Protein AF-A0A9E3I385-F1 (afdb_monomer_lite)

Secondary structure (DSSP, 8-state):
-------------------------PPPPTT--GGGEEEEEETTEEEEEEHHHHHHSHHHHHHHHHHHHHHHHHHHHHS-HHHHHHHHHH--EEE-SSSSSSEEEEEHHHHHHTT----SSSEEEEE--HHHHHHHHTT-TTHHHHHHHHHHIIIIITT-TTS-HHHHHHHHHHHHHTTTTSSEEETTEEEE--GGGG-HHHHHHHHHHHHHS--SBSS-SHHHHHHH-HHHHHHHHHHTT--HHHHHHHHHHHHHHHHS--------SPPPPGGGSEEEEETTEEEEE-HHHHHSHHHHHHHHHHHHHHHHHHHHHS-HHHHHHHHTS-EEE-SB-TTSSSEEE---HHHHHHTT--GGGTTSEEE-BHHHHHHTTTT-TTHHHHHHHHHHHHHH-GGGHHHHHHHHHHHHHHTTTSSEEBTTS-EE--GGGS-HHHHHHHHHHHHHS--SBSS-SHHHHHHH-HHHHHHHHHHTTS---

pLDDT: mean 89.32, std 16.24, range [26.58, 98.88]

Structure (mmCIF, N/CA/C/O backbone):
data_AF-A0A9E3I385-F1
#
_entry.id   AF-A0A9E3I385-F1
#
loop_
_atom_site.group_PDB
_atom_site.id
_atom_site.type_symbol
_atom_site.label_atom_id
_atom_site.label_alt_id
_atom_site.label_comp_id
_atom_site.label_asym_id
_atom_site.label_entity_id
_atom_site.label_seq_id
_atom_site.pdbx_PDB_ins_code
_atom_site.Cartn_x
_atom_site.Cartn_y
_atom_site.Cartn_z
_atom_site.occupancy
_atom_site.B_iso_or_equiv
_atom_site.auth_seq_id
_atom_site.auth_comp_id
_atom_site.auth_asym_id
_atom_site.auth_atom_id
_atom_site.pdbx_PDB_model_num
ATOM 1 N N . MET A 1 1 ? 102.206 -26.726 -11.197 1.00 38.34 1 MET A N 1
ATOM 2 C CA . MET A 1 1 ? 101.946 -25.544 -12.044 1.00 38.34 1 MET A CA 1
ATOM 3 C C . MET A 1 1 ? 100.925 -24.659 -11.338 1.00 38.34 1 MET A C 1
ATOM 5 O O . MET A 1 1 ? 99.837 -25.127 -11.046 1.00 38.34 1 MET A O 1
ATOM 9 N N . ASN A 1 2 ? 101.355 -23.441 -10.987 1.00 30.48 2 ASN A N 1
ATOM 10 C CA . ASN A 1 2 ? 100.598 -22.185 -10.786 1.00 30.48 2 ASN A CA 1
ATOM 11 C C . ASN A 1 2 ? 99.209 -22.149 -11.470 1.00 30.48 2 ASN A C 1
ATOM 13 O O . ASN A 1 2 ? 99.100 -22.710 -12.551 1.00 30.48 2 ASN A O 1
ATOM 17 N N . LYS A 1 3 ? 98.143 -21.449 -11.052 1.00 30.81 3 LYS A N 1
ATOM 18 C CA . LYS A 1 3 ? 97.818 -20.381 -10.072 1.00 30.81 3 LYS A CA 1
ATOM 19 C C . LYS A 1 3 ? 96.259 -20.283 -10.098 1.00 30.81 3 LYS A C 1
ATOM 21 O O . LYS A 1 3 ? 95.682 -20.518 -11.149 1.00 30.81 3 LYS A O 1
ATOM 26 N N . CYS A 1 4 ? 95.561 -20.138 -8.967 1.00 27.34 4 CYS A N 1
ATOM 27 C CA . CYS A 1 4 ? 94.993 -18.881 -8.426 1.00 27.34 4 CYS A CA 1
ATOM 28 C C . CYS A 1 4 ? 93.752 -18.305 -9.165 1.00 27.34 4 CYS A C 1
ATOM 30 O O . CYS A 1 4 ? 93.839 -18.027 -10.355 1.00 27.34 4 CYS A O 1
ATOM 32 N N . GLY A 1 5 ? 92.648 -18.026 -8.446 1.00 28.56 5 GLY A N 1
ATOM 33 C CA . GLY A 1 5 ? 91.547 -17.177 -8.947 1.00 28.56 5 GLY A CA 1
ATOM 34 C C . GLY A 1 5 ? 90.249 -17.193 -8.119 1.00 28.56 5 GLY A C 1
ATOM 35 O O . GLY A 1 5 ? 89.570 -18.205 -8.070 1.00 28.56 5 GLY A O 1
ATOM 36 N N . PHE A 1 6 ? 89.931 -16.064 -7.481 1.00 28.25 6 PHE A N 1
ATOM 37 C CA . PHE A 1 6 ? 88.874 -15.802 -6.489 1.00 28.25 6 PHE A CA 1
ATOM 38 C C . PHE A 1 6 ? 87.406 -15.781 -6.990 1.00 28.25 6 PHE A C 1
ATOM 40 O O . PHE A 1 6 ? 87.124 -15.573 -8.165 1.00 28.25 6 PHE A O 1
ATOM 47 N N . TYR A 1 7 ? 86.507 -15.917 -6.001 1.00 30.08 7 TYR A N 1
ATOM 48 C CA . TYR A 1 7 ? 85.056 -15.661 -5.928 1.00 30.08 7 TYR A CA 1
ATOM 49 C C . TYR A 1 7 ? 84.520 -14.429 -6.682 1.00 30.08 7 TYR A C 1
ATOM 51 O O . TYR A 1 7 ? 85.202 -13.414 -6.736 1.00 30.08 7 TYR A O 1
ATOM 59 N N . ILE A 1 8 ? 83.233 -14.477 -7.070 1.00 27.95 8 ILE A N 1
ATOM 60 C CA . ILE A 1 8 ? 82.190 -13.471 -6.754 1.00 27.95 8 ILE A CA 1
ATOM 61 C C . ILE A 1 8 ? 80.805 -14.100 -7.023 1.00 27.95 8 ILE A C 1
ATOM 63 O O . ILE A 1 8 ? 80.507 -14.546 -8.129 1.00 27.95 8 ILE A O 1
ATOM 67 N N . THR A 1 9 ? 79.948 -14.119 -6.003 1.00 28.89 9 THR A N 1
ATOM 68 C CA . THR A 1 9 ? 78.523 -14.460 -6.111 1.00 28.89 9 THR A CA 1
ATOM 69 C C . THR A 1 9 ? 77.758 -13.181 -6.451 1.00 28.89 9 THR A C 1
ATOM 71 O O . THR A 1 9 ? 77.668 -12.290 -5.609 1.00 28.89 9 THR A O 1
ATOM 74 N N . VAL A 1 10 ? 77.208 -13.067 -7.664 1.00 28.77 10 VAL A N 1
ATOM 75 C CA . VAL A 1 10 ? 76.265 -11.990 -8.019 1.00 28.77 10 VAL A CA 1
ATOM 76 C C . VAL A 1 10 ? 74.842 -12.529 -7.921 1.00 28.77 10 VAL A C 1
ATOM 78 O O . VAL A 1 10 ? 74.423 -13.374 -8.708 1.00 28.77 10 VAL A O 1
ATOM 81 N N . LEU A 1 11 ? 74.102 -12.021 -6.938 1.00 26.58 11 LEU A N 1
ATOM 82 C CA . LEU A 1 11 ? 72.647 -12.105 -6.849 1.00 26.58 11 LEU A CA 1
ATOM 83 C C . LEU A 1 11 ? 72.044 -11.312 -8.019 1.00 26.58 11 LEU A C 1
ATOM 85 O O . LEU A 1 11 ? 72.076 -10.083 -8.021 1.00 26.58 11 LEU A O 1
ATOM 89 N N . VAL A 1 12 ? 71.500 -12.007 -9.019 1.00 29.81 12 VAL A N 1
ATOM 90 C CA . VAL A 1 12 ? 70.703 -11.386 -10.084 1.00 29.81 12 VAL A CA 1
ATOM 91 C C . VAL A 1 12 ? 69.252 -11.335 -9.611 1.00 29.81 12 VAL A C 1
ATOM 93 O O . VAL A 1 12 ? 68.541 -12.337 -9.633 1.00 29.81 12 VAL A O 1
ATOM 96 N N . ALA A 1 13 ? 68.821 -10.164 -9.147 1.00 28.70 13 ALA A N 1
ATOM 97 C CA . ALA A 1 13 ? 67.409 -9.859 -8.956 1.00 28.70 13 ALA A CA 1
ATOM 98 C C . ALA A 1 13 ? 66.732 -9.711 -10.335 1.00 28.70 13 ALA A C 1
ATOM 100 O O . ALA A 1 13 ? 67.253 -8.974 -11.178 1.00 28.70 13 ALA A O 1
ATOM 101 N N . PRO A 1 14 ? 65.588 -10.364 -10.604 1.00 32.22 14 PRO A N 1
ATOM 102 C CA . PRO A 1 14 ? 64.850 -10.112 -11.829 1.00 32.22 14 PRO A CA 1
ATOM 103 C C . PRO A 1 14 ? 64.150 -8.752 -11.722 1.00 32.22 14 PRO A C 1
ATOM 105 O O . PRO A 1 14 ? 63.304 -8.527 -10.856 1.00 32.22 14 PRO A O 1
ATOM 108 N N . PHE A 1 15 ? 64.511 -7.837 -12.620 1.00 30.33 15 PHE A N 1
ATOM 109 C CA . PHE A 1 15 ? 63.757 -6.619 -12.889 1.00 30.33 15 PHE A CA 1
ATOM 110 C C . PHE A 1 15 ? 62.355 -6.999 -13.390 1.00 30.33 15 PHE A C 1
ATOM 112 O O . PHE A 1 15 ? 62.197 -7.478 -14.512 1.00 30.33 15 PHE A O 1
ATOM 119 N N . PHE A 1 16 ? 61.325 -6.759 -12.577 1.00 30.12 16 PHE A N 1
ATOM 120 C CA . PHE A 1 16 ? 59.952 -6.687 -13.067 1.00 30.12 16 PHE A CA 1
ATOM 121 C C . PHE A 1 16 ? 59.796 -5.382 -13.854 1.00 30.12 16 PHE A C 1
ATOM 123 O O . PHE A 1 16 ? 59.691 -4.299 -13.280 1.00 30.12 16 PHE A O 1
ATOM 130 N N . VAL A 1 17 ? 59.787 -5.482 -15.184 1.00 32.81 17 VAL A N 1
ATOM 131 C CA . VAL A 1 17 ? 59.296 -4.404 -16.044 1.00 32.81 17 VAL A CA 1
ATOM 132 C C . VAL A 1 17 ? 57.790 -4.319 -15.823 1.00 32.81 17 VAL A C 1
ATOM 134 O O . VAL A 1 17 ? 57.035 -5.210 -16.208 1.00 32.81 17 VAL A O 1
ATOM 137 N N . SER A 1 18 ? 57.368 -3.256 -15.144 1.00 29.48 18 SER A N 1
ATOM 138 C CA . SER A 1 18 ? 55.964 -2.912 -14.961 1.00 29.48 18 SER A CA 1
ATOM 139 C C . SER A 1 18 ? 55.345 -2.653 -16.335 1.00 29.48 18 SER A C 1
ATOM 141 O O . SER A 1 18 ? 55.668 -1.664 -16.996 1.00 29.48 18 SER A O 1
ATOM 143 N N . ALA A 1 19 ? 54.491 -3.566 -16.799 1.00 31.91 19 ALA A N 1
ATOM 144 C CA . ALA A 1 19 ? 53.672 -3.341 -17.978 1.00 31.91 19 ALA A CA 1
ATOM 145 C C . ALA A 1 19 ? 52.657 -2.244 -17.639 1.00 31.91 19 ALA A C 1
ATOM 147 O O . ALA A 1 19 ? 51.626 -2.493 -17.011 1.00 31.91 19 ALA A O 1
ATOM 148 N N . ILE A 1 20 ? 52.969 -1.012 -18.043 1.00 33.03 20 ILE A N 1
ATOM 149 C CA . ILE A 1 20 ? 52.010 0.086 -18.101 1.00 33.03 20 ILE A CA 1
ATOM 150 C C . ILE A 1 20 ? 50.918 -0.366 -19.070 1.00 33.03 20 ILE A C 1
ATOM 152 O O . ILE A 1 20 ? 51.078 -0.313 -20.288 1.00 33.03 20 ILE A O 1
ATOM 156 N N . SER A 1 21 ? 49.814 -0.864 -18.519 1.00 33.69 21 SER A N 1
ATOM 157 C CA . SER A 1 21 ? 48.595 -1.074 -19.282 1.00 33.69 21 SER A CA 1
ATOM 158 C C . SER A 1 21 ? 48.107 0.306 -19.704 1.00 33.69 21 SER A C 1
ATOM 160 O O . SER A 1 21 ? 47.538 1.041 -18.894 1.00 33.69 21 SER A O 1
ATOM 162 N N . LEU A 1 22 ? 48.368 0.673 -20.964 1.00 33.84 22 LEU A N 1
ATOM 163 C CA . LEU A 1 22 ? 47.633 1.743 -21.620 1.00 33.84 22 LEU A CA 1
ATOM 164 C C . LEU A 1 22 ? 46.152 1.397 -21.471 1.00 33.84 22 LEU A C 1
ATOM 166 O O . LEU A 1 22 ? 45.653 0.467 -22.104 1.00 33.84 22 LEU A O 1
ATOM 170 N N . HIS A 1 23 ? 45.460 2.133 -20.603 1.00 39.50 23 HIS A N 1
ATOM 171 C CA . HIS A 1 23 ? 44.013 2.184 -20.636 1.00 39.50 23 HIS A CA 1
ATOM 172 C C . HIS A 1 23 ? 43.648 2.672 -22.032 1.00 39.50 23 HIS A C 1
ATOM 174 O O . HIS A 1 23 ? 43.856 3.840 -22.364 1.00 39.50 23 HIS A O 1
ATOM 180 N N . ALA A 1 24 ? 43.142 1.763 -22.864 1.00 35.25 24 ALA A N 1
ATOM 181 C CA . ALA A 1 24 ? 42.420 2.142 -24.056 1.00 35.25 24 ALA A CA 1
ATOM 182 C C . ALA A 1 24 ? 41.264 3.025 -23.582 1.00 35.25 24 ALA A C 1
ATOM 184 O O . ALA A 1 24 ? 40.298 2.553 -22.982 1.00 35.25 24 ALA A O 1
ATOM 185 N N . GLN A 1 25 ? 41.422 4.328 -23.776 1.00 35.12 25 GLN A N 1
ATOM 186 C CA . GLN A 1 25 ? 40.385 5.311 -23.549 1.00 35.12 25 GLN A CA 1
ATOM 187 C C . GLN A 1 25 ? 39.246 4.917 -24.486 1.00 35.12 25 GLN A C 1
ATOM 189 O O . GLN A 1 25 ? 39.377 5.025 -25.708 1.00 35.12 25 GLN A O 1
ATOM 194 N N . ALA A 1 26 ? 38.182 4.339 -23.923 1.00 41.38 26 ALA A N 1
ATOM 195 C CA . ALA A 1 26 ? 36.995 3.987 -24.679 1.00 41.38 26 ALA A CA 1
ATOM 196 C C . ALA A 1 26 ? 36.567 5.245 -25.441 1.00 41.38 26 ALA A C 1
ATOM 198 O O . ALA A 1 26 ? 36.288 6.275 -24.824 1.00 41.38 26 ALA A O 1
ATOM 199 N N . LYS A 1 27 ? 36.602 5.191 -26.778 1.00 37.91 27 LYS A N 1
ATOM 200 C CA . LYS A 1 27 ? 36.069 6.263 -27.620 1.00 37.91 27 LYS A CA 1
ATOM 201 C C . LYS A 1 27 ? 34.631 6.493 -27.169 1.00 37.91 27 LYS A C 1
ATOM 203 O O . LYS A 1 27 ? 33.821 5.576 -27.273 1.00 37.91 27 LYS A O 1
ATOM 208 N N . SER A 1 28 ? 34.337 7.678 -26.640 1.00 46.41 28 SER A N 1
ATOM 209 C CA . SER A 1 28 ? 32.964 8.074 -26.354 1.00 46.41 28 SER A CA 1
ATOM 210 C C . SER A 1 28 ? 32.157 7.940 -27.642 1.00 46.41 28 SER A C 1
ATOM 212 O O . SER A 1 28 ? 32.585 8.412 -28.699 1.00 46.41 28 SER A O 1
ATOM 214 N N . GLU A 1 29 ? 31.012 7.255 -27.579 1.00 53.88 29 GLU A N 1
ATOM 215 C CA . GLU A 1 29 ? 30.097 7.246 -28.715 1.00 53.88 29 GLU A CA 1
ATOM 216 C C . GLU A 1 29 ? 29.731 8.705 -29.048 1.00 53.88 29 GLU A C 1
ATOM 218 O O . GLU A 1 29 ? 29.47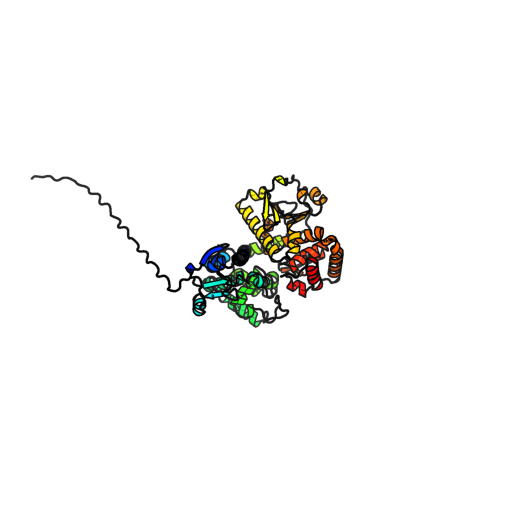7 9.487 -28.124 1.00 53.88 29 GLU A O 1
ATOM 223 N N . PRO A 1 30 ? 29.683 9.099 -30.334 1.00 50.66 30 PRO A N 1
ATOM 224 C CA . PRO A 1 30 ? 29.518 10.496 -30.754 1.00 50.66 30 PRO A CA 1
ATOM 225 C C . PRO A 1 30 ? 28.197 11.182 -30.336 1.00 50.66 30 PRO A C 1
ATOM 227 O O . PRO A 1 30 ? 27.967 12.317 -30.728 1.00 50.66 30 PRO A O 1
ATOM 230 N N . ASN A 1 31 ? 27.361 10.548 -29.503 1.00 60.34 31 ASN A N 1
ATOM 231 C CA . ASN A 1 31 ? 26.112 11.076 -28.941 1.00 60.34 31 ASN A CA 1
ATOM 232 C C . ASN A 1 31 ? 25.923 10.679 -27.457 1.00 60.34 31 ASN A C 1
ATOM 234 O O . ASN A 1 31 ? 24.849 10.225 -27.057 1.00 60.34 31 ASN A O 1
ATOM 238 N N . SER A 1 32 ? 26.963 10.789 -26.621 1.00 75.38 32 SER A N 1
ATOM 239 C CA . SER A 1 32 ? 26.807 10.549 -25.177 1.00 75.38 32 SER A CA 1
ATOM 240 C C . SER A 1 32 ? 26.225 11.783 -24.471 1.00 75.38 32 SER A C 1
ATOM 242 O O . SER A 1 32 ? 26.901 12.793 -24.260 1.00 75.38 32 SER A O 1
ATOM 244 N N . TYR A 1 33 ? 24.950 11.701 -24.083 1.00 85.56 33 TYR A N 1
ATOM 245 C CA . TYR A 1 33 ? 24.226 12.774 -23.386 1.00 85.56 33 TYR A CA 1
ATOM 246 C C . TYR A 1 33 ? 24.401 12.748 -21.859 1.00 85.56 33 TYR A C 1
ATOM 248 O O . TYR A 1 33 ? 23.774 13.529 -21.153 1.00 85.56 33 TYR A O 1
ATOM 256 N N . ASN A 1 34 ? 25.285 11.896 -21.325 1.00 88.00 34 ASN A N 1
ATOM 257 C CA . ASN A 1 34 ? 25.465 11.712 -19.878 1.00 88.00 34 ASN A CA 1
ATOM 258 C C . ASN A 1 34 ? 25.798 13.002 -19.109 1.00 88.00 34 ASN A C 1
ATOM 260 O O . ASN A 1 34 ? 25.465 13.121 -17.934 1.00 88.00 34 ASN A O 1
ATOM 264 N N . HIS A 1 35 ? 26.423 13.983 -19.764 1.00 91.50 35 HIS A N 1
ATOM 265 C CA . HIS A 1 35 ? 26.739 15.276 -19.158 1.00 91.50 35 HIS A CA 1
ATOM 266 C C . HIS A 1 35 ? 25.488 16.075 -18.737 1.00 91.50 35 HIS A C 1
ATOM 268 O O . HIS A 1 35 ? 25.577 16.863 -17.791 1.00 91.50 35 HIS A O 1
ATOM 274 N N . LEU A 1 36 ? 24.332 15.830 -19.372 1.00 93.19 36 LEU A N 1
ATOM 275 C CA . LEU A 1 36 ? 23.044 16.461 -19.053 1.00 93.19 36 LEU A CA 1
ATOM 276 C C . LEU A 1 36 ? 22.449 15.978 -17.724 1.00 93.19 36 LEU A C 1
ATOM 278 O O . LEU A 1 36 ? 21.593 16.654 -17.158 1.00 93.19 36 LEU A O 1
ATOM 282 N N . PHE A 1 37 ? 22.908 14.833 -17.212 1.00 94.94 37 PHE A N 1
ATOM 283 C CA . PHE A 1 37 ? 22.264 14.157 -16.092 1.00 94.94 37 PHE A CA 1
ATOM 284 C C . PHE A 1 37 ? 23.068 14.255 -14.798 1.00 94.94 37 PHE A C 1
ATOM 286 O O . PHE A 1 37 ? 24.293 14.106 -14.774 1.00 94.94 37 PHE A O 1
ATOM 293 N N . GLU A 1 38 ? 22.365 14.504 -13.700 1.00 95.56 38 GLU A N 1
ATOM 294 C CA . GLU A 1 38 ? 22.788 14.129 -12.359 1.00 95.56 38 GLU A CA 1
ATOM 29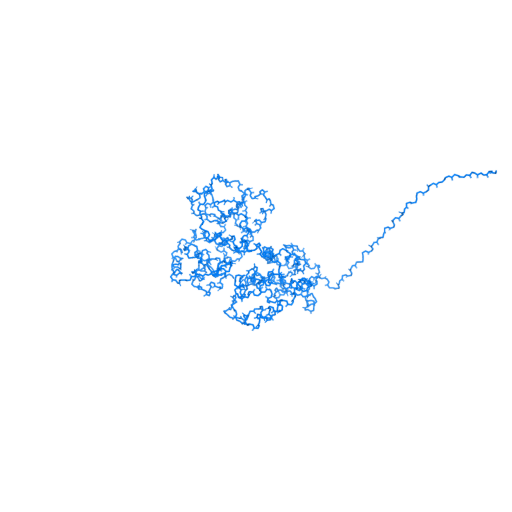5 C C . GLU A 1 38 ? 22.368 12.674 -12.126 1.00 95.56 38 GLU A C 1
ATOM 297 O O . GLU A 1 38 ? 21.235 12.296 -12.421 1.00 95.56 38 GLU A O 1
ATOM 302 N N . VAL A 1 39 ? 23.274 11.841 -11.615 1.00 96.38 39 VAL A N 1
ATOM 303 C CA . VAL A 1 39 ? 22.983 10.426 -11.358 1.00 96.38 39 VAL A CA 1
ATOM 304 C C . VAL A 1 39 ? 22.829 10.213 -9.862 1.00 96.38 39 VAL A C 1
ATOM 306 O O . VAL A 1 39 ? 23.773 10.433 -9.104 1.00 96.38 39 VAL A O 1
ATOM 309 N N . ARG A 1 40 ? 21.652 9.751 -9.440 1.00 97.25 40 ARG A N 1
ATOM 310 C CA . ARG A 1 40 ? 21.359 9.409 -8.044 1.00 97.25 40 ARG A CA 1
ATOM 311 C C . ARG A 1 40 ? 21.080 7.919 -7.899 1.00 97.25 40 ARG A C 1
ATOM 313 O O . ARG A 1 40 ? 20.567 7.278 -8.814 1.00 97.25 40 ARG A O 1
ATOM 320 N N . ASN A 1 41 ? 21.392 7.377 -6.725 1.00 97.31 41 ASN A N 1
ATOM 321 C CA . ASN A 1 41 ? 20.869 6.083 -6.304 1.00 97.31 41 ASN A CA 1
ATOM 322 C C . ASN A 1 41 ? 19.616 6.318 -5.454 1.00 97.31 41 ASN A C 1
ATOM 324 O O . ASN A 1 41 ? 19.707 6.944 -4.400 1.00 97.31 41 ASN A O 1
ATOM 328 N N . ILE A 1 42 ? 18.464 5.828 -5.910 1.00 97.50 42 ILE A N 1
ATOM 329 C CA . ILE A 1 42 ? 17.191 5.937 -5.187 1.00 97.50 42 ILE A CA 1
ATOM 330 C C . ILE A 1 42 ? 16.694 4.520 -4.919 1.00 97.50 42 ILE A C 1
ATOM 332 O O . ILE A 1 42 ? 16.425 3.764 -5.849 1.00 97.50 42 ILE A O 1
ATOM 336 N N . CYS A 1 43 ? 16.639 4.130 -3.643 1.00 96.69 43 CYS A N 1
ATOM 337 C CA . CYS A 1 43 ? 16.274 2.778 -3.199 1.00 96.69 43 CYS A CA 1
ATOM 338 C C . CYS A 1 43 ? 17.048 1.639 -3.899 1.00 96.69 43 CYS A C 1
ATOM 340 O O . CYS A 1 43 ? 16.535 0.527 -3.998 1.00 96.69 43 CYS A O 1
ATOM 342 N N . GLY A 1 44 ? 18.272 1.882 -4.379 1.00 97.19 44 GLY A N 1
ATOM 343 C CA . GLY A 1 44 ? 19.086 0.908 -5.110 1.00 97.19 44 GLY A CA 1
ATOM 344 C C . GLY A 1 44 ? 19.014 1.007 -6.638 1.00 97.19 44 GLY A C 1
ATOM 345 O O . GLY A 1 44 ? 19.876 0.424 -7.290 1.00 97.19 44 GLY A O 1
ATOM 346 N N . TRP A 1 45 ? 18.067 1.754 -7.212 1.00 97.69 45 TRP A N 1
ATOM 347 C CA . TRP A 1 45 ? 18.010 2.013 -8.655 1.00 97.69 45 TRP A CA 1
ATOM 348 C C . TRP A 1 45 ? 18.868 3.217 -9.038 1.00 97.69 45 TRP A C 1
ATOM 350 O O . TRP A 1 45 ? 18.922 4.218 -8.320 1.00 97.69 45 TRP A O 1
ATOM 360 N N . THR A 1 46 ? 19.518 3.128 -10.197 1.00 97.00 46 THR A N 1
ATOM 361 C CA . THR A 1 46 ? 20.231 4.251 -10.815 1.00 97.00 46 THR A CA 1
ATOM 362 C C . THR A 1 46 ? 19.237 5.146 -11.547 1.00 97.00 46 THR A C 1
ATOM 364 O O . THR A 1 46 ? 18.591 4.703 -12.499 1.00 97.00 46 THR A O 1
ATOM 367 N N . VAL A 1 47 ? 19.146 6.408 -11.133 1.00 96.38 47 VAL A N 1
ATOM 368 C CA . VAL A 1 47 ? 18.247 7.410 -11.714 1.00 96.38 47 VAL A CA 1
ATOM 369 C C . VAL A 1 47 ? 19.069 8.531 -12.341 1.00 96.38 47 VAL A C 1
ATOM 371 O O . VAL A 1 47 ? 19.833 9.206 -11.652 1.00 96.38 47 VAL A O 1
ATOM 374 N N . TYR A 1 48 ? 18.912 8.711 -13.649 1.00 96.19 48 TYR A N 1
ATOM 375 C CA . TYR A 1 48 ? 19.483 9.795 -14.442 1.00 96.19 48 TYR A CA 1
ATOM 376 C C . TYR A 1 48 ? 18.480 10.944 -14.486 1.00 96.19 48 TYR A C 1
ATOM 378 O O . TYR A 1 48 ? 17.442 10.832 -15.135 1.00 96.19 48 TYR A O 1
ATOM 386 N N . ILE A 1 49 ? 18.789 12.031 -13.790 1.00 95.69 49 ILE A N 1
ATOM 387 C CA . ILE A 1 49 ? 17.905 13.182 -13.610 1.00 95.69 49 ILE A CA 1
ATOM 388 C C . ILE A 1 49 ? 18.460 14.344 -14.417 1.00 95.69 49 ILE A C 1
ATOM 390 O O . ILE A 1 49 ? 19.635 14.684 -14.272 1.00 95.69 49 ILE A O 1
ATOM 394 N N . ASN A 1 50 ? 17.651 14.955 -15.275 1.00 94.88 50 ASN A N 1
ATOM 395 C CA . ASN A 1 50 ? 18.105 16.100 -16.056 1.00 94.88 50 ASN A CA 1
ATOM 396 C C . ASN A 1 50 ? 18.445 17.289 -15.137 1.00 94.88 50 ASN A C 1
ATOM 398 O O . ASN A 1 50 ? 17.629 17.723 -14.322 1.00 94.88 50 ASN A O 1
ATOM 402 N N . LYS A 1 51 ? 19.680 17.797 -15.246 1.00 95.50 51 LYS A N 1
ATOM 403 C CA . LYS A 1 51 ? 20.188 18.886 -14.396 1.00 95.50 51 LYS A CA 1
ATOM 404 C C . LYS A 1 51 ? 19.445 20.194 -14.624 1.00 95.50 51 LYS A C 1
ATOM 406 O O . LYS A 1 51 ? 19.226 20.927 -13.669 1.00 95.50 51 LYS A O 1
ATOM 411 N N . GLN A 1 52 ? 19.100 20.489 -15.875 1.00 94.75 52 GLN A N 1
ATOM 412 C CA . GLN A 1 52 ? 18.430 21.734 -16.227 1.00 94.75 52 GLN A CA 1
ATOM 413 C C . GLN A 1 52 ? 17.002 21.736 -15.678 1.00 94.75 52 GLN A C 1
ATOM 415 O O . GLN A 1 52 ? 16.598 22.706 -15.050 1.00 94.75 52 GLN A O 1
ATOM 420 N N . ASP A 1 53 ? 16.297 20.609 -15.779 1.00 94.69 53 ASP A N 1
ATOM 421 C CA . ASP A 1 53 ? 14.951 20.461 -15.218 1.00 94.69 53 ASP A CA 1
ATOM 422 C C . ASP A 1 53 ? 14.923 20.649 -13.693 1.00 94.69 53 ASP A C 1
ATOM 424 O O . ASP A 1 53 ? 14.005 21.269 -13.161 1.00 94.69 53 ASP A O 1
ATOM 428 N N . LEU A 1 54 ? 15.940 20.154 -12.973 1.00 93.94 54 LEU A N 1
ATOM 429 C CA . LEU A 1 54 ? 16.080 20.386 -11.528 1.00 93.94 54 LEU A CA 1
ATOM 430 C C . LEU A 1 54 ? 16.281 21.867 -11.175 1.00 93.94 54 LEU A C 1
ATOM 432 O O . LEU A 1 54 ? 15.893 22.279 -10.084 1.00 93.94 54 LEU A O 1
ATOM 436 N N . LEU A 1 55 ? 16.905 22.646 -12.064 1.00 95.00 55 LEU A N 1
ATOM 437 C CA . LEU A 1 55 ? 17.124 24.082 -11.874 1.00 95.00 55 LEU A CA 1
ATOM 438 C C . LEU A 1 55 ? 15.883 24.898 -12.248 1.00 95.00 55 LEU A C 1
ATOM 440 O O . LEU A 1 55 ? 15.529 25.826 -11.524 1.00 95.00 55 LEU A O 1
ATOM 444 N N . ASP A 1 56 ? 15.219 24.540 -13.345 1.00 96.44 56 ASP A N 1
ATOM 445 C CA . ASP A 1 56 ? 14.083 25.290 -13.886 1.00 96.44 56 ASP A CA 1
ATOM 446 C C . ASP A 1 56 ? 12.766 24.963 -13.161 1.00 96.44 56 ASP A C 1
ATOM 448 O O . ASP A 1 56 ? 11.869 25.808 -13.076 1.00 96.44 56 ASP A O 1
ATOM 452 N N . HIS A 1 57 ? 12.644 23.750 -12.609 1.00 94.50 57 HIS A N 1
ATOM 453 C CA . HIS A 1 57 ? 11.429 23.234 -11.967 1.00 94.50 57 HIS A CA 1
ATOM 454 C C . HIS A 1 57 ? 11.706 22.524 -10.626 1.00 94.50 57 HIS A C 1
ATOM 456 O O . HIS A 1 57 ? 11.274 21.381 -10.433 1.00 94.50 57 HIS A O 1
ATOM 462 N N . PRO A 1 58 ? 12.411 23.163 -9.671 1.00 94.81 58 PRO A N 1
ATOM 463 C CA . PRO A 1 58 ? 12.902 22.494 -8.467 1.00 94.81 58 PRO A CA 1
ATOM 464 C C . PRO A 1 58 ? 11.780 21.869 -7.630 1.00 94.81 58 PRO A C 1
ATOM 466 O O . PRO A 1 58 ? 11.905 20.719 -7.213 1.00 94.81 58 PRO A O 1
ATOM 469 N N . ASP A 1 59 ? 10.665 22.571 -7.420 1.00 93.38 59 ASP A N 1
ATOM 470 C CA . ASP A 1 59 ? 9.570 22.081 -6.572 1.00 93.38 59 ASP A CA 1
ATOM 471 C C . ASP A 1 59 ? 8.872 20.860 -7.186 1.00 93.38 59 ASP A C 1
ATOM 473 O O . ASP A 1 59 ? 8.694 19.837 -6.522 1.00 93.38 59 ASP A O 1
ATOM 477 N N . GLN A 1 60 ? 8.520 20.931 -8.474 1.00 92.38 60 GLN A N 1
ATOM 478 C CA . GLN A 1 60 ? 7.856 19.836 -9.183 1.00 92.38 60 GLN A CA 1
ATOM 479 C C . GLN A 1 60 ? 8.775 18.621 -9.313 1.00 92.38 60 GLN A C 1
ATOM 481 O O . GLN A 1 60 ? 8.332 17.493 -9.095 1.00 92.38 60 GLN A O 1
ATOM 486 N N . MET A 1 61 ? 10.052 18.837 -9.637 1.00 94.06 61 MET A N 1
ATOM 487 C CA . MET A 1 61 ? 11.026 17.755 -9.743 1.00 94.06 61 MET A CA 1
ATOM 488 C C . MET A 1 61 ? 11.265 17.089 -8.389 1.00 94.06 61 MET A C 1
ATOM 490 O O . MET A 1 61 ? 11.264 15.863 -8.317 1.00 94.06 61 MET A O 1
ATOM 494 N N . ASN A 1 62 ? 11.410 17.860 -7.306 1.00 94.12 62 ASN A N 1
ATOM 495 C CA . ASN A 1 62 ? 11.599 17.302 -5.966 1.00 94.12 62 ASN A CA 1
ATOM 496 C C . ASN A 1 62 ? 10.373 16.510 -5.496 1.00 94.12 62 ASN A C 1
ATOM 498 O O . ASN A 1 62 ? 10.536 15.386 -5.022 1.00 94.12 62 ASN A O 1
ATOM 502 N N . ALA A 1 63 ? 9.157 17.032 -5.691 1.00 92.38 63 ALA A N 1
ATOM 503 C CA . ALA A 1 63 ? 7.926 16.313 -5.355 1.00 92.38 63 ALA A CA 1
ATOM 504 C C . ALA A 1 63 ? 7.787 15.004 -6.155 1.00 92.38 63 ALA A C 1
ATOM 506 O O . ALA A 1 63 ? 7.447 13.953 -5.609 1.00 92.38 63 ALA A O 1
ATOM 507 N N . ALA A 1 64 ? 8.107 15.040 -7.449 1.00 93.19 64 ALA A N 1
ATOM 508 C CA . ALA A 1 64 ? 8.039 13.869 -8.311 1.00 93.19 64 ALA A CA 1
ATOM 509 C C . ALA A 1 64 ? 9.142 12.836 -7.992 1.00 93.19 64 ALA A C 1
ATOM 511 O O . ALA A 1 64 ? 8.890 11.634 -8.074 1.00 93.19 64 ALA A O 1
ATOM 512 N N . LEU A 1 65 ? 10.335 13.273 -7.570 1.00 95.25 65 LEU A N 1
ATOM 513 C CA . LEU A 1 65 ? 11.408 12.396 -7.084 1.00 95.25 65 LEU A CA 1
ATOM 514 C C . LEU A 1 65 ? 11.083 11.771 -5.721 1.00 95.25 65 LEU A C 1
ATOM 516 O O . LEU A 1 65 ? 11.409 10.605 -5.500 1.00 95.25 65 LEU A O 1
ATOM 520 N N . GLU A 1 66 ? 10.424 12.502 -4.821 1.00 94.81 66 GLU A N 1
ATOM 521 C CA . GLU A 1 66 ? 9.910 11.948 -3.564 1.00 94.81 66 GLU A CA 1
ATOM 522 C C . GLU A 1 66 ? 8.849 10.873 -3.836 1.00 94.81 66 GLU A C 1
ATOM 524 O O . GLU A 1 66 ? 8.909 9.778 -3.270 1.00 94.81 66 GLU A O 1
ATOM 529 N N . TYR A 1 67 ? 7.931 11.133 -4.771 1.00 94.75 67 TYR A N 1
ATOM 530 C CA . TYR A 1 67 ? 6.953 10.136 -5.199 1.00 94.75 67 TYR A CA 1
ATOM 531 C C . TYR A 1 67 ? 7.613 8.925 -5.872 1.00 94.75 67 TYR A C 1
ATOM 533 O O . TYR A 1 67 ? 7.251 7.785 -5.582 1.00 94.75 67 TYR A O 1
ATOM 541 N N . LEU A 1 68 ? 8.641 9.139 -6.701 1.00 95.44 68 LEU A N 1
ATOM 542 C CA . LEU A 1 68 ? 9.432 8.057 -7.288 1.00 95.44 68 LEU A CA 1
ATOM 543 C C . LEU A 1 68 ? 10.137 7.214 -6.213 1.00 95.44 68 LEU A C 1
ATOM 545 O O . LEU A 1 68 ? 10.149 5.987 -6.298 1.00 95.44 68 LEU A O 1
ATOM 549 N N . HIS A 1 69 ? 10.690 7.849 -5.178 1.00 96.88 69 HIS A N 1
ATOM 550 C CA . HIS A 1 69 ? 11.259 7.139 -4.035 1.00 96.88 69 HIS A CA 1
ATOM 551 C C . HIS A 1 69 ? 10.200 6.273 -3.338 1.00 96.88 69 HIS A C 1
ATOM 553 O O . HIS A 1 69 ? 10.461 5.103 -3.064 1.00 96.88 69 HIS A O 1
ATOM 559 N N . ALA A 1 70 ? 8.990 6.793 -3.107 1.00 95.69 70 ALA A N 1
ATOM 560 C CA . ALA A 1 70 ? 7.891 6.010 -2.540 1.00 95.69 70 ALA A CA 1
ATOM 561 C C . ALA A 1 70 ? 7.486 4.823 -3.441 1.00 95.69 70 ALA A C 1
ATOM 563 O O . ALA A 1 70 ? 7.281 3.716 -2.936 1.00 95.69 70 ALA A O 1
ATOM 564 N N . GLN A 1 71 ? 7.447 5.021 -4.764 1.00 95.81 71 GLN A N 1
ATOM 565 C CA . GLN A 1 71 ? 7.199 3.974 -5.765 1.00 95.81 71 GLN A CA 1
ATOM 566 C C . GLN A 1 71 ? 8.274 2.873 -5.739 1.00 95.81 71 GLN A C 1
ATOM 568 O O . GLN A 1 71 ? 7.959 1.684 -5.785 1.00 95.81 71 GLN A O 1
ATOM 573 N N . PHE A 1 72 ? 9.552 3.223 -5.596 1.00 97.81 72 PHE A N 1
ATOM 574 C CA . PHE A 1 72 ? 10.596 2.212 -5.425 1.00 97.81 72 PHE A CA 1
ATOM 575 C C . PHE A 1 72 ? 10.531 1.531 -4.065 1.00 97.81 72 PHE A C 1
ATOM 577 O O . PHE A 1 72 ? 10.664 0.310 -3.983 1.00 97.81 72 PHE A O 1
ATOM 584 N N . TYR A 1 73 ? 10.290 2.286 -2.996 1.00 97.88 73 TYR A N 1
ATOM 585 C CA . TYR A 1 73 ? 10.196 1.725 -1.658 1.00 97.88 73 TYR A CA 1
ATOM 586 C C . TYR A 1 73 ? 9.074 0.681 -1.574 1.00 97.88 73 TYR A C 1
ATOM 588 O O . TYR A 1 73 ? 9.312 -0.425 -1.084 1.00 97.88 73 TYR A O 1
ATOM 596 N N . GLN A 1 74 ? 7.900 0.940 -2.164 1.00 96.00 74 GLN A N 1
ATOM 597 C CA . GLN A 1 74 ? 6.831 -0.062 -2.226 1.00 96.00 74 GLN A CA 1
ATOM 598 C C . GLN A 1 74 ? 7.224 -1.324 -3.000 1.00 96.00 74 GLN A C 1
ATOM 600 O O . GLN A 1 74 ? 6.882 -2.425 -2.565 1.00 96.00 74 GLN A O 1
ATOM 605 N N . VAL A 1 75 ? 8.000 -1.205 -4.082 1.00 97.94 75 VAL A N 1
ATOM 606 C CA . VAL A 1 75 ? 8.542 -2.368 -4.799 1.00 97.94 75 VAL A CA 1
ATOM 607 C C . VAL A 1 75 ? 9.468 -3.164 -3.880 1.00 97.94 75 VAL A C 1
ATOM 609 O O . VAL A 1 75 ? 9.307 -4.376 -3.753 1.00 97.94 75 VAL A O 1
ATOM 612 N N . THR A 1 76 ? 10.372 -2.499 -3.149 1.00 97.88 76 THR A N 1
ATOM 613 C CA . THR A 1 76 ? 11.278 -3.185 -2.206 1.00 97.88 76 THR A CA 1
ATOM 614 C C . THR A 1 76 ? 10.561 -3.882 -1.049 1.00 97.88 76 THR A C 1
ATOM 616 O O . THR A 1 76 ? 11.100 -4.841 -0.496 1.00 97.88 76 THR A O 1
ATOM 619 N N . LEU A 1 77 ? 9.368 -3.408 -0.677 1.00 96.44 77 LEU A N 1
ATOM 620 C CA . LEU A 1 77 ? 8.559 -3.978 0.397 1.00 96.44 77 LEU A CA 1
ATOM 621 C C . LEU A 1 77 ? 7.773 -5.224 -0.028 1.00 96.44 77 LEU A C 1
ATOM 623 O O . LEU A 1 77 ? 7.511 -6.080 0.817 1.00 96.44 77 LEU A O 1
ATOM 627 N N . ASN A 1 78 ? 7.341 -5.301 -1.290 1.00 97.00 78 ASN A N 1
ATOM 628 C CA . ASN A 1 78 ? 6.354 -6.295 -1.731 1.00 97.00 78 ASN A CA 1
ATOM 629 C C . ASN A 1 78 ? 6.928 -7.332 -2.708 1.00 97.00 78 ASN A C 1
ATOM 631 O O . ASN A 1 78 ? 6.433 -8.455 -2.747 1.00 97.00 78 ASN A O 1
ATOM 635 N N . VAL A 1 79 ? 7.977 -6.998 -3.463 1.00 98.06 79 VAL A N 1
ATOM 636 C CA . VAL A 1 79 ? 8.551 -7.877 -4.493 1.00 98.06 79 VAL A CA 1
ATOM 637 C C . VAL A 1 79 ? 9.753 -8.651 -3.930 1.00 98.06 79 VAL A C 1
ATOM 639 O O . VAL A 1 79 ? 10.544 -8.078 -3.172 1.00 98.06 79 VAL A O 1
ATOM 642 N N . PRO A 1 80 ? 9.946 -9.942 -4.279 1.00 97.75 80 PRO A N 1
ATOM 643 C CA . PRO A 1 80 ? 11.068 -10.735 -3.785 1.00 97.75 80 PRO A CA 1
ATOM 644 C C . PRO A 1 80 ? 12.425 -10.061 -4.009 1.00 97.75 80 PRO A C 1
ATOM 646 O O . PRO A 1 80 ? 12.724 -9.547 -5.089 1.00 97.75 80 PRO A O 1
ATOM 649 N N . ARG A 1 81 ? 13.291 -10.097 -2.985 1.00 96.75 81 ARG A N 1
ATOM 650 C CA . ARG A 1 81 ? 14.564 -9.354 -2.976 1.00 96.75 81 ARG A CA 1
ATOM 651 C C . ARG A 1 81 ? 15.456 -9.677 -4.175 1.00 96.75 81 ARG A C 1
ATOM 653 O O . ARG A 1 81 ? 16.103 -8.772 -4.697 1.00 96.75 81 ARG A O 1
ATOM 660 N N . ALA A 1 82 ? 15.484 -10.937 -4.608 1.00 96.19 82 ALA A N 1
ATOM 661 C CA . ALA A 1 82 ? 16.260 -11.360 -5.769 1.00 96.19 82 ALA A CA 1
ATOM 662 C C . ALA A 1 82 ? 15.778 -10.664 -7.053 1.00 96.19 82 ALA A C 1
ATOM 664 O O . ALA A 1 82 ? 16.595 -10.107 -7.786 1.00 96.19 82 ALA A O 1
ATOM 665 N N . ALA A 1 83 ? 14.463 -10.614 -7.284 1.00 96.56 83 ALA A N 1
ATOM 666 C CA . ALA A 1 83 ? 13.885 -9.907 -8.421 1.00 96.56 83 ALA A CA 1
ATOM 667 C C . ALA A 1 83 ? 14.098 -8.388 -8.325 1.00 96.56 83 ALA A C 1
ATOM 669 O O . ALA A 1 83 ? 14.529 -7.770 -9.298 1.00 96.56 83 ALA A O 1
ATOM 670 N N . VAL A 1 84 ? 13.931 -7.797 -7.135 1.00 98.12 84 VAL A N 1
ATOM 671 C CA . VAL A 1 84 ? 14.269 -6.384 -6.886 1.00 98.12 84 VAL A CA 1
ATOM 672 C C . VAL A 1 84 ? 15.717 -6.099 -7.291 1.00 98.12 84 VAL A C 1
ATOM 674 O O . VAL A 1 84 ? 15.964 -5.168 -8.049 1.00 98.12 84 VAL A O 1
ATOM 677 N N . THR A 1 85 ? 16.673 -6.936 -6.880 1.00 97.50 85 THR A N 1
ATOM 678 C CA . THR A 1 85 ? 18.083 -6.790 -7.274 1.00 97.50 85 THR A CA 1
ATOM 679 C C . THR A 1 85 ? 18.285 -6.884 -8.789 1.00 97.50 85 THR A C 1
ATOM 681 O O . THR A 1 85 ? 19.044 -6.086 -9.338 1.00 97.50 85 THR A O 1
ATOM 684 N N . GLN A 1 86 ? 17.586 -7.784 -9.491 1.00 95.31 86 GLN A N 1
ATOM 685 C CA . GLN A 1 86 ? 17.653 -7.831 -10.958 1.00 95.31 86 GLN A CA 1
ATOM 686 C C . GLN A 1 86 ? 17.160 -6.525 -11.587 1.00 95.31 86 GLN A C 1
ATOM 688 O O . GLN A 1 86 ? 17.816 -5.993 -12.481 1.00 95.31 86 GLN A O 1
ATOM 693 N N . THR A 1 87 ? 16.044 -5.971 -11.109 1.00 95.56 87 THR A N 1
ATOM 694 C CA . THR A 1 87 ? 15.522 -4.704 -11.642 1.00 95.56 87 THR A CA 1
ATOM 695 C C . THR A 1 87 ? 16.435 -3.516 -11.317 1.00 95.56 87 THR A C 1
ATOM 697 O O . THR A 1 87 ? 16.691 -2.703 -12.197 1.00 95.56 87 THR A O 1
ATOM 700 N N . GLN A 1 88 ? 17.024 -3.457 -10.118 1.00 96.56 88 GLN A N 1
ATOM 701 C CA . GLN A 1 88 ? 17.997 -2.425 -9.725 1.00 96.56 88 GLN A CA 1
ATOM 702 C C . GLN A 1 88 ? 19.240 -2.425 -10.621 1.00 96.56 88 GLN A C 1
ATOM 704 O O . GLN A 1 88 ? 19.741 -1.370 -11.003 1.00 96.56 88 GLN A O 1
ATOM 709 N N . GLN A 1 89 ? 19.728 -3.612 -10.992 1.00 93.75 89 GLN A N 1
ATOM 710 C CA . GLN A 1 89 ? 20.918 -3.765 -11.832 1.00 93.75 89 GLN A CA 1
ATOM 711 C C . GLN A 1 89 ? 20.653 -3.523 -13.325 1.00 93.75 89 GLN A C 1
ATOM 713 O O . GLN A 1 89 ? 21.598 -3.289 -14.080 1.00 93.75 89 GLN A O 1
ATOM 718 N N . ARG A 1 90 ? 19.400 -3.650 -13.780 1.00 91.81 90 ARG A N 1
ATOM 719 C CA . ARG A 1 90 ? 19.063 -3.731 -15.217 1.00 91.81 90 ARG A CA 1
ATOM 720 C C . ARG A 1 90 ? 18.106 -2.661 -15.714 1.00 91.81 90 ARG A C 1
ATOM 722 O O . ARG A 1 90 ? 18.045 -2.466 -16.926 1.00 91.81 90 ARG A O 1
ATOM 729 N N . GLY A 1 91 ? 17.397 -1.995 -14.809 1.00 91.00 91 GLY A N 1
ATOM 730 C CA . GLY A 1 91 ? 16.415 -0.957 -15.098 1.00 91.00 91 GLY A CA 1
ATOM 731 C C . GLY A 1 91 ? 16.911 0.416 -14.660 1.00 91.00 91 GLY A C 1
ATOM 732 O O . GLY A 1 91 ? 16.437 0.916 -13.641 1.00 91.00 91 GLY A O 1
ATOM 733 N N . PRO A 1 92 ? 17.867 1.034 -15.381 1.00 93.25 92 PRO A N 1
ATOM 734 C CA . PRO A 1 92 ? 18.159 2.442 -15.172 1.00 93.25 92 PRO A CA 1
ATOM 735 C C . PRO A 1 92 ? 16.922 3.277 -15.514 1.00 93.25 92 PRO A C 1
ATOM 737 O O . PRO A 1 92 ? 16.163 2.954 -16.434 1.00 93.25 92 PRO A O 1
ATOM 740 N N . ILE A 1 93 ? 16.754 4.365 -14.774 1.00 93.50 93 ILE A N 1
ATOM 741 C CA . ILE A 1 93 ? 15.594 5.247 -14.859 1.00 93.50 93 ILE A CA 1
ATOM 742 C C . ILE A 1 93 ? 16.051 6.570 -15.455 1.00 93.50 93 ILE A C 1
ATOM 744 O O . ILE A 1 93 ? 17.020 7.153 -14.974 1.00 93.50 93 ILE A O 1
ATOM 748 N N . TRP A 1 94 ? 15.373 7.044 -16.491 1.00 92.94 94 TRP A N 1
ATOM 749 C CA . TRP A 1 94 ? 15.603 8.363 -17.075 1.00 92.94 94 TRP A CA 1
ATOM 750 C C . TRP A 1 94 ? 14.460 9.286 -16.682 1.00 92.94 94 TRP A C 1
ATOM 752 O O . TRP A 1 94 ? 13.310 9.002 -16.999 1.00 92.94 94 TRP A O 1
ATOM 762 N N . PHE A 1 95 ? 14.776 10.355 -15.956 1.00 91.69 95 PHE A N 1
ATOM 763 C CA . PHE A 1 95 ? 13.804 11.204 -15.283 1.00 91.69 95 PHE A CA 1
ATOM 764 C C . PHE A 1 95 ? 13.933 12.663 -15.735 1.00 91.69 95 PHE A C 1
ATOM 766 O O . PHE A 1 95 ? 14.967 13.297 -15.510 1.00 91.69 95 PHE A O 1
ATOM 773 N N . GLU A 1 96 ? 12.875 13.184 -16.359 1.00 90.31 96 GLU A N 1
ATOM 774 C CA . GLU A 1 96 ? 12.813 14.540 -16.933 1.00 90.31 96 GLU A CA 1
ATOM 775 C C . GLU A 1 96 ? 11.447 15.190 -16.695 1.00 90.31 96 GLU A C 1
ATOM 777 O O . GLU A 1 96 ? 10.453 14.513 -16.405 1.00 90.31 96 GLU A O 1
ATOM 782 N N . TYR A 1 97 ? 11.390 16.512 -16.835 1.00 86.56 97 TYR A N 1
ATOM 783 C CA . TYR A 1 97 ? 10.215 17.303 -16.498 1.00 86.56 97 TYR A CA 1
ATOM 784 C C . TYR A 1 97 ? 9.048 17.136 -17.478 1.00 86.56 97 TYR A C 1
ATOM 786 O O . TYR A 1 97 ? 7.918 16.955 -17.011 1.00 86.56 97 TYR A O 1
ATOM 794 N N . ASP A 1 98 ? 9.291 17.192 -18.799 1.00 83.38 98 ASP A N 1
ATOM 795 C CA . ASP A 1 98 ? 8.224 17.149 -19.822 1.00 83.38 98 ASP A CA 1
ATOM 796 C C . ASP A 1 98 ? 8.720 16.773 -21.246 1.00 83.38 98 ASP A C 1
ATOM 798 O O . ASP A 1 98 ? 8.520 17.508 -22.212 1.00 83.38 98 ASP A O 1
ATOM 802 N N . THR A 1 99 ? 9.388 15.622 -21.389 1.00 73.44 99 THR A N 1
ATOM 803 C CA . THR A 1 99 ? 10.007 15.145 -22.648 1.00 73.44 99 THR A CA 1
ATOM 804 C C . THR A 1 99 ? 9.272 13.972 -23.321 1.00 73.44 99 THR A C 1
ATOM 806 O O . THR A 1 99 ? 9.198 13.932 -24.550 1.00 73.44 99 THR A O 1
ATOM 809 N N . LEU A 1 100 ? 8.696 13.025 -22.563 1.00 69.25 100 LEU A N 1
ATOM 810 C CA . LEU A 1 100 ? 7.755 12.013 -23.098 1.00 69.25 100 LEU A CA 1
ATOM 811 C C . LEU A 1 100 ? 6.415 12.163 -22.399 1.00 69.25 100 LEU A C 1
ATOM 813 O O . LEU A 1 100 ? 6.349 12.465 -21.212 1.00 69.25 100 LEU A O 1
ATOM 817 N N . SER A 1 101 ? 5.343 11.881 -23.128 1.00 64.56 101 SER A N 1
ATOM 818 C CA . SER A 1 101 ? 3.977 11.979 -22.623 1.00 64.56 101 SER A CA 1
ATOM 819 C C . SER A 1 101 ? 3.607 10.888 -21.610 1.00 64.56 101 SER A C 1
ATOM 821 O O . SER A 1 101 ? 2.599 11.048 -20.915 1.00 64.56 101 SER A O 1
ATOM 823 N N . SER A 1 102 ? 4.384 9.807 -21.493 1.00 68.56 102 SER A N 1
ATOM 824 C CA . SER A 1 102 ? 4.088 8.666 -20.619 1.00 68.56 102 SER A CA 1
ATOM 825 C C . SER A 1 102 ? 5.330 8.078 -19.952 1.00 68.56 102 SER A C 1
ATOM 827 O O . SER A 1 102 ? 6.470 8.396 -20.294 1.00 68.56 102 SER A O 1
ATOM 829 N N . ILE A 1 103 ? 5.062 7.219 -18.972 1.00 76.69 103 ILE A N 1
ATOM 830 C CA . ILE A 1 103 ? 6.028 6.318 -18.357 1.00 76.69 103 ILE A CA 1
ATOM 831 C C . ILE A 1 103 ? 6.109 5.087 -19.247 1.00 76.69 103 ILE A C 1
ATOM 833 O O . ILE A 1 103 ? 5.064 4.540 -19.580 1.00 76.69 103 ILE A O 1
ATOM 837 N N . ALA A 1 104 ? 7.305 4.728 -19.710 1.00 81.38 104 ALA A N 1
ATOM 838 C CA . ALA A 1 104 ? 7.454 3.618 -20.643 1.00 81.38 104 ALA A CA 1
ATOM 839 C C . ALA A 1 104 ? 8.880 3.061 -20.688 1.00 81.38 104 ALA A C 1
ATOM 841 O O . ALA A 1 104 ? 9.879 3.789 -20.634 1.00 81.38 104 ALA A O 1
ATOM 842 N N . TYR A 1 105 ? 8.978 1.749 -20.859 1.00 83.31 105 TYR A N 1
ATOM 843 C CA . TYR A 1 105 ? 10.215 1.039 -21.121 1.00 83.31 105 TYR A CA 1
ATOM 844 C C . TYR A 1 105 ? 10.596 1.109 -22.605 1.00 83.31 105 TYR A C 1
ATOM 846 O O . TYR A 1 105 ? 9.860 0.672 -23.491 1.00 83.31 105 TYR A O 1
ATOM 854 N N . HIS A 1 106 ? 11.801 1.608 -22.894 1.00 82.38 106 HIS A N 1
ATOM 855 C CA . HIS A 1 106 ? 12.278 1.779 -24.263 1.00 82.38 106 HIS A CA 1
ATOM 856 C C . HIS A 1 106 ? 13.710 1.271 -24.475 1.00 82.38 106 HIS A C 1
ATOM 858 O O . HIS A 1 106 ? 14.592 1.336 -23.611 1.00 82.38 106 HIS A O 1
ATOM 864 N N . GLY A 1 107 ? 13.975 0.806 -25.698 1.00 84.25 107 GLY A N 1
ATOM 865 C CA . GLY A 1 107 ? 15.336 0.595 -26.185 1.00 84.25 107 GLY A CA 1
ATOM 866 C C . GLY A 1 107 ? 15.996 1.918 -26.577 1.00 84.25 107 GLY A C 1
ATOM 867 O O . GLY A 1 107 ? 15.372 2.751 -27.235 1.00 84.25 107 GLY A O 1
ATOM 868 N N . ARG A 1 108 ? 17.284 2.102 -26.250 1.00 82.69 108 ARG A N 1
ATOM 869 C CA . ARG A 1 108 ? 18.010 3.352 -26.558 1.00 82.69 108 ARG A CA 1
ATOM 870 C C . ARG A 1 108 ? 18.022 3.692 -28.049 1.00 82.69 108 ARG A C 1
ATOM 872 O O . ARG A 1 108 ? 17.859 4.852 -28.409 1.00 82.69 108 ARG A O 1
ATOM 879 N N . GLY A 1 109 ? 18.171 2.689 -28.917 1.00 83.88 109 GLY A N 1
ATOM 880 C CA . GLY A 1 109 ? 18.160 2.895 -30.369 1.00 83.88 109 GLY A CA 1
ATOM 881 C C . GLY A 1 109 ? 16.849 3.507 -30.873 1.00 83.88 109 GLY A C 1
ATOM 882 O O . GLY A 1 109 ? 16.882 4.419 -31.694 1.00 83.88 109 GLY A O 1
ATOM 883 N N . TRP A 1 110 ? 15.709 3.071 -30.325 1.00 86.94 110 TRP A N 1
ATOM 884 C CA . TRP A 1 110 ? 14.402 3.644 -30.655 1.00 86.94 110 TRP A CA 1
ATOM 885 C C . TRP A 1 110 ? 14.302 5.099 -30.188 1.00 86.94 110 TRP A C 1
ATOM 887 O O . TRP A 1 110 ? 13.855 5.953 -30.949 1.00 86.94 110 TRP A O 1
ATOM 897 N N . LEU A 1 111 ? 14.781 5.402 -28.978 1.00 86.94 111 LEU A N 1
ATOM 898 C CA . LEU A 1 111 ? 14.775 6.765 -28.440 1.00 86.94 111 LEU A CA 1
ATOM 899 C C . LEU A 1 111 ? 15.596 7.726 -29.312 1.00 86.94 111 LEU A C 1
ATOM 901 O O . LEU A 1 111 ? 15.103 8.785 -29.693 1.00 86.94 111 LEU A O 1
ATOM 905 N N . ILE A 1 112 ? 16.811 7.336 -29.702 1.00 86.31 112 ILE A N 1
ATOM 906 C CA . ILE A 1 112 ? 17.664 8.153 -30.580 1.00 86.31 112 ILE A CA 1
ATOM 907 C C . ILE A 1 112 ? 17.026 8.324 -31.966 1.00 86.31 112 ILE A C 1
ATOM 909 O O . ILE A 1 112 ? 17.004 9.435 -32.494 1.00 86.31 112 ILE A O 1
ATOM 913 N N . ALA A 1 113 ? 16.463 7.255 -32.544 1.00 87.31 113 ALA A N 1
ATOM 914 C CA . ALA A 1 113 ? 15.769 7.322 -33.833 1.00 87.31 113 ALA A CA 1
ATOM 915 C C . ALA A 1 113 ? 14.560 8.277 -33.802 1.00 87.31 113 ALA A C 1
ATOM 917 O O . ALA A 1 113 ? 14.278 8.948 -34.793 1.00 87.31 113 ALA A O 1
ATOM 918 N N . ASN A 1 114 ? 13.903 8.400 -32.645 1.00 85.81 114 ASN A N 1
ATOM 919 C CA . ASN A 1 114 ? 12.814 9.346 -32.398 1.00 85.81 114 ASN A CA 1
ATOM 920 C C . ASN A 1 114 ? 13.296 10.705 -31.851 1.00 85.81 114 ASN A C 1
ATOM 922 O O . ASN A 1 114 ? 12.496 11.491 -31.356 1.00 85.81 114 ASN A O 1
ATOM 926 N N . LYS A 1 115 ? 14.592 11.019 -32.006 1.00 87.44 115 LYS A N 1
ATOM 927 C CA . LYS A 1 115 ? 15.221 12.316 -31.687 1.00 87.44 115 LYS A CA 1
ATOM 928 C C . LYS A 1 115 ? 15.257 12.676 -30.195 1.00 87.44 115 LYS A C 1
ATOM 930 O O . LYS A 1 115 ? 15.481 13.837 -29.854 1.00 87.44 115 LYS A O 1
ATOM 935 N N . TYR A 1 116 ? 15.100 11.695 -29.311 1.00 88.12 116 TYR A N 1
ATOM 936 C CA . TYR A 1 116 ? 15.310 11.872 -27.876 1.00 88.12 116 TYR A CA 1
ATOM 937 C C . TYR A 1 116 ? 16.800 11.865 -27.511 1.00 88.12 116 TYR A C 1
ATOM 939 O O . TYR A 1 116 ? 17.646 11.391 -28.273 1.00 88.12 116 TYR A O 1
ATOM 947 N N . ARG A 1 117 ? 17.118 12.368 -26.311 1.00 89.06 117 ARG A N 1
ATOM 948 C CA . ARG A 1 117 ? 18.487 12.467 -25.773 1.00 89.06 117 ARG A CA 1
ATOM 949 C C . ARG A 1 117 ? 18.665 11.618 -24.504 1.00 89.06 117 ARG A C 1
ATOM 951 O O . ARG A 1 117 ? 18.955 12.169 -23.446 1.00 89.06 117 ARG A O 1
ATOM 958 N N . PRO A 1 118 ? 18.465 10.290 -24.576 1.00 89.44 118 PRO A N 1
ATOM 959 C CA . PRO A 1 118 ? 18.496 9.443 -23.389 1.00 89.44 118 PRO A CA 1
ATOM 960 C C . PRO A 1 118 ? 19.910 9.312 -22.802 1.00 89.44 118 PRO A C 1
ATOM 962 O O . PRO A 1 118 ? 20.899 9.509 -23.523 1.00 89.44 118 PRO A O 1
ATOM 965 N N . PRO A 1 119 ? 20.034 8.893 -21.529 1.00 90.00 119 PRO A N 1
ATOM 966 C CA . PRO A 1 119 ? 21.314 8.484 -20.966 1.00 90.00 119 PRO A CA 1
ATOM 967 C C . PRO A 1 119 ? 21.934 7.327 -21.761 1.00 90.00 119 PRO A C 1
ATOM 969 O O . PRO A 1 119 ? 21.258 6.568 -22.464 1.00 90.00 119 PRO A O 1
ATOM 972 N N . ASP A 1 120 ? 23.250 7.184 -21.645 1.00 89.00 120 ASP A N 1
ATOM 973 C CA . ASP A 1 120 ? 24.042 6.216 -22.403 1.00 89.00 120 ASP A CA 1
ATOM 974 C C . ASP A 1 120 ? 23.968 4.806 -21.789 1.00 89.00 120 ASP A C 1
ATOM 976 O O . ASP A 1 120 ? 24.923 4.282 -21.215 1.00 89.00 120 ASP A O 1
ATOM 980 N N . VAL A 1 121 ? 22.774 4.213 -21.849 1.00 85.38 121 VAL A N 1
ATOM 981 C CA . VAL A 1 121 ? 22.450 2.880 -21.323 1.00 85.38 121 VAL A CA 1
ATOM 982 C C . VAL A 1 121 ? 21.716 2.052 -22.377 1.00 85.38 121 VAL A C 1
ATOM 984 O O . VAL A 1 121 ? 20.999 2.584 -23.216 1.00 85.38 121 VAL A O 1
ATOM 987 N N . LYS A 1 122 ? 21.869 0.722 -22.358 1.00 80.31 122 LYS A N 1
ATOM 988 C CA . LYS A 1 122 ? 21.326 -0.160 -23.416 1.00 80.31 122 LYS A CA 1
ATOM 989 C C . LYS A 1 122 ? 19.795 -0.075 -23.565 1.00 80.31 122 LYS A C 1
ATOM 991 O O . LYS A 1 122 ? 19.274 -0.069 -24.680 1.00 80.31 122 LYS A O 1
ATOM 996 N N . THR A 1 123 ? 19.083 -0.030 -22.446 1.00 80.31 123 THR A N 1
ATOM 997 C CA . THR A 1 123 ? 17.622 0.121 -22.343 1.00 80.31 123 THR A CA 1
ATOM 998 C C . THR A 1 123 ? 17.324 0.966 -21.117 1.00 80.31 123 THR A C 1
ATOM 1000 O O . THR A 1 123 ? 18.102 0.907 -20.164 1.00 80.31 123 THR A O 1
ATOM 1003 N N . VAL A 1 124 ? 16.218 1.703 -21.117 1.00 83.19 124 VAL A N 1
ATOM 1004 C CA . VAL A 1 124 ? 15.883 2.632 -20.036 1.00 83.19 124 VAL A CA 1
ATOM 1005 C C . VAL A 1 124 ? 14.378 2.677 -19.804 1.00 83.19 124 VAL A C 1
ATOM 1007 O O . VAL A 1 124 ? 13.604 2.527 -20.749 1.00 83.19 124 VAL A O 1
ATOM 1010 N N . ILE A 1 125 ? 13.976 2.878 -18.552 1.00 80.69 125 ILE A N 1
ATOM 1011 C CA . ILE A 1 125 ? 12.597 3.235 -18.210 1.00 80.69 125 ILE A CA 1
ATOM 1012 C C . ILE A 1 125 ? 12.520 4.760 -18.227 1.00 80.69 125 ILE A C 1
ATOM 1014 O O . ILE A 1 125 ? 13.172 5.423 -17.416 1.00 80.69 125 ILE A O 1
ATOM 1018 N N . GLY A 1 126 ? 11.783 5.311 -19.188 1.00 75.31 126 GLY A N 1
ATOM 1019 C CA . GLY A 1 126 ? 11.536 6.742 -19.296 1.00 75.31 126 GLY A CA 1
ATOM 1020 C C . GLY A 1 126 ? 10.423 7.163 -18.342 1.00 75.31 126 GLY A C 1
ATOM 1021 O O . GLY A 1 126 ? 9.292 6.720 -18.488 1.00 75.31 126 GLY A O 1
ATOM 1022 N N . LEU A 1 127 ? 10.751 8.023 -17.381 1.00 70.56 127 LEU A N 1
ATOM 1023 C CA . LEU A 1 127 ? 9.844 8.750 -16.491 1.00 70.56 127 LEU A CA 1
ATOM 1024 C C . LEU A 1 127 ? 9.964 10.245 -16.789 1.00 70.56 127 LEU A C 1
ATOM 1026 O O . LEU A 1 127 ? 10.465 11.037 -15.996 1.00 70.56 127 LEU A O 1
ATOM 1030 N N . THR A 1 128 ? 9.571 10.633 -17.989 1.00 64.12 128 THR A N 1
ATOM 1031 C CA . THR A 1 128 ? 9.964 11.924 -18.567 1.00 64.12 128 THR A CA 1
ATOM 1032 C C . THR A 1 128 ? 8.802 12.909 -18.645 1.00 64.12 128 THR A C 1
ATOM 1034 O O . THR A 1 128 ? 8.745 13.720 -19.560 1.00 64.12 128 THR A O 1
ATOM 1037 N N . SER A 1 129 ? 7.855 12.827 -17.710 1.00 78.06 129 SER A N 1
ATOM 1038 C CA . SER A 1 129 ? 6.903 13.908 -17.435 1.00 78.06 129 SER A CA 1
ATOM 1039 C C . SER A 1 129 ? 6.708 14.039 -15.928 1.00 78.06 129 SER A C 1
ATOM 1041 O O . SER A 1 129 ? 5.634 13.742 -15.398 1.00 78.06 129 SER A O 1
ATOM 1043 N N . ALA A 1 130 ? 7.754 14.463 -15.211 1.00 81.25 130 ALA A N 1
ATOM 1044 C CA . ALA A 1 130 ? 7.680 14.729 -13.772 1.00 81.25 130 ALA A CA 1
ATOM 1045 C C . ALA A 1 130 ? 6.515 15.674 -13.424 1.00 81.25 130 ALA A C 1
ATOM 1047 O O . ALA A 1 130 ? 5.836 15.477 -12.416 1.00 81.25 130 ALA A O 1
ATOM 1048 N N . LYS A 1 131 ? 6.209 16.625 -14.319 1.00 82.44 131 LYS A N 1
ATOM 1049 C CA . LYS A 1 131 ? 5.067 17.545 -14.224 1.00 82.44 131 LYS A CA 1
ATOM 1050 C C . LYS A 1 131 ? 3.722 16.844 -14.013 1.00 82.44 131 LYS A C 1
ATOM 1052 O O . LYS A 1 131 ? 2.888 17.336 -13.258 1.00 82.44 131 LYS A O 1
ATOM 1057 N N . THR A 1 132 ? 3.484 15.728 -14.706 1.00 82.38 132 THR A N 1
ATOM 1058 C CA . THR A 1 132 ? 2.189 15.019 -14.685 1.00 82.38 132 THR A CA 1
ATOM 1059 C C . THR A 1 132 ? 2.252 13.649 -14.018 1.00 82.38 132 THR A C 1
ATOM 1061 O O . THR A 1 132 ? 1.213 13.014 -13.837 1.00 82.38 132 THR A O 1
ATOM 1064 N N . PHE A 1 133 ? 3.445 13.208 -13.610 1.00 85.06 133 PHE A N 1
ATOM 1065 C CA . PHE A 1 133 ? 3.706 11.879 -13.065 1.00 85.06 133 PHE A CA 1
ATOM 1066 C C . PHE A 1 133 ? 2.759 11.517 -11.918 1.00 85.06 133 PHE A C 1
ATOM 1068 O O . PHE A 1 133 ? 2.037 10.525 -12.007 1.00 85.06 133 PHE A O 1
ATOM 1075 N N . MET A 1 134 ? 2.707 12.341 -10.869 1.00 83.81 134 MET A N 1
ATOM 1076 C CA . MET A 1 134 ? 1.868 12.058 -9.699 1.00 83.81 134 MET A CA 1
ATOM 1077 C C . MET A 1 134 ? 0.380 11.997 -10.059 1.00 83.81 134 MET A C 1
ATOM 1079 O O . MET A 1 134 ? -0.321 11.092 -9.623 1.00 83.81 134 MET A O 1
ATOM 1083 N N . GLN A 1 135 ? -0.094 12.931 -10.891 1.00 82.19 135 GLN A N 1
ATOM 1084 C CA . GLN A 1 135 ? -1.502 13.000 -11.293 1.00 82.19 135 GLN A CA 1
ATOM 1085 C C . GLN A 1 135 ? -1.927 11.763 -12.087 1.00 82.19 135 GLN A C 1
ATOM 1087 O O . GLN A 1 135 ? -2.970 11.183 -11.807 1.00 82.19 135 GLN A O 1
ATOM 1092 N N . LYS A 1 136 ? -1.099 11.327 -13.042 1.00 80.56 136 LYS A N 1
ATOM 1093 C CA . LYS A 1 136 ? -1.360 10.118 -13.835 1.00 80.56 136 LYS A CA 1
ATOM 1094 C C . LYS A 1 136 ? -1.309 8.852 -12.976 1.00 80.56 136 LYS A C 1
ATOM 1096 O O . LYS A 1 136 ? -2.133 7.958 -13.142 1.00 80.56 136 LYS A O 1
ATOM 1101 N N . SER A 1 137 ? -0.400 8.811 -12.005 1.00 83.62 137 SER A N 1
ATOM 1102 C CA . SER A 1 137 ? -0.198 7.634 -11.153 1.00 83.62 137 SER A CA 1
ATOM 1103 C C . SER A 1 137 ? -1.292 7.435 -10.098 1.00 83.62 137 SER A C 1
ATOM 1105 O O . SER A 1 137 ? -1.397 6.345 -9.547 1.00 83.62 137 SER A O 1
ATOM 1107 N N . TYR A 1 138 ? -2.163 8.419 -9.832 1.00 82.00 138 TYR A N 1
ATOM 1108 C CA . TYR A 1 138 ? -3.356 8.179 -8.999 1.00 82.00 138 TYR A CA 1
ATOM 1109 C C . TYR A 1 138 ? -4.287 7.124 -9.604 1.00 82.00 138 TYR A C 1
ATOM 1111 O O . TYR A 1 138 ? -4.954 6.379 -8.880 1.00 82.00 138 TYR A O 1
ATOM 1119 N N . HIS A 1 139 ? -4.315 7.037 -10.935 1.00 79.69 139 HIS A N 1
ATOM 1120 C CA . HIS A 1 139 ? -5.072 6.012 -11.638 1.00 79.69 139 HIS A CA 1
ATOM 1121 C C . HIS A 1 139 ? -4.269 4.728 -11.850 1.00 79.69 139 HIS A C 1
ATOM 1123 O O . HIS A 1 139 ? -4.892 3.681 -11.931 1.00 79.69 139 HIS A O 1
ATOM 1129 N N . GLN A 1 140 ? -2.934 4.804 -11.840 1.00 86.38 140 GLN A N 1
ATOM 1130 C CA . GLN A 1 140 ? -2.005 3.681 -12.020 1.00 86.38 140 GLN A CA 1
ATOM 1131 C C . GLN A 1 140 ? -0.975 3.641 -10.873 1.00 86.38 140 GLN A C 1
ATOM 1133 O O . GLN A 1 140 ? 0.189 4.016 -11.051 1.00 86.38 140 GLN A O 1
ATOM 1138 N N . PRO A 1 141 ? -1.385 3.241 -9.653 1.00 86.19 141 PRO A N 1
ATOM 1139 C CA . PRO A 1 141 ? -0.565 3.383 -8.447 1.00 86.19 141 PRO A CA 1
ATOM 1140 C C . PRO A 1 141 ? 0.708 2.525 -8.445 1.00 86.19 141 PRO A C 1
ATOM 1142 O O . PRO A 1 141 ? 1.570 2.729 -7.584 1.00 86.19 141 PRO A O 1
ATOM 1145 N N . TRP A 1 142 ? 0.832 1.586 -9.386 1.00 93.19 142 TRP A N 1
ATOM 1146 C CA . TRP A 1 142 ? 1.984 0.705 -9.561 1.00 93.19 142 TRP A CA 1
ATOM 1147 C C . TRP A 1 142 ? 2.667 0.867 -10.929 1.00 93.19 142 TRP A C 1
ATOM 1149 O O . TRP A 1 142 ? 3.504 0.043 -11.283 1.00 93.19 142 TRP A O 1
ATOM 1159 N N . VAL A 1 143 ? 2.440 1.982 -11.640 1.00 91.69 143 VAL A N 1
ATOM 1160 C CA . VAL A 1 143 ? 3.013 2.248 -12.978 1.00 91.69 143 VAL A CA 1
ATOM 1161 C C . VAL A 1 143 ? 4.544 2.149 -13.042 1.00 91.69 143 VAL A C 1
ATOM 1163 O O . VAL A 1 143 ? 5.110 1.694 -14.028 1.00 91.69 143 VAL A O 1
ATOM 1166 N N . VAL A 1 144 ? 5.270 2.523 -11.983 1.00 94.31 144 VAL A N 1
ATOM 1167 C CA . VAL A 1 144 ? 6.735 2.343 -11.977 1.00 94.31 144 VAL A CA 1
ATOM 1168 C C . VAL A 1 144 ? 7.089 0.857 -11.921 1.00 94.31 144 VAL A C 1
ATOM 1170 O O . VAL A 1 144 ? 8.033 0.416 -12.575 1.00 94.31 144 VAL A O 1
ATOM 1173 N N . PHE A 1 145 ? 6.335 0.068 -11.155 1.00 97.06 145 PHE A N 1
ATOM 1174 C CA . PHE A 1 145 ? 6.521 -1.377 -11.092 1.00 97.06 145 PHE A CA 1
ATOM 1175 C C . PHE A 1 145 ? 6.107 -2.075 -12.392 1.00 97.06 145 PHE A C 1
ATOM 1177 O O . PHE A 1 145 ? 6.784 -3.020 -12.798 1.00 97.06 145 PHE A O 1
ATOM 1184 N N . HIS A 1 146 ? 5.077 -1.573 -13.075 1.00 96.00 146 HIS A N 1
ATOM 1185 C CA . HIS A 1 146 ? 4.701 -1.989 -14.425 1.00 96.00 146 HIS A CA 1
ATOM 1186 C C . HIS A 1 146 ? 5.912 -1.972 -15.366 1.00 96.00 146 HIS A C 1
ATOM 1188 O O . HIS A 1 146 ? 6.324 -2.994 -15.913 1.00 96.00 146 HIS A O 1
ATOM 1194 N N . GLU A 1 147 ? 6.593 -0.829 -15.457 1.00 94.88 147 GLU A N 1
ATOM 1195 C CA . GLU A 1 147 ? 7.754 -0.697 -16.341 1.00 94.88 147 GLU A CA 1
ATOM 1196 C C . GLU A 1 147 ? 8.974 -1.483 -15.864 1.00 94.88 147 GLU A C 1
ATOM 1198 O O . GLU A 1 147 ? 9.752 -2.011 -16.669 1.00 94.88 147 GLU A O 1
ATOM 1203 N N . LEU A 1 148 ? 9.158 -1.601 -14.546 1.00 96.31 148 LEU A N 1
ATOM 1204 C CA . LEU A 1 148 ? 10.174 -2.495 -13.994 1.00 96.31 148 LEU A CA 1
ATOM 1205 C C . LEU A 1 148 ? 9.893 -3.953 -14.370 1.00 96.31 148 LEU A C 1
ATOM 1207 O O . LEU A 1 148 ? 10.848 -4.708 -14.553 1.00 96.31 148 LEU A O 1
ATOM 1211 N N . THR A 1 149 ? 8.627 -4.337 -14.537 1.00 96.44 149 THR A N 1
ATOM 1212 C CA . THR A 1 149 ? 8.216 -5.672 -14.982 1.00 96.44 149 THR A CA 1
ATOM 1213 C C . THR A 1 149 ? 8.577 -5.908 -16.446 1.00 96.44 149 THR A C 1
ATOM 1215 O O . THR A 1 149 ? 9.188 -6.934 -16.752 1.00 96.44 149 THR A O 1
ATOM 1218 N N . HIS A 1 150 ? 8.349 -4.932 -17.332 1.00 94.62 150 HI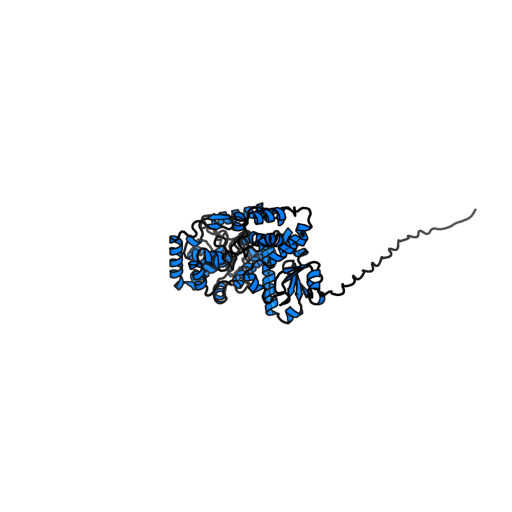S A N 1
ATOM 1219 C CA . HIS A 1 150 ? 8.833 -4.987 -18.722 1.00 94.62 150 HIS A CA 1
ATOM 1220 C C . HIS A 1 150 ? 10.354 -5.135 -18.792 1.00 94.62 150 HIS A C 1
ATOM 1222 O O . HIS A 1 150 ? 10.890 -5.981 -19.517 1.00 94.62 150 HIS A O 1
ATOM 1228 N N . CYS A 1 151 ? 11.071 -4.358 -17.976 1.00 92.75 151 CYS A N 1
ATOM 1229 C CA . CYS A 1 151 ? 12.517 -4.485 -17.852 1.00 92.75 151 CYS A CA 1
ATOM 1230 C C . CYS A 1 151 ? 12.927 -5.872 -17.333 1.00 92.75 151 CYS A C 1
ATOM 1232 O O . CYS A 1 151 ? 13.868 -6.468 -17.861 1.00 92.75 151 CYS A O 1
ATOM 1234 N N . TYR A 1 152 ? 12.252 -6.392 -16.308 1.00 94.19 152 TYR A N 1
ATOM 1235 C CA . TYR A 1 152 ? 12.536 -7.696 -15.713 1.00 94.19 152 TYR A CA 1
ATOM 1236 C C . TYR A 1 152 ? 12.339 -8.832 -16.721 1.00 94.19 152 TYR A C 1
ATOM 1238 O O . TYR A 1 152 ? 13.244 -9.647 -16.911 1.00 94.19 152 TYR A O 1
ATOM 1246 N N . ASP A 1 153 ? 11.220 -8.838 -17.443 1.00 93.00 153 ASP A N 1
ATOM 1247 C CA . ASP A 1 153 ? 10.952 -9.832 -18.480 1.00 93.00 153 ASP A CA 1
ATOM 1248 C C . ASP A 1 153 ? 12.022 -9.798 -19.577 1.00 93.00 153 ASP A C 1
ATOM 1250 O O . ASP A 1 153 ? 12.690 -10.798 -19.857 1.00 93.00 153 ASP A O 1
ATOM 1254 N N . HIS A 1 154 ? 12.255 -8.621 -20.161 1.00 89.88 154 HIS A N 1
ATOM 1255 C CA . HIS A 1 154 ? 13.169 -8.482 -21.289 1.00 89.88 154 HIS A CA 1
ATOM 1256 C C . HIS A 1 154 ? 14.638 -8.724 -20.910 1.00 89.88 154 HIS A C 1
ATOM 1258 O O . HIS A 1 154 ? 15.415 -9.263 -21.705 1.00 89.88 154 HIS A O 1
ATOM 1264 N N . ARG A 1 155 ? 15.065 -8.283 -19.720 1.00 88.88 155 ARG A N 1
ATOM 1265 C CA . ARG A 1 155 ? 16.488 -8.234 -19.341 1.00 88.88 155 ARG A CA 1
ATOM 1266 C C . ARG A 1 155 ? 16.917 -9.372 -18.431 1.00 88.88 155 ARG A C 1
ATOM 1268 O O . ARG A 1 155 ? 18.125 -9.554 -18.292 1.00 88.88 155 ARG A O 1
ATOM 1275 N N . PHE A 1 156 ? 15.974 -10.092 -17.832 1.00 90.31 156 PHE A N 1
ATOM 1276 C CA . PHE A 1 156 ? 16.252 -11.222 -16.958 1.00 90.31 156 PHE A CA 1
ATOM 1277 C C . PHE A 1 156 ? 15.529 -12.485 -17.433 1.00 90.31 156 PHE A C 1
ATOM 1279 O O . PHE A 1 156 ? 16.211 -13.367 -17.956 1.00 90.31 156 PHE A O 1
ATOM 1286 N N . LEU A 1 157 ? 14.192 -12.553 -17.360 1.00 89.69 157 LEU A N 1
ATOM 1287 C CA . LEU A 1 157 ? 13.448 -13.801 -17.612 1.00 89.69 157 LEU A CA 1
ATOM 1288 C C . LEU A 1 157 ? 13.732 -14.401 -18.993 1.00 89.69 157 LEU A C 1
ATOM 1290 O O . LEU A 1 157 ? 14.051 -15.578 -19.103 1.00 89.69 157 LEU A O 1
ATOM 1294 N N . ARG A 1 158 ? 13.710 -13.591 -20.057 1.00 84.75 158 ARG A N 1
ATOM 1295 C CA . ARG A 1 158 ? 13.983 -14.080 -21.423 1.00 84.75 158 ARG A CA 1
ATOM 1296 C C . ARG A 1 158 ? 15.435 -14.495 -21.659 1.00 84.75 158 ARG A C 1
ATOM 1298 O O . ARG A 1 158 ? 15.724 -15.182 -22.638 1.00 84.75 158 ARG A O 1
ATOM 1305 N N . SER A 1 159 ? 16.356 -14.028 -20.819 1.00 78.75 159 SER A N 1
ATOM 1306 C CA . SER A 1 159 ? 17.789 -14.312 -20.943 1.00 78.75 159 SER A CA 1
ATOM 1307 C C . SER A 1 159 ? 18.261 -15.467 -20.063 1.00 78.75 159 SER A C 1
ATOM 1309 O O . SER A 1 159 ? 19.309 -16.050 -20.340 1.00 78.75 159 SER A O 1
ATOM 1311 N N . ASP A 1 160 ? 17.503 -15.796 -19.020 1.00 75.75 160 ASP A N 1
ATOM 1312 C CA . ASP A 1 160 ? 17.841 -16.831 -18.058 1.00 75.75 160 ASP A CA 1
ATOM 1313 C C . ASP A 1 160 ? 17.209 -18.168 -18.473 1.00 75.75 160 ASP A C 1
ATOM 1315 O O . ASP A 1 160 ? 15.997 -18.296 -18.617 1.00 75.75 160 ASP A O 1
ATOM 1319 N N . LYS A 1 161 ? 18.050 -19.185 -18.682 1.00 73.00 161 LYS A N 1
ATOM 1320 C CA . LYS A 1 161 ? 17.619 -20.511 -19.150 1.00 73.00 161 LYS A CA 1
ATOM 1321 C C . LYS A 1 161 ? 16.884 -21.329 -18.081 1.00 73.00 161 LYS A C 1
ATOM 1323 O O . LYS A 1 161 ? 16.355 -22.382 -18.417 1.00 73.00 161 LYS A O 1
ATOM 1328 N N . SER A 1 162 ? 16.902 -20.896 -16.818 1.00 73.00 162 SER A N 1
ATOM 1329 C CA . SER A 1 162 ? 16.203 -21.576 -15.721 1.00 73.00 162 SER A CA 1
ATOM 1330 C C . SER A 1 162 ? 14.699 -21.298 -15.692 1.00 73.00 162 SER A C 1
ATOM 1332 O O . SER A 1 162 ? 13.965 -22.056 -15.062 1.00 73.00 162 SER A O 1
ATOM 1334 N N . TYR A 1 163 ? 14.233 -20.267 -16.404 1.00 73.06 163 TYR A N 1
ATOM 1335 C CA . TYR A 1 163 ? 12.812 -19.968 -16.545 1.00 73.06 163 TYR A CA 1
ATOM 1336 C C . TYR A 1 163 ? 12.267 -20.545 -17.846 1.00 73.06 163 TYR A C 1
ATOM 1338 O O . TYR A 1 163 ? 12.844 -20.372 -18.924 1.00 73.06 163 TYR A O 1
ATOM 1346 N N . ASP A 1 164 ? 11.111 -21.196 -17.752 1.00 72.00 164 ASP A N 1
ATOM 1347 C CA . ASP A 1 164 ? 10.376 -21.621 -18.933 1.00 72.00 164 ASP A CA 1
ATOM 1348 C C . ASP A 1 164 ? 9.682 -20.412 -19.569 1.00 72.00 164 ASP A C 1
ATOM 1350 O O . ASP A 1 164 ? 8.549 -20.056 -19.241 1.00 72.00 164 ASP A O 1
ATOM 1354 N N . LYS A 1 165 ? 10.397 -19.758 -20.487 1.00 67.19 165 LYS A N 1
ATOM 1355 C CA . LYS A 1 165 ? 9.886 -18.602 -21.232 1.00 67.19 165 LYS A CA 1
ATOM 1356 C C . LYS A 1 165 ? 8.599 -18.904 -22.008 1.00 67.19 165 LYS A C 1
ATOM 1358 O O . LYS A 1 165 ? 7.844 -17.969 -22.248 1.00 67.19 165 LYS A O 1
ATOM 1363 N N . TYR A 1 166 ? 8.353 -20.168 -22.368 1.00 80.56 166 TYR A N 1
ATOM 1364 C CA . TYR A 1 166 ? 7.168 -20.571 -23.121 1.00 80.56 166 TYR A CA 1
ATOM 1365 C C . TYR A 1 166 ? 5.946 -20.734 -22.221 1.00 80.56 166 TYR A C 1
ATOM 1367 O O . TYR A 1 166 ? 4.824 -20.608 -22.701 1.00 80.56 166 TYR A O 1
ATOM 1375 N N . LYS A 1 167 ? 6.132 -20.946 -20.911 1.00 90.50 167 LYS A N 1
ATOM 1376 C CA . LYS A 1 167 ? 4.999 -21.117 -19.995 1.00 90.50 167 LYS A CA 1
ATOM 1377 C C . LYS A 1 167 ? 4.139 -19.860 -19.887 1.00 90.50 167 LYS A C 1
ATOM 1379 O O . LYS A 1 167 ? 2.924 -19.961 -19.773 1.00 90.50 167 LYS A O 1
ATOM 1384 N N . LEU A 1 168 ? 4.757 -18.679 -19.945 1.00 93.06 168 LEU A N 1
ATOM 1385 C CA . LEU A 1 168 ? 4.015 -17.418 -19.961 1.00 93.06 168 LEU A CA 1
ATOM 1386 C C . LEU A 1 168 ? 3.269 -17.204 -21.285 1.00 93.06 168 LEU A C 1
ATOM 1388 O O . LEU A 1 168 ? 2.173 -16.658 -21.263 1.00 93.06 168 LEU A O 1
ATOM 1392 N N . ASP A 1 169 ? 3.819 -17.676 -22.406 1.00 92.62 169 ASP A N 1
ATOM 1393 C CA . ASP A 1 169 ? 3.125 -17.631 -23.697 1.00 92.62 169 ASP A CA 1
ATOM 1394 C C . ASP A 1 169 ? 1.904 -18.575 -23.681 1.00 92.62 169 ASP A C 1
ATOM 1396 O O . ASP A 1 169 ? 0.801 -18.151 -23.999 1.00 92.62 169 ASP A O 1
ATOM 1400 N N . GLU A 1 170 ? 2.062 -19.807 -23.182 1.00 95.50 170 GLU A N 1
ATOM 1401 C CA . GLU A 1 170 ? 0.970 -20.785 -23.037 1.00 95.50 170 GLU A CA 1
ATOM 1402 C C . GLU A 1 170 ? -0.166 -20.268 -22.137 1.00 95.50 170 GLU A C 1
ATOM 1404 O O . GLU A 1 170 ? -1.342 -20.358 -22.489 1.00 95.50 170 GLU A O 1
ATOM 1409 N N . VAL A 1 171 ? 0.176 -19.722 -20.964 1.00 97.06 171 VAL A N 1
ATOM 1410 C CA . VAL A 1 171 ? -0.818 -19.196 -20.015 1.00 97.06 171 VAL A CA 1
ATOM 1411 C C . VAL A 1 171 ? -1.521 -17.960 -20.582 1.00 97.06 171 VAL A C 1
ATOM 1413 O O . VAL A 1 171 ? -2.726 -17.817 -20.389 1.00 97.06 171 VAL A O 1
ATOM 1416 N N . TYR A 1 172 ? -0.801 -17.101 -21.311 1.00 97.56 172 TYR A N 1
ATOM 1417 C CA . TYR A 1 172 ? -1.393 -15.965 -22.018 1.00 97.56 172 TYR A CA 1
ATOM 1418 C C . TYR A 1 172 ? -2.376 -16.420 -23.101 1.00 97.56 172 TYR A C 1
ATOM 1420 O O . TYR A 1 172 ? -3.529 -15.993 -23.086 1.00 97.56 172 TYR A O 1
ATOM 1428 N N . ASP A 1 173 ? -1.952 -17.310 -24.001 1.00 97.62 173 ASP A N 1
ATOM 1429 C CA . ASP A 1 173 ? -2.779 -17.780 -25.115 1.00 97.62 173 ASP A CA 1
ATOM 1430 C C . ASP A 1 173 ? -4.066 -18.446 -24.605 1.00 97.62 173 ASP A C 1
ATOM 1432 O O . ASP A 1 173 ? -5.155 -18.138 -25.086 1.00 97.62 173 ASP A O 1
ATOM 1436 N N . ASN A 1 174 ? -3.968 -19.267 -23.556 1.00 97.75 174 ASN A N 1
ATOM 1437 C CA . ASN A 1 174 ? -5.117 -19.892 -22.897 1.00 97.75 174 ASN A CA 1
ATOM 1438 C C . ASN A 1 174 ? -6.074 -18.863 -22.263 1.00 97.75 174 ASN A C 1
ATOM 1440 O O . ASN A 1 174 ? -7.293 -19.009 -22.364 1.00 97.75 174 ASN A O 1
ATOM 1444 N N . ALA A 1 175 ? -5.558 -17.814 -21.613 1.00 98.00 175 ALA A N 1
ATOM 1445 C CA . ALA A 1 175 ? -6.395 -16.750 -21.054 1.00 98.00 175 ALA A CA 1
ATOM 1446 C C . ALA A 1 175 ? -7.121 -15.957 -22.156 1.00 98.00 175 ALA A C 1
ATOM 1448 O O . ALA A 1 175 ? -8.302 -15.628 -22.005 1.00 98.00 175 ALA A O 1
ATOM 1449 N N . MET A 1 176 ? -6.440 -15.689 -23.277 1.00 98.12 176 MET A N 1
ATOM 1450 C CA . MET A 1 176 ? -7.027 -15.010 -24.436 1.00 98.12 176 MET A CA 1
ATOM 1451 C C . MET A 1 176 ? -8.070 -15.881 -25.142 1.00 98.12 176 MET A C 1
ATOM 1453 O O . MET A 1 176 ? -9.138 -15.383 -25.483 1.00 98.12 176 MET A O 1
ATOM 1457 N N . GLU A 1 177 ? -7.810 -17.181 -25.313 1.00 98.12 177 GLU A N 1
ATOM 1458 C CA . GLU A 1 177 ? -8.759 -18.134 -25.905 1.00 98.12 177 GLU A CA 1
ATOM 1459 C C . GLU A 1 177 ? -10.038 -18.263 -25.065 1.00 98.12 177 GLU A C 1
ATOM 1461 O O . GLU A 1 177 ? -11.141 -18.320 -25.608 1.00 98.12 177 GLU A O 1
ATOM 1466 N N . LYS A 1 178 ? -9.911 -18.238 -23.732 1.00 97.75 178 LYS A N 1
ATOM 1467 C CA . LYS A 1 178 ? -11.059 -18.229 -22.811 1.00 97.75 178 LYS A CA 1
ATOM 1468 C C . LYS A 1 178 ? -11.831 -16.902 -22.801 1.00 97.75 178 LYS A C 1
ATOM 1470 O O . LYS A 1 178 ? -12.918 -16.858 -22.228 1.00 97.75 178 LYS A O 1
ATOM 1475 N N . GLY A 1 179 ? -11.279 -15.823 -23.363 1.00 97.69 179 GLY A N 1
ATOM 1476 C CA . GLY A 1 179 ? -11.918 -14.502 -23.406 1.00 97.69 179 GLY A CA 1
ATOM 1477 C C . GLY A 1 179 ? -12.101 -13.837 -22.036 1.00 97.69 179 GLY A C 1
ATOM 1478 O O . GLY A 1 179 ? -12.868 -12.881 -21.913 1.00 97.69 179 GLY A O 1
ATOM 1479 N N . ILE A 1 180 ? -11.403 -14.297 -20.984 1.00 97.44 180 ILE A N 1
ATOM 1480 C CA . ILE A 1 180 ? -11.586 -13.760 -19.620 1.00 97.44 180 ILE A CA 1
ATOM 1481 C C . ILE A 1 180 ? -11.155 -12.291 -19.510 1.00 97.44 180 ILE A C 1
ATOM 1483 O O . ILE A 1 180 ? -11.470 -11.623 -18.541 1.00 97.44 180 ILE A O 1
ATOM 1487 N N . TYR A 1 181 ? -10.471 -11.734 -20.502 1.00 98.00 181 TYR A N 1
ATOM 1488 C CA . TYR A 1 181 ? -10.020 -10.344 -20.488 1.00 98.00 181 TYR A CA 1
ATOM 1489 C C . TYR A 1 181 ? -10.723 -9.443 -21.517 1.00 98.00 181 TYR A C 1
ATOM 1491 O O . TYR A 1 181 ? -10.341 -8.282 -21.677 1.00 98.00 181 TYR A O 1
ATOM 1499 N N . ASP A 1 182 ? -11.773 -9.935 -22.184 1.00 97.25 182 ASP A N 1
ATOM 1500 C CA . ASP A 1 182 ? -12.481 -9.184 -23.232 1.00 97.25 182 ASP A CA 1
ATOM 1501 C C . ASP A 1 182 ? -13.355 -8.047 -22.687 1.00 97.25 182 ASP A C 1
ATOM 1503 O O . ASP A 1 182 ? -13.520 -7.018 -23.346 1.00 97.25 182 ASP A O 1
ATOM 1507 N N . ALA A 1 183 ? -13.893 -8.209 -21.477 1.00 96.75 183 ALA A N 1
ATOM 1508 C CA . ALA A 1 183 ? -14.720 -7.211 -20.809 1.00 96.75 183 ALA A CA 1
ATOM 1509 C C . ALA A 1 183 ? -14.541 -7.287 -19.288 1.00 96.75 183 ALA A C 1
ATOM 1511 O O . ALA A 1 183 ? -15.186 -8.080 -18.606 1.00 96.75 183 ALA A O 1
ATOM 1512 N N . VAL A 1 184 ? -13.685 -6.418 -18.758 1.00 95.69 184 VAL A N 1
ATOM 1513 C CA . VAL A 1 184 ? -13.402 -6.289 -17.327 1.00 95.69 184 VAL A CA 1
ATOM 1514 C C . VAL A 1 184 ? -13.768 -4.900 -16.816 1.00 95.69 184 VAL A C 1
ATOM 1516 O O . VAL A 1 184 ? -13.953 -3.949 -17.582 1.00 95.69 184 VAL A O 1
ATOM 1519 N N . LEU A 1 185 ? -13.848 -4.781 -15.494 1.00 93.69 185 LEU A N 1
ATOM 1520 C CA . LEU A 1 185 ? -13.887 -3.489 -14.827 1.00 93.69 185 LEU A CA 1
ATOM 1521 C C . LEU A 1 185 ? -12.531 -2.789 -14.964 1.00 93.69 185 LEU A C 1
ATOM 1523 O O . LEU A 1 185 ? -11.479 -3.415 -14.882 1.00 93.69 185 LEU A O 1
ATOM 1527 N N . CYS A 1 186 ? -12.561 -1.474 -15.110 1.00 89.81 186 CYS A N 1
ATOM 1528 C CA . CYS A 1 186 ? -11.391 -0.615 -15.039 1.00 89.81 186 CYS A CA 1
ATOM 1529 C C . CYS A 1 186 ? -11.750 0.610 -14.201 1.00 89.81 186 CYS A C 1
ATOM 1531 O O . CYS A 1 186 ? -12.906 1.028 -14.187 1.00 89.81 186 CYS A O 1
ATOM 1533 N N . ARG A 1 187 ? -10.783 1.231 -13.522 1.00 80.94 187 ARG A N 1
ATOM 1534 C CA . ARG A 1 187 ? -11.019 2.383 -12.629 1.00 80.94 187 ARG A CA 1
ATOM 1535 C C . ARG A 1 187 ? -11.843 3.524 -13.260 1.00 80.94 187 ARG A C 1
ATOM 1537 O O . ARG A 1 187 ? -12.474 4.295 -12.539 1.00 80.94 187 ARG A O 1
ATOM 1544 N N . TYR A 1 188 ? -11.851 3.633 -14.587 1.00 81.00 188 TYR A N 1
ATOM 1545 C CA . TYR A 1 188 ? -12.595 4.635 -15.354 1.00 81.00 188 TYR A CA 1
ATOM 1546 C C . TYR A 1 188 ? -13.650 4.048 -16.313 1.00 81.00 188 TYR A C 1
ATOM 1548 O O . TYR A 1 188 ? -14.287 4.807 -17.041 1.00 81.00 188 TYR A O 1
ATOM 1556 N N . SER A 1 189 ? -13.881 2.728 -16.315 1.00 87.38 189 SER A N 1
ATOM 1557 C CA . SER A 1 189 ? -14.900 2.086 -17.157 1.00 87.38 189 SER A CA 1
ATOM 1558 C C . SER A 1 189 ? -15.581 0.897 -16.471 1.00 87.38 189 SER A C 1
ATOM 1560 O O . SER A 1 189 ? -14.935 0.045 -15.868 1.00 87.38 189 SER A O 1
ATOM 1562 N N . LEU A 1 190 ? -16.905 0.795 -16.623 1.00 89.38 190 LEU A N 1
ATOM 1563 C CA . LEU A 1 190 ? -17.686 -0.362 -16.159 1.00 89.38 190 LEU A CA 1
ATOM 1564 C C . LEU A 1 190 ? -17.484 -1.611 -17.027 1.00 89.38 190 LEU A C 1
ATOM 1566 O O . LEU A 1 190 ? -17.878 -2.703 -16.632 1.00 89.38 190 LEU A O 1
ATOM 1570 N N . SER A 1 191 ? -16.937 -1.447 -18.228 1.00 93.88 191 SER A N 1
ATOM 1571 C CA . SER A 1 191 ? -16.643 -2.548 -19.133 1.00 93.88 191 SER A CA 1
ATOM 1572 C C . SER A 1 191 ? -15.645 -2.074 -20.180 1.00 93.88 191 SER A C 1
ATOM 1574 O O . SER A 1 191 ? -15.889 -1.106 -20.902 1.00 93.88 191 SER A O 1
ATOM 1576 N N . THR A 1 192 ? -14.489 -2.717 -20.233 1.00 94.75 192 THR A N 1
ATOM 1577 C CA . THR A 1 192 ? -13.466 -2.478 -21.251 1.00 94.75 192 THR A CA 1
ATOM 1578 C C . THR A 1 192 ? -12.661 -3.747 -21.463 1.00 94.75 192 THR A C 1
ATOM 1580 O O . THR A 1 192 ? -12.547 -4.565 -20.552 1.00 94.75 192 THR A O 1
ATOM 1583 N N . LYS A 1 193 ? -12.053 -3.896 -22.640 1.00 96.81 193 LYS A N 1
ATOM 1584 C CA . LYS A 1 193 ? -11.014 -4.906 -22.825 1.00 96.81 193 LYS A CA 1
ATOM 1585 C C . LYS A 1 193 ? -9.853 -4.595 -21.880 1.00 96.81 193 LYS A C 1
ATOM 1587 O O . LYS A 1 193 ? -9.452 -3.433 -21.767 1.00 96.81 193 LYS A O 1
ATOM 1592 N N . HIS A 1 194 ? -9.357 -5.608 -21.178 1.00 97.31 194 HIS A N 1
ATOM 1593 C CA . HIS A 1 194 ? -8.241 -5.449 -20.252 1.00 97.31 194 HIS A CA 1
ATOM 1594 C C . HIS A 1 194 ? -6.971 -5.078 -21.023 1.00 97.31 194 HIS A C 1
ATOM 1596 O O . HIS A 1 194 ? -6.690 -5.669 -22.066 1.00 97.31 194 HIS A O 1
ATOM 1602 N N . TYR A 1 195 ? -6.162 -4.155 -20.498 1.00 95.88 195 TYR A N 1
ATOM 1603 C CA . TYR A 1 195 ? -4.916 -3.746 -21.156 1.00 95.88 195 TYR A CA 1
ATOM 1604 C C . TYR A 1 195 ? -3.931 -4.912 -21.382 1.00 95.88 195 TYR A C 1
ATOM 1606 O O . TYR A 1 195 ? -3.380 -5.060 -22.473 1.00 95.88 195 TYR A O 1
ATOM 1614 N N . GLY A 1 196 ? -3.818 -5.824 -20.411 1.00 96.50 196 GLY A N 1
ATOM 1615 C CA . GLY A 1 196 ? -3.090 -7.087 -20.534 1.00 96.50 196 GLY A CA 1
ATOM 1616 C C . GLY A 1 196 ? -3.475 -7.971 -21.729 1.00 96.50 196 GLY A C 1
ATOM 1617 O O . GLY A 1 196 ? -2.643 -8.739 -22.195 1.00 96.50 196 GLY A O 1
ATOM 1618 N N . ALA A 1 197 ? -4.673 -7.829 -22.306 1.00 97.38 197 ALA A N 1
ATOM 1619 C CA . ALA A 1 197 ? -5.077 -8.580 -23.499 1.00 97.38 197 ALA A CA 1
ATOM 1620 C C . ALA A 1 197 ? -4.485 -8.040 -24.817 1.00 97.38 197 ALA A C 1
ATOM 1622 O O . ALA A 1 197 ? -4.784 -8.561 -25.893 1.00 97.38 197 ALA A O 1
ATOM 1623 N N . ASN A 1 198 ? -3.685 -6.970 -24.762 1.00 96.62 198 ASN A N 1
ATOM 1624 C CA . ASN A 1 198 ? -3.019 -6.413 -25.938 1.00 96.62 198 ASN A CA 1
ATOM 1625 C C . ASN A 1 198 ? -1.810 -7.246 -26.367 1.00 96.62 198 ASN A C 1
ATOM 1627 O O . ASN A 1 198 ? -1.565 -7.402 -27.563 1.00 96.62 198 ASN A O 1
ATOM 1631 N N . ASN A 1 199 ? -1.022 -7.728 -25.403 1.00 96.06 199 ASN A N 1
ATOM 1632 C CA . ASN A 1 199 ? 0.097 -8.632 -25.639 1.00 96.06 199 ASN A CA 1
ATOM 1633 C C . ASN A 1 199 ? 0.574 -9.281 -24.329 1.00 96.06 199 ASN A C 1
ATOM 1635 O O . ASN A 1 199 ? 0.340 -8.776 -23.233 1.00 96.06 199 ASN A O 1
ATOM 1639 N N . ARG A 1 200 ? 1.350 -10.360 -24.463 1.00 95.12 200 ARG A N 1
ATOM 1640 C CA . ARG A 1 200 ? 1.930 -11.137 -23.356 1.00 95.12 200 ARG A CA 1
ATOM 1641 C C . ARG A 1 200 ? 2.837 -10.335 -22.403 1.00 95.12 200 ARG A C 1
ATOM 1643 O O . ARG A 1 200 ? 3.012 -10.731 -21.254 1.00 95.12 200 ARG A O 1
ATOM 1650 N N . GLY A 1 201 ? 3.445 -9.234 -22.848 1.00 94.69 201 GLY A N 1
ATOM 1651 C CA . GLY A 1 201 ? 4.208 -8.336 -21.970 1.00 94.69 201 GLY A CA 1
ATOM 1652 C C . GLY A 1 201 ? 3.296 -7.587 -21.000 1.00 94.69 201 GLY A C 1
ATOM 1653 O O . GLY A 1 201 ? 3.513 -7.647 -19.793 1.00 94.69 201 GLY A O 1
ATOM 1654 N N . GLU A 1 202 ? 2.237 -6.967 -21.524 1.00 97.25 202 GLU A N 1
ATOM 1655 C CA . GLU A 1 202 ? 1.243 -6.252 -20.711 1.00 97.25 202 GLU A CA 1
ATOM 1656 C C . GLU A 1 202 ? 0.493 -7.202 -19.788 1.00 97.25 202 GLU A C 1
ATOM 1658 O O . GLU A 1 202 ? 0.311 -6.906 -18.615 1.00 97.25 202 GLU A O 1
ATOM 1663 N N . TYR A 1 203 ? 0.137 -8.394 -20.271 1.00 98.06 203 TYR A N 1
ATOM 1664 C CA . TYR A 1 203 ? -0.461 -9.427 -19.431 1.00 98.06 203 TYR A CA 1
ATOM 1665 C C . TYR A 1 203 ? 0.390 -9.749 -18.195 1.00 98.06 203 TYR A C 1
ATOM 1667 O O . TYR A 1 203 ? -0.133 -9.867 -17.085 1.00 98.06 203 TYR A O 1
ATOM 1675 N N . PHE A 1 204 ? 1.712 -9.849 -18.370 1.00 97.88 204 PHE A N 1
ATOM 1676 C CA . PHE A 1 204 ? 2.640 -10.082 -17.269 1.00 97.88 204 PHE A CA 1
ATOM 1677 C C . PHE A 1 204 ? 2.768 -8.878 -16.334 1.00 97.88 204 PHE A C 1
ATOM 1679 O O . PHE A 1 204 ? 2.767 -9.073 -15.117 1.00 97.88 204 PHE A O 1
ATOM 1686 N N . ALA A 1 205 ? 2.854 -7.660 -16.873 1.00 97.88 205 ALA A N 1
ATOM 1687 C CA . ALA A 1 205 ? 2.969 -6.434 -16.087 1.00 97.88 205 ALA A CA 1
ATOM 1688 C C . ALA A 1 205 ? 1.714 -6.169 -15.241 1.00 97.88 205 ALA A C 1
ATOM 1690 O O . ALA A 1 205 ? 1.801 -6.128 -14.015 1.00 97.88 205 ALA A O 1
ATOM 1691 N N . GLU A 1 206 ? 0.545 -6.136 -15.873 1.00 98.00 206 GLU A N 1
ATOM 1692 C CA . GLU A 1 206 ? -0.760 -5.915 -15.240 1.00 98.00 206 GLU A CA 1
ATOM 1693 C C . GLU A 1 206 ? -1.072 -6.957 -14.154 1.00 98.00 206 GLU A C 1
ATOM 1695 O O . GLU A 1 206 ? -1.433 -6.635 -13.020 1.00 98.00 206 GLU A O 1
ATOM 1700 N N . SER A 1 207 ? -0.856 -8.241 -14.457 1.00 98.50 207 SER A N 1
ATOM 1701 C CA . SER A 1 207 ? -1.086 -9.306 -13.474 1.00 98.50 207 SER A CA 1
ATOM 1702 C C . SER A 1 207 ? -0.092 -9.226 -12.309 1.00 98.50 207 SER A C 1
ATOM 1704 O O . SER A 1 207 ? -0.434 -9.564 -11.173 1.00 98.50 207 SER A O 1
ATOM 1706 N N . SER A 1 208 ? 1.137 -8.755 -12.556 1.00 98.62 208 SER A N 1
ATOM 1707 C CA . SER A 1 208 ? 2.126 -8.525 -11.496 1.00 98.62 208 SER A CA 1
ATOM 1708 C C . SER A 1 208 ? 1.716 -7.366 -10.583 1.00 98.62 208 SER A C 1
ATOM 1710 O O . SER A 1 208 ? 1.899 -7.472 -9.365 1.00 98.62 208 SER A O 1
ATOM 1712 N N . GLU A 1 209 ? 1.116 -6.299 -11.123 1.00 97.94 209 GLU A N 1
ATOM 1713 C CA . GLU A 1 209 ? 0.533 -5.216 -10.321 1.00 97.94 209 GLU A CA 1
ATOM 1714 C C . GLU A 1 209 ? -0.560 -5.736 -9.389 1.00 97.94 209 GLU A C 1
ATOM 1716 O O . GLU A 1 209 ? -0.493 -5.493 -8.181 1.00 97.94 209 GLU A O 1
ATOM 1721 N N . ALA A 1 210 ? -1.508 -6.523 -9.907 1.00 97.56 210 ALA A N 1
ATOM 1722 C CA . ALA A 1 210 ? -2.551 -7.132 -9.085 1.00 97.56 210 ALA A CA 1
ATOM 1723 C C . ALA A 1 210 ? -1.954 -8.043 -7.996 1.00 97.56 210 ALA A C 1
ATOM 1725 O O . ALA A 1 210 ? -2.398 -8.027 -6.847 1.00 97.56 210 ALA A O 1
ATOM 1726 N N . TYR A 1 211 ? -0.913 -8.820 -8.321 1.00 98.25 211 TYR A N 1
ATOM 1727 C CA . TYR A 1 211 ? -0.311 -9.780 -7.395 1.00 98.25 211 TYR A CA 1
ATOM 1728 C C . TYR A 1 211 ? 0.427 -9.129 -6.211 1.00 98.25 211 TYR A C 1
ATOM 1730 O O . TYR A 1 211 ? 0.274 -9.579 -5.072 1.00 98.25 211 TYR A O 1
ATOM 1738 N N . PHE A 1 212 ? 1.243 -8.095 -6.442 1.00 97.62 212 PHE A N 1
ATOM 1739 C CA . PHE A 1 212 ? 2.056 -7.460 -5.385 1.00 97.62 212 PHE A CA 1
ATOM 1740 C C . PHE A 1 212 ? 1.429 -6.185 -4.798 1.00 97.62 212 PHE A C 1
ATOM 1742 O O . PHE A 1 212 ? 1.788 -5.736 -3.696 1.00 97.62 212 PHE A O 1
ATOM 1749 N N . GLY A 1 213 ? 0.478 -5.607 -5.519 1.00 94.31 213 GLY A N 1
ATOM 1750 C CA . GLY A 1 213 ? 0.010 -4.250 -5.332 1.00 94.31 213 GLY A CA 1
ATOM 1751 C C . GLY A 1 213 ? -1.486 -4.095 -5.537 1.00 94.31 213 GLY A C 1
ATOM 1752 O O . GLY A 1 213 ? -2.281 -4.755 -4.867 1.00 94.31 213 GLY A O 1
ATOM 1753 N N . ALA A 1 214 ? -1.833 -3.137 -6.390 1.00 93.19 214 ALA A N 1
ATOM 1754 C CA . ALA A 1 214 ? -3.181 -2.910 -6.871 1.00 93.19 214 ALA A CA 1
ATOM 1755 C C . ALA A 1 214 ? -3.107 -2.505 -8.345 1.00 93.19 214 ALA A C 1
ATOM 1757 O O . ALA A 1 214 ? -2.371 -1.572 -8.663 1.00 93.19 214 ALA A O 1
ATOM 1758 N N . ASN A 1 215 ? -3.876 -3.184 -9.189 1.00 95.50 215 ASN A N 1
ATOM 1759 C CA . ASN A 1 215 ? -3.990 -2.883 -10.609 1.00 95.50 215 ASN A CA 1
ATOM 1760 C C . ASN A 1 215 ? -5.056 -1.802 -10.878 1.00 95.50 215 ASN A C 1
ATOM 1762 O O . ASN A 1 215 ? -5.873 -1.487 -10.001 1.00 95.50 215 ASN A O 1
ATOM 1766 N N . ASP A 1 216 ? -5.076 -1.231 -12.083 1.00 92.81 216 ASP A N 1
ATOM 1767 C CA . ASP A 1 216 ? -6.121 -0.305 -12.549 1.00 92.81 216 ASP A CA 1
ATOM 1768 C C . ASP A 1 216 ? -7.209 -0.977 -13.407 1.00 92.81 216 ASP A C 1
ATOM 1770 O O . ASP A 1 216 ? -8.292 -0.402 -13.588 1.00 92.81 216 ASP A O 1
ATOM 1774 N N . PHE A 1 217 ? -6.977 -2.224 -13.824 1.00 95.19 217 PHE A N 1
ATOM 1775 C CA . PHE A 1 217 ? -7.956 -3.142 -14.411 1.00 95.19 217 PHE A CA 1
ATOM 1776 C C . PHE A 1 217 ? -8.234 -4.328 -13.482 1.00 95.19 217 PHE A C 1
ATOM 1778 O O . PHE A 1 217 ? -7.348 -4.803 -12.776 1.00 95.19 217 PHE A O 1
ATOM 1785 N N . TYR A 1 218 ? -9.472 -4.822 -13.484 1.00 96.56 218 TYR A N 1
ATOM 1786 C CA . TYR A 1 218 ? -9.834 -6.025 -12.744 1.00 96.56 218 TYR A CA 1
ATOM 1787 C C . TYR A 1 218 ? -9.202 -7.267 -13.394 1.00 96.56 218 TYR A C 1
ATOM 1789 O O . TYR A 1 218 ? -9.360 -7.427 -14.605 1.00 96.56 218 TYR A O 1
ATOM 1797 N N . PRO A 1 219 ? -8.574 -8.182 -12.632 1.00 97.69 219 PRO A N 1
ATOM 1798 C CA . PRO A 1 219 ? -8.532 -8.244 -11.167 1.00 97.69 219 PRO A CA 1
ATOM 1799 C C . PRO A 1 219 ? -7.635 -7.167 -10.545 1.00 97.69 219 PRO A C 1
ATOM 1801 O O . PRO A 1 219 ? -6.474 -7.024 -10.917 1.00 97.69 219 PRO A O 1
ATOM 1804 N N . PHE A 1 220 ? -8.158 -6.430 -9.560 1.00 97.06 220 PHE A N 1
ATOM 1805 C CA . PHE A 1 220 ? -7.447 -5.295 -8.973 1.00 97.06 220 PHE A CA 1
ATOM 1806 C C . PHE A 1 220 ? -6.431 -5.740 -7.932 1.00 97.06 220 PHE A C 1
ATOM 1808 O O . PHE A 1 220 ? -5.400 -5.095 -7.761 1.00 97.06 220 PHE A O 1
ATOM 1815 N N . VAL A 1 221 ? -6.712 -6.823 -7.209 1.00 97.31 221 VAL A N 1
ATOM 1816 C CA . VAL A 1 221 ? -5.842 -7.315 -6.136 1.00 97.31 221 VAL A CA 1
ATOM 1817 C C . VAL A 1 221 ? -5.549 -8.799 -6.256 1.00 97.31 221 VAL A C 1
ATOM 1819 O O . VAL A 1 221 ? -6.276 -9.573 -6.873 1.00 97.31 221 VAL A O 1
ATOM 1822 N N . ARG A 1 222 ? -4.508 -9.234 -5.550 1.00 97.56 222 ARG A N 1
ATOM 1823 C CA . ARG A 1 222 ? -4.029 -10.617 -5.531 1.00 97.56 222 ARG A CA 1
ATOM 1824 C C . ARG A 1 222 ? -5.115 -11.649 -5.216 1.00 97.56 222 ARG A C 1
ATOM 1826 O O . ARG A 1 222 ? -5.083 -12.749 -5.760 1.00 97.56 222 ARG A O 1
ATOM 1833 N N . ALA A 1 223 ? -6.030 -11.325 -4.301 1.00 97.69 223 ALA A N 1
ATOM 1834 C CA . ALA A 1 223 ? -7.119 -12.226 -3.929 1.00 97.69 223 ALA A CA 1
ATOM 1835 C C . ALA A 1 223 ? -8.080 -12.465 -5.105 1.00 97.69 223 ALA A C 1
ATOM 1837 O O . ALA A 1 223 ? -8.514 -13.592 -5.308 1.00 97.69 223 ALA A O 1
ATOM 1838 N N . GLU A 1 224 ? -8.349 -11.429 -5.897 1.00 98.31 224 GLU A N 1
ATOM 1839 C CA . GLU A 1 224 ? -9.201 -11.498 -7.085 1.00 98.31 224 GLU A CA 1
ATOM 1840 C C . GLU A 1 224 ? -8.480 -12.175 -8.235 1.00 98.31 224 GLU A C 1
ATOM 1842 O O . GLU A 1 224 ? -9.062 -13.037 -8.875 1.00 98.31 224 GLU A O 1
ATOM 1847 N N . LEU A 1 225 ? -7.194 -11.868 -8.443 1.00 98.62 225 LEU A N 1
ATOM 1848 C CA . LEU A 1 225 ? -6.380 -12.538 -9.457 1.00 98.62 225 LEU A CA 1
ATOM 1849 C C . LEU A 1 225 ? -6.382 -14.052 -9.240 1.00 98.62 225 LEU A C 1
ATOM 1851 O O . LEU A 1 225 ? -6.527 -14.809 -10.187 1.00 98.62 225 LEU A O 1
ATOM 1855 N N . LYS A 1 226 ? -6.293 -14.500 -7.985 1.00 97.81 226 LYS A N 1
ATOM 1856 C CA . LYS A 1 226 ? -6.361 -15.924 -7.651 1.00 97.81 226 LYS A CA 1
ATOM 1857 C C . LYS A 1 226 ? -7.702 -16.574 -8.019 1.00 97.81 226 LYS A C 1
ATOM 1859 O O . LYS A 1 226 ? -7.708 -17.748 -8.373 1.00 97.81 226 LYS A O 1
ATOM 1864 N N . GLU A 1 227 ? -8.821 -15.861 -7.876 1.00 97.56 227 GLU A N 1
ATOM 1865 C CA . GLU A 1 227 ? -10.145 -16.376 -8.262 1.00 97.56 227 GLU A CA 1
ATOM 1866 C C . GLU A 1 227 ? -10.368 -16.294 -9.779 1.00 97.56 227 GLU A C 1
ATOM 1868 O O . GLU A 1 227 ? -10.981 -17.192 -10.352 1.00 97.56 227 GLU A O 1
ATOM 1873 N N . TYR A 1 228 ? -9.871 -15.231 -10.414 1.00 98.12 228 TYR A N 1
ATOM 1874 C CA . TYR A 1 228 ? -10.160 -14.888 -11.802 1.00 98.12 228 TYR A CA 1
ATOM 1875 C C . TYR A 1 228 ? -9.237 -15.574 -12.810 1.00 98.12 228 TYR A C 1
ATOM 1877 O O . TYR A 1 228 ? -9.706 -16.136 -13.796 1.00 98.12 228 TYR A O 1
ATOM 1885 N N . ASP A 1 229 ? -7.932 -15.553 -12.536 1.00 98.44 229 ASP A N 1
ATOM 1886 C CA . ASP A 1 229 ? -6.890 -16.163 -13.357 1.00 98.44 229 ASP A CA 1
ATOM 1887 C C . ASP A 1 229 ? -5.892 -16.935 -12.471 1.00 98.44 229 ASP A C 1
ATOM 1889 O O . ASP A 1 229 ? -4.781 -16.471 -12.167 1.00 98.44 229 ASP A O 1
ATOM 1893 N N . PRO A 1 230 ? -6.293 -18.127 -11.990 1.00 98.06 230 PRO A N 1
ATOM 1894 C CA . PRO A 1 230 ? -5.444 -18.938 -11.129 1.00 98.06 230 PRO A CA 1
ATOM 1895 C C . PRO A 1 230 ? -4.165 -19.407 -11.837 1.00 98.06 230 PRO A C 1
ATOM 1897 O O . PRO A 1 230 ? -3.128 -19.521 -11.180 1.00 98.06 230 PRO A O 1
ATOM 1900 N N . ASP A 1 231 ? -4.209 -19.655 -13.151 1.00 98.00 231 ASP A N 1
ATOM 1901 C CA . ASP A 1 231 ? -3.047 -20.106 -13.925 1.00 98.00 231 ASP A CA 1
ATOM 1902 C C . ASP A 1 231 ? -1.945 -19.035 -13.879 1.00 98.00 231 ASP A C 1
ATOM 1904 O O . ASP A 1 231 ? -0.790 -19.333 -13.547 1.00 98.00 231 ASP A O 1
ATOM 1908 N N . MET A 1 232 ? -2.316 -17.770 -14.098 1.00 98.06 232 MET A N 1
ATOM 1909 C CA . MET A 1 232 ? -1.397 -16.642 -13.974 1.00 98.06 232 MET A CA 1
ATOM 1910 C C . MET A 1 232 ? -0.942 -16.408 -12.535 1.00 98.06 232 MET A C 1
ATOM 1912 O O . MET A 1 232 ? 0.249 -16.207 -12.285 1.00 98.06 232 MET A O 1
ATOM 1916 N N . TYR A 1 233 ? -1.857 -16.488 -11.565 1.00 98.31 233 TYR A N 1
ATOM 1917 C CA . TYR A 1 233 ? -1.532 -16.349 -10.144 1.00 98.31 233 TYR A CA 1
ATOM 1918 C C . TYR A 1 233 ? -0.406 -17.302 -9.707 1.00 98.31 233 TYR A C 1
ATOM 1920 O O . TYR A 1 233 ? 0.548 -16.880 -9.045 1.00 98.31 233 TYR A O 1
ATOM 1928 N N . TYR A 1 234 ? -0.495 -18.584 -10.076 1.00 97.25 234 TYR A N 1
ATOM 1929 C CA . TYR A 1 234 ? 0.527 -19.573 -9.729 1.00 97.25 234 TYR A CA 1
ATOM 1930 C C . TYR A 1 234 ? 1.803 -19.407 -10.557 1.00 97.25 234 TYR A C 1
ATOM 1932 O O . TYR A 1 234 ? 2.901 -19.595 -10.027 1.00 97.25 234 TYR A O 1
ATOM 1940 N N . LEU A 1 235 ? 1.695 -19.008 -11.827 1.00 96.88 235 LEU A N 1
ATOM 1941 C CA . LEU A 1 235 ? 2.867 -18.734 -12.653 1.00 96.88 235 LEU A CA 1
ATOM 1942 C C . LEU A 1 235 ? 3.702 -17.575 -12.083 1.00 96.88 235 LEU A C 1
ATOM 1944 O O . LEU A 1 235 ? 4.927 -17.688 -11.999 1.00 96.88 235 LEU A O 1
ATOM 1948 N N . LEU A 1 236 ? 3.062 -16.500 -11.614 1.00 97.50 236 LEU A N 1
ATOM 1949 C CA . LEU A 1 236 ? 3.740 -15.349 -11.009 1.00 97.50 236 LEU A CA 1
ATOM 1950 C C . LEU A 1 236 ? 4.575 -15.722 -9.778 1.00 97.50 236 LEU A C 1
ATOM 1952 O O . LEU A 1 236 ? 5.655 -15.162 -9.585 1.00 97.50 236 LEU A O 1
ATOM 1956 N N . GLN A 1 237 ? 4.129 -16.692 -8.972 1.00 96.31 237 GLN A N 1
ATOM 1957 C CA . GLN A 1 237 ? 4.908 -17.180 -7.827 1.00 96.31 237 GLN A CA 1
ATOM 1958 C C . GLN A 1 237 ? 6.270 -17.721 -8.255 1.00 96.31 237 GLN A C 1
ATOM 1960 O O . GLN A 1 237 ? 7.277 -17.440 -7.605 1.00 96.31 237 GLN A O 1
ATOM 1965 N N . ASN A 1 238 ? 6.296 -18.464 -9.361 1.00 93.88 238 ASN A N 1
ATOM 1966 C CA . ASN A 1 238 ? 7.521 -19.011 -9.922 1.00 93.88 238 ASN A CA 1
ATOM 1967 C C . ASN A 1 238 ? 8.362 -17.907 -10.582 1.00 93.88 238 ASN A C 1
ATOM 1969 O O . ASN A 1 238 ? 9.508 -17.704 -10.188 1.00 93.88 238 ASN A O 1
ATOM 1973 N N . LEU A 1 239 ? 7.775 -17.138 -11.507 1.00 94.62 239 LEU A N 1
ATOM 1974 C CA . LEU A 1 239 ? 8.500 -16.127 -12.290 1.00 94.62 239 LEU A CA 1
ATOM 1975 C C . LEU A 1 239 ? 9.194 -15.074 -11.421 1.00 94.62 239 LEU A C 1
ATOM 1977 O O . LEU A 1 239 ? 10.291 -14.637 -11.750 1.00 94.62 239 LEU A O 1
ATOM 1981 N N . TRP A 1 240 ? 8.578 -14.679 -10.307 1.00 95.75 240 TRP A N 1
ATOM 1982 C CA . TRP A 1 240 ? 9.153 -13.692 -9.394 1.00 95.75 240 TRP A CA 1
ATOM 1983 C C . TRP A 1 240 ? 10.002 -14.301 -8.270 1.00 95.75 240 TRP A C 1
ATOM 1985 O O . TRP A 1 240 ? 10.638 -13.555 -7.520 1.00 95.75 240 TRP A O 1
ATOM 1995 N N . GLY A 1 241 ? 10.025 -15.631 -8.127 1.00 94.44 241 GLY A N 1
ATOM 1996 C CA . GLY A 1 241 ? 10.721 -16.320 -7.038 1.00 94.44 241 GLY A CA 1
ATOM 1997 C C . GLY A 1 241 ? 10.111 -16.019 -5.667 1.00 94.44 241 GLY A C 1
ATOM 1998 O O . GLY A 1 241 ? 10.826 -15.688 -4.718 1.00 94.44 241 GLY A O 1
ATOM 1999 N N . VAL A 1 242 ? 8.781 -16.065 -5.566 1.00 96.69 242 VAL A N 1
ATOM 2000 C CA . VAL A 1 242 ? 8.055 -15.827 -4.313 1.00 96.69 242 VAL A CA 1
ATOM 2001 C C . VAL A 1 242 ? 8.321 -16.969 -3.334 1.00 96.69 242 VAL A C 1
ATOM 2003 O O . VAL A 1 242 ? 8.123 -18.138 -3.658 1.00 96.69 242 VAL A O 1
ATOM 2006 N N . ASP A 1 243 ? 8.696 -16.633 -2.098 1.00 97.12 243 ASP A N 1
ATOM 2007 C CA . ASP A 1 243 ? 8.672 -17.592 -0.991 1.00 97.12 243 ASP A CA 1
ATOM 2008 C C . ASP A 1 243 ? 7.214 -17.852 -0.586 1.00 97.12 243 ASP A C 1
ATOM 2010 O O . ASP A 1 243 ? 6.622 -17.150 0.240 1.00 97.12 243 ASP A O 1
ATOM 2014 N N . VAL A 1 244 ? 6.609 -18.845 -1.239 1.00 97.12 244 VAL A N 1
ATOM 2015 C CA . VAL A 1 244 ? 5.203 -19.207 -1.039 1.00 97.12 244 VAL A CA 1
ATOM 2016 C C . VAL A 1 244 ? 4.950 -19.656 0.402 1.00 97.12 244 VAL A C 1
ATOM 2018 O O . VAL A 1 244 ? 3.895 -19.343 0.954 1.00 97.12 244 VAL A O 1
ATOM 2021 N N . ALA A 1 245 ? 5.905 -20.340 1.038 1.00 97.69 245 ALA A N 1
ATOM 2022 C CA . ALA A 1 245 ? 5.748 -20.829 2.403 1.00 97.69 245 ALA A CA 1
ATOM 2023 C C . ALA A 1 245 ? 5.716 -19.672 3.412 1.00 97.69 245 ALA A C 1
ATOM 2025 O O . ALA A 1 245 ? 4.814 -19.617 4.255 1.00 97.69 245 ALA A O 1
ATOM 2026 N N . ASP A 1 246 ? 6.643 -18.715 3.302 1.00 96.62 246 ASP A N 1
ATOM 2027 C CA . ASP A 1 246 ? 6.639 -17.520 4.151 1.00 96.62 246 ASP A CA 1
ATOM 2028 C C . ASP A 1 246 ? 5.398 -16.655 3.895 1.00 96.62 246 ASP A C 1
ATOM 2030 O O . ASP A 1 246 ? 4.700 -16.277 4.840 1.00 96.62 246 ASP A O 1
ATOM 2034 N N . GLN A 1 247 ? 5.038 -16.412 2.630 1.00 95.31 247 GLN A N 1
ATOM 2035 C CA . GLN A 1 247 ? 3.849 -15.627 2.291 1.00 95.31 247 GLN A CA 1
ATOM 2036 C C . GLN A 1 247 ? 2.563 -16.260 2.851 1.00 95.31 247 GLN A C 1
ATOM 2038 O O . GLN A 1 247 ? 1.728 -15.556 3.431 1.00 95.31 247 GLN A O 1
ATOM 2043 N N . GLN A 1 248 ? 2.398 -17.581 2.724 1.00 96.00 248 GLN A N 1
ATOM 2044 C CA . GLN A 1 248 ? 1.258 -18.307 3.292 1.00 96.00 248 GLN A CA 1
ATOM 2045 C C . GLN A 1 248 ? 1.238 -18.224 4.817 1.00 96.00 248 GLN A C 1
ATOM 2047 O O . GLN A 1 248 ? 0.174 -17.998 5.400 1.00 96.00 248 GLN A O 1
ATOM 2052 N N . LYS A 1 249 ? 2.399 -18.355 5.467 1.00 97.44 249 LYS A N 1
ATOM 2053 C CA . LYS A 1 249 ? 2.522 -18.214 6.918 1.00 97.44 249 LYS A CA 1
ATOM 2054 C C . LYS A 1 249 ? 2.092 -16.820 7.374 1.00 97.44 249 LYS A C 1
ATOM 2056 O O . LYS A 1 249 ? 1.186 -16.720 8.194 1.00 97.44 249 LYS A O 1
ATOM 2061 N N . ARG A 1 250 ? 2.648 -15.746 6.796 1.00 96.81 250 ARG A N 1
ATOM 2062 C CA . ARG A 1 250 ? 2.276 -14.362 7.152 1.00 96.81 250 ARG A CA 1
ATOM 2063 C C . ARG A 1 250 ? 0.791 -14.083 6.915 1.00 96.81 250 ARG A C 1
ATOM 2065 O O . ARG A 1 250 ? 0.158 -13.423 7.738 1.00 96.81 250 ARG A O 1
ATOM 2072 N N . THR A 1 251 ? 0.241 -14.601 5.813 1.00 96.69 251 THR A N 1
ATOM 2073 C CA . THR A 1 251 ? -1.184 -14.474 5.467 1.00 96.69 251 THR A CA 1
ATOM 2074 C C . THR A 1 251 ? -2.060 -15.151 6.521 1.00 96.69 251 THR A C 1
ATOM 2076 O O . THR A 1 251 ? -2.977 -14.527 7.053 1.00 96.69 251 THR A O 1
ATOM 2079 N N . LYS A 1 252 ? -1.751 -16.408 6.869 1.00 97.31 252 LYS A N 1
ATOM 2080 C CA . LYS A 1 252 ? -2.479 -17.177 7.885 1.00 97.31 252 LYS A CA 1
ATOM 2081 C C . LYS A 1 252 ? -2.355 -16.548 9.272 1.00 97.31 252 LYS A C 1
ATOM 2083 O O . LYS A 1 252 ? -3.347 -16.490 9.990 1.00 97.31 252 LYS A O 1
ATOM 2088 N N . ASP A 1 253 ? -1.173 -16.056 9.629 1.00 97.25 253 ASP A N 1
ATOM 2089 C CA . ASP A 1 253 ? -0.925 -15.392 10.910 1.00 97.25 253 ASP A CA 1
ATOM 2090 C C . ASP A 1 253 ? -1.805 -14.143 11.065 1.00 97.25 253 ASP A C 1
ATOM 2092 O O . ASP A 1 253 ? -2.462 -13.986 12.093 1.00 97.25 253 ASP A O 1
ATOM 2096 N N . LEU A 1 254 ? -1.878 -13.285 10.037 1.00 97.19 254 LEU A N 1
ATOM 2097 C CA . LEU A 1 254 ? -2.756 -12.111 10.066 1.00 97.19 254 LEU A CA 1
ATOM 2098 C C . LEU A 1 254 ? -4.236 -12.508 10.076 1.00 97.19 254 LEU A C 1
ATOM 2100 O O . LEU A 1 254 ? -5.003 -11.955 10.856 1.00 97.19 254 LEU A O 1
ATOM 2104 N N . ALA A 1 255 ? -4.645 -13.449 9.223 1.00 97.25 255 ALA A N 1
ATOM 2105 C CA . ALA A 1 255 ? -6.025 -13.927 9.164 1.00 97.25 255 ALA A CA 1
ATOM 2106 C C . ALA A 1 255 ? -6.496 -14.439 10.534 1.00 97.25 255 ALA A C 1
ATOM 2108 O O . ALA A 1 255 ? -7.496 -13.961 11.059 1.00 97.25 255 ALA A O 1
ATOM 2109 N N . ASN A 1 256 ? -5.710 -15.318 11.162 1.00 96.44 256 ASN A N 1
ATOM 2110 C CA . ASN A 1 256 ? -5.989 -15.829 12.502 1.00 96.44 256 ASN A CA 1
ATOM 2111 C C . ASN A 1 256 ? -6.026 -14.709 13.551 1.00 96.44 256 ASN A C 1
ATOM 2113 O O . ASN A 1 256 ? -6.864 -14.743 14.444 1.00 96.44 256 ASN A O 1
ATOM 2117 N N . PHE A 1 257 ? -5.132 -13.718 13.457 1.00 94.69 257 PHE A N 1
ATOM 2118 C CA . PHE A 1 257 ? -5.139 -12.566 14.360 1.00 94.69 257 PHE A CA 1
ATOM 2119 C C . PHE A 1 257 ? -6.419 -11.732 14.223 1.00 94.69 257 PHE A C 1
ATOM 2121 O O . PHE A 1 257 ? -6.995 -11.321 15.229 1.00 94.69 257 PHE A O 1
ATOM 2128 N N . LEU A 1 258 ? -6.879 -11.488 12.994 1.00 93.75 258 LEU A N 1
ATOM 2129 C CA . LEU A 1 258 ? -8.120 -10.755 12.737 1.00 93.75 258 LEU A CA 1
ATOM 2130 C C . LEU A 1 258 ? -9.368 -11.543 13.157 1.00 93.75 258 LEU A C 1
ATOM 2132 O O . LEU A 1 258 ? -10.319 -10.927 13.625 1.00 93.75 258 LEU A O 1
ATOM 2136 N N . ASP A 1 259 ? -9.345 -12.870 13.010 1.00 92.50 259 ASP A N 1
ATOM 2137 C CA . ASP A 1 259 ? -10.457 -13.764 13.365 1.00 92.50 259 ASP A CA 1
ATOM 2138 C C . ASP A 1 259 ? -10.500 -14.092 14.866 1.00 92.50 259 ASP A C 1
ATOM 2140 O O . ASP A 1 259 ? -11.508 -14.587 15.368 1.00 92.50 259 ASP A O 1
ATOM 2144 N N . SER A 1 260 ? -9.408 -13.846 15.593 1.00 88.12 260 SER A N 1
ATOM 2145 C CA . SER A 1 260 ? -9.347 -14.105 17.028 1.00 88.12 260 SER A CA 1
ATOM 2146 C C . SER A 1 260 ? -10.205 -13.116 17.813 1.00 88.12 260 SER A C 1
ATOM 2148 O O . SER A 1 260 ? -10.126 -11.901 17.607 1.00 88.12 260 SER A O 1
ATOM 2150 N N . ASP A 1 261 ? -10.950 -13.628 18.794 1.00 65.94 261 ASP A N 1
ATOM 2151 C CA . ASP A 1 261 ? -11.474 -12.790 19.866 1.00 65.94 261 ASP A CA 1
ATOM 2152 C C . ASP A 1 261 ? -10.274 -12.179 20.589 1.00 65.94 261 ASP A C 1
ATOM 2154 O O . ASP A 1 261 ? -9.532 -12.870 21.299 1.00 65.94 261 ASP A O 1
ATOM 2158 N N . LYS A 1 262 ? -10.046 -10.880 20.376 1.00 66.06 262 LYS A N 1
ATOM 2159 C CA . LYS A 1 262 ? -8.996 -10.131 21.067 1.00 66.06 262 LYS A CA 1
ATOM 2160 C C . LYS A 1 262 ? -9.342 -10.108 22.552 1.00 66.06 262 LYS A C 1
ATOM 2162 O O . LYS A 1 262 ? -10.042 -9.213 23.016 1.00 66.06 262 LYS A O 1
ATOM 2167 N N . LYS A 1 263 ? -8.875 -11.111 23.297 1.00 55.78 263 LYS A N 1
ATOM 2168 C CA . LYS A 1 263 ? -8.955 -11.110 24.757 1.00 55.78 263 LYS A CA 1
ATOM 2169 C C . LYS A 1 263 ? -8.289 -9.834 25.256 1.00 55.78 263 LYS A C 1
ATOM 2171 O O . LYS A 1 263 ? -7.209 -9.474 24.785 1.00 55.78 263 LYS A O 1
ATOM 2176 N N . ASP A 1 264 ? -8.943 -9.157 26.193 1.00 57.91 264 ASP A N 1
ATOM 2177 C CA . ASP A 1 264 ? -8.367 -8.000 26.864 1.00 57.91 264 ASP A CA 1
ATOM 2178 C C . ASP A 1 264 ? -7.173 -8.463 27.705 1.00 57.91 264 ASP A C 1
ATOM 2180 O O . ASP A 1 264 ? -7.304 -8.896 28.847 1.00 57.91 264 ASP A O 1
ATOM 2184 N N . THR A 1 265 ? -5.991 -8.428 27.096 1.00 65.31 265 THR A N 1
ATOM 2185 C CA . THR A 1 265 ? -4.734 -8.734 27.771 1.00 65.31 265 THR A CA 1
ATOM 2186 C C . THR A 1 265 ? -4.304 -7.507 28.564 1.00 65.31 265 THR A C 1
ATOM 2188 O O . THR A 1 265 ? -4.098 -6.429 28.000 1.00 65.31 265 THR A O 1
ATOM 2191 N N . THR A 1 266 ? -4.162 -7.663 29.877 1.00 67.81 266 THR A N 1
ATOM 2192 C CA . THR A 1 266 ? -3.622 -6.626 30.758 1.00 67.81 266 THR A CA 1
ATOM 2193 C C . THR A 1 266 ? -2.096 -6.623 30.695 1.00 67.81 266 THR A C 1
ATOM 2195 O O . THR A 1 266 ? -1.459 -7.680 30.668 1.00 67.81 266 THR A O 1
ATOM 2198 N N . CYS A 1 267 ? -1.480 -5.440 30.685 1.00 63.72 267 CYS A N 1
ATOM 2199 C CA . CYS A 1 267 ? -0.046 -5.327 30.913 1.00 63.72 267 CYS A CA 1
ATOM 2200 C C . CYS A 1 267 ? 0.211 -5.348 32.425 1.00 63.72 267 CYS A C 1
ATOM 2202 O O . CYS A 1 267 ? -0.200 -4.439 33.140 1.00 63.72 267 CYS A O 1
ATOM 2204 N N . ASN A 1 268 ? 0.911 -6.370 32.922 1.00 64.00 268 ASN A N 1
ATOM 2205 C CA . ASN A 1 268 ? 1.289 -6.464 34.340 1.00 64.00 268 ASN A CA 1
ATOM 2206 C C . ASN A 1 268 ? 2.596 -5.707 34.661 1.00 64.00 268 ASN A C 1
ATOM 2208 O O . ASN A 1 268 ? 3.176 -5.899 35.727 1.00 64.00 268 ASN A O 1
ATOM 2212 N N . GLN A 1 269 ? 3.096 -4.884 33.733 1.00 67.44 269 GLN A N 1
ATOM 2213 C CA . GLN A 1 269 ? 4.330 -4.112 33.885 1.00 67.44 269 GLN A CA 1
ATOM 2214 C C . GLN A 1 269 ? 4.022 -2.616 33.957 1.00 67.44 269 GLN A C 1
ATOM 2216 O O . GLN A 1 269 ? 3.103 -2.133 33.299 1.00 67.44 269 GLN A O 1
ATOM 2221 N N . SER A 1 270 ? 4.823 -1.882 34.733 1.00 81.38 270 SER A N 1
ATOM 2222 C CA . SER A 1 270 ? 4.768 -0.417 34.750 1.00 81.38 270 SER A CA 1
ATOM 2223 C C . SER A 1 270 ? 5.048 0.130 33.349 1.00 81.38 270 SER A C 1
ATOM 2225 O O . SER A 1 270 ? 6.019 -0.283 32.706 1.00 81.38 270 SER A O 1
ATOM 2227 N N . PHE A 1 271 ? 4.206 1.046 32.867 1.00 90.75 271 PHE A N 1
ATOM 2228 C CA . PHE A 1 271 ? 4.407 1.662 31.561 1.00 90.75 271 PHE A CA 1
ATOM 2229 C C . PHE A 1 271 ? 5.656 2.553 31.556 1.00 90.75 271 PHE A C 1
ATOM 2231 O O . PHE A 1 271 ? 6.056 3.123 32.571 1.00 90.75 271 PHE A O 1
ATOM 2238 N N . ILE A 1 272 ? 6.265 2.711 30.381 1.00 94.50 272 ILE A N 1
ATOM 2239 C CA . ILE A 1 272 ? 7.360 3.665 30.187 1.00 94.50 272 ILE A CA 1
ATOM 2240 C C . ILE A 1 272 ? 6.768 5.089 30.199 1.00 94.50 272 ILE A C 1
ATOM 2242 O O . ILE A 1 272 ? 5.861 5.355 29.399 1.00 94.50 272 ILE A O 1
ATOM 2246 N N . PRO A 1 273 ? 7.262 6.005 31.052 1.00 96.69 273 PRO A N 1
ATOM 2247 C CA . PRO A 1 273 ? 6.820 7.399 31.059 1.00 96.69 273 PRO A CA 1
ATOM 2248 C C . PRO A 1 273 ? 7.145 8.139 29.753 1.00 96.69 273 PRO A C 1
ATOM 2250 O O . PRO A 1 273 ? 8.156 7.858 29.100 1.00 96.69 273 PRO A O 1
ATOM 2253 N N . THR A 1 274 ? 6.299 9.096 29.374 1.00 98.19 274 THR A N 1
ATOM 2254 C CA . THR A 1 274 ? 6.348 9.821 28.090 1.00 98.19 274 THR A CA 1
ATOM 2255 C C . THR A 1 274 ? 7.676 10.533 27.856 1.00 98.19 274 THR A C 1
ATOM 2257 O O . THR A 1 274 ? 8.206 10.514 26.748 1.00 98.19 274 THR A O 1
ATOM 2260 N N . GLU A 1 275 ? 8.285 11.088 28.902 1.00 97.75 275 GLU A N 1
ATOM 2261 C CA . GLU A 1 275 ? 9.568 11.791 28.842 1.00 97.75 275 GLU A CA 1
ATOM 2262 C C . GLU A 1 275 ? 10.755 10.889 28.470 1.00 97.75 275 GLU A C 1
ATOM 2264 O O . GLU A 1 275 ? 11.838 11.380 28.152 1.00 97.75 275 GLU A O 1
ATOM 2269 N N . LYS A 1 276 ? 10.578 9.562 28.507 1.00 98.19 276 LYS A N 1
ATOM 2270 C CA . LYS A 1 276 ? 11.585 8.595 28.050 1.00 98.19 276 LYS A CA 1
ATOM 2271 C C . LYS A 1 276 ? 11.452 8.254 26.566 1.00 98.19 276 LYS A C 1
ATOM 2273 O O . LYS A 1 276 ? 12.364 7.631 26.016 1.00 98.19 276 LYS A O 1
ATOM 2278 N N . TYR A 1 277 ? 10.350 8.634 25.920 1.00 98.56 277 TYR A N 1
ATOM 2279 C CA . TYR A 1 277 ? 10.170 8.447 24.484 1.00 98.56 277 TYR A CA 1
ATOM 2280 C C . TYR A 1 277 ? 10.946 9.503 23.720 1.00 98.56 277 TYR A C 1
ATOM 2282 O O . TYR A 1 277 ? 11.069 10.659 24.122 1.00 98.56 277 TYR A O 1
ATOM 2290 N N . TYR A 1 278 ? 11.454 9.101 22.564 1.00 98.38 278 TYR A N 1
ATOM 2291 C CA . TYR A 1 278 ? 12.005 10.052 21.621 1.00 98.38 278 TYR A CA 1
ATOM 2292 C C . TYR A 1 278 ? 10.880 10.647 20.788 1.00 98.38 278 TYR A C 1
ATOM 2294 O O . TYR A 1 278 ? 10.238 9.931 20.022 1.00 98.38 278 TYR A O 1
ATOM 2302 N N . LYS A 1 279 ? 10.654 11.948 20.943 1.00 98.62 279 LYS A N 1
ATOM 2303 C CA . LYS A 1 279 ? 9.691 12.696 20.142 1.00 98.62 279 LYS A CA 1
ATOM 2304 C C . LYS A 1 279 ? 10.351 13.165 18.845 1.00 98.62 279 LYS A C 1
ATOM 2306 O O . LYS A 1 279 ? 11.425 13.762 18.885 1.00 98.62 279 LYS A O 1
ATOM 2311 N N . THR A 1 280 ? 9.707 12.912 17.715 1.00 98.31 280 THR A N 1
ATOM 2312 C CA . THR A 1 280 ? 10.161 13.347 16.391 1.00 98.31 280 THR A CA 1
ATOM 2313 C C . THR A 1 280 ? 8.973 13.743 15.513 1.00 98.31 280 THR A C 1
ATOM 2315 O O . THR A 1 280 ? 7.836 13.384 15.824 1.00 98.31 280 THR A O 1
ATOM 2318 N N . ASP A 1 281 ? 9.235 14.513 14.459 1.00 98.12 281 ASP A N 1
ATOM 2319 C CA . ASP A 1 281 ? 8.254 14.841 13.424 1.00 98.12 281 ASP A CA 1
ATOM 2320 C C . ASP A 1 281 ? 8.495 13.946 12.208 1.00 98.12 281 ASP A C 1
ATOM 2322 O O . ASP A 1 281 ? 9.628 13.829 11.739 1.00 98.12 281 ASP A O 1
ATOM 2326 N N . ILE A 1 282 ? 7.436 13.306 11.714 1.00 97.88 282 ILE A N 1
ATOM 2327 C CA . ILE A 1 282 ? 7.470 12.540 10.466 1.00 97.88 282 ILE A CA 1
ATOM 2328 C C . ILE A 1 282 ? 6.309 13.022 9.607 1.00 97.88 282 ILE A C 1
ATOM 2330 O O . ILE A 1 282 ? 5.157 12.770 9.946 1.00 97.88 282 ILE A O 1
ATOM 2334 N N . LYS A 1 283 ? 6.603 13.717 8.502 1.00 94.38 283 LYS A N 1
ATOM 2335 C CA . LYS A 1 283 ? 5.607 14.284 7.565 1.00 94.38 283 LYS A CA 1
ATOM 2336 C C . LYS A 1 283 ? 4.566 15.207 8.235 1.00 94.38 283 LYS A C 1
ATOM 2338 O O . LYS A 1 283 ? 3.437 15.329 7.752 1.00 94.38 283 LYS A O 1
ATO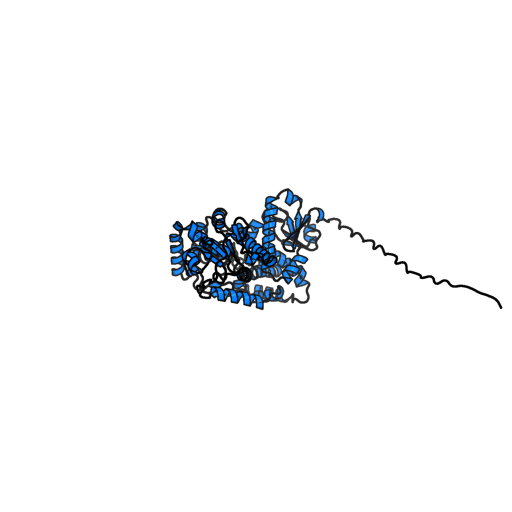M 2343 N N . GLY A 1 284 ? 4.924 15.875 9.335 1.00 96.12 284 GLY A N 1
ATOM 2344 C CA . GLY A 1 284 ? 4.009 16.714 10.115 1.00 96.12 284 GLY A CA 1
ATOM 2345 C C . GLY A 1 284 ? 3.206 15.968 11.186 1.00 96.12 284 GLY A C 1
ATOM 2346 O O . GLY A 1 284 ? 2.340 16.572 11.819 1.00 96.12 284 GLY A O 1
ATOM 2347 N N . TRP A 1 285 ? 3.446 14.668 11.391 1.00 98.25 285 TRP A N 1
ATOM 2348 C CA . TRP A 1 285 ? 2.903 13.924 12.527 1.00 98.25 285 TRP A CA 1
ATOM 2349 C C . TRP A 1 285 ? 3.891 13.924 13.688 1.00 98.25 285 TRP A C 1
ATOM 2351 O O . TRP A 1 285 ? 5.067 13.593 13.532 1.00 98.25 285 TRP A O 1
ATOM 2361 N N . THR A 1 286 ? 3.377 14.181 14.891 1.00 98.56 286 THR A N 1
ATOM 2362 C CA . THR A 1 286 ? 4.128 13.930 16.123 1.00 98.56 286 THR A CA 1
ATOM 2363 C C . THR A 1 286 ? 4.231 12.426 16.374 1.00 98.56 286 THR A C 1
ATOM 2365 O O . THR A 1 286 ? 3.218 11.761 16.610 1.00 98.56 286 THR A O 1
ATOM 2368 N N . VAL A 1 287 ? 5.460 11.903 16.385 1.00 98.81 287 VAL A N 1
ATOM 2369 C CA . VAL A 1 287 ? 5.757 10.488 16.627 1.00 98.81 287 VAL A CA 1
ATOM 2370 C C . VAL A 1 287 ? 6.584 10.311 17.901 1.00 98.81 287 VAL A C 1
ATOM 2372 O O . VAL A 1 287 ? 7.635 10.929 18.069 1.00 98.81 287 VAL A O 1
ATOM 2375 N N . TYR A 1 288 ? 6.125 9.431 18.789 1.00 98.88 288 TYR A N 1
ATOM 2376 C CA . TYR A 1 288 ? 6.828 9.003 19.997 1.00 98.88 288 TYR A CA 1
ATOM 2377 C C . TYR A 1 288 ? 7.440 7.622 19.773 1.00 98.88 288 TYR A C 1
ATOM 2379 O O . TYR A 1 288 ? 6.727 6.629 19.657 1.00 98.88 288 TYR A O 1
ATOM 2387 N N . VAL A 1 289 ? 8.769 7.541 19.730 1.00 98.81 289 VAL A N 1
ATOM 2388 C CA . VAL A 1 289 ? 9.499 6.287 19.505 1.00 98.81 289 VAL A CA 1
ATOM 2389 C C . VAL A 1 289 ? 9.998 5.732 20.832 1.00 98.81 289 VAL A C 1
ATOM 2391 O O . VAL A 1 289 ? 10.765 6.387 21.548 1.00 98.81 289 VAL A O 1
ATOM 2394 N N . SER A 1 290 ? 9.584 4.504 21.139 1.00 98.38 290 SER A N 1
ATOM 2395 C CA . SER A 1 290 ? 9.943 3.799 22.367 1.00 98.38 290 SER A CA 1
ATOM 2396 C C . SER A 1 290 ? 11.463 3.678 22.534 1.00 98.38 290 SER A C 1
ATOM 2398 O O . SER A 1 290 ? 12.169 3.321 21.579 1.00 98.38 290 SER A O 1
ATOM 2400 N N . PRO A 1 291 ? 12.013 3.921 23.742 1.00 98.12 291 PRO A N 1
ATOM 2401 C CA . PRO A 1 291 ? 13.448 3.789 23.983 1.00 98.12 291 PRO A CA 1
ATOM 2402 C C . PRO A 1 291 ? 13.949 2.357 23.748 1.00 98.12 291 PRO A C 1
ATOM 2404 O O . PRO A 1 291 ? 15.116 2.171 23.406 1.00 98.12 291 PRO A O 1
ATOM 2407 N N . LEU A 1 292 ? 13.080 1.348 23.886 1.00 97.62 292 LEU A N 1
ATOM 2408 C CA . LEU A 1 292 ? 13.412 -0.049 23.598 1.00 97.62 292 LEU A CA 1
ATOM 2409 C C . LEU A 1 292 ? 13.645 -0.279 22.103 1.00 97.62 292 LEU A C 1
ATOM 2411 O O . LEU A 1 292 ? 14.637 -0.904 21.732 1.00 97.62 292 LEU A O 1
ATOM 2415 N N . LEU A 1 293 ? 12.790 0.287 21.248 1.00 98.25 293 LEU A N 1
ATOM 2416 C CA . LEU A 1 293 ? 12.949 0.192 19.799 1.00 98.25 293 LEU A CA 1
ATOM 2417 C C . LEU A 1 293 ? 14.226 0.909 19.346 1.00 98.25 293 LEU A C 1
ATOM 2419 O O . LEU A 1 293 ? 15.024 0.336 18.607 1.00 98.25 293 LEU A O 1
ATOM 2423 N N . ARG A 1 294 ? 14.489 2.115 19.867 1.00 97.69 294 ARG A N 1
ATOM 2424 C CA . ARG A 1 294 ? 15.675 2.913 19.498 1.00 97.69 294 ARG A CA 1
ATOM 2425 C C . ARG A 1 294 ? 17.011 2.248 19.811 1.00 97.69 294 ARG A C 1
ATOM 2427 O O . ARG A 1 294 ? 18.005 2.544 19.144 1.00 97.69 294 ARG A O 1
ATOM 2434 N N . ARG A 1 295 ? 17.064 1.359 20.809 1.00 97.88 295 ARG A N 1
ATOM 2435 C CA . ARG A 1 295 ? 18.276 0.572 21.104 1.00 97.88 295 ARG A CA 1
ATOM 2436 C C . ARG A 1 295 ? 18.661 -0.327 19.926 1.00 97.88 295 ARG A C 1
ATOM 2438 O O . ARG A 1 295 ? 19.846 -0.548 19.698 1.00 97.88 295 ARG A O 1
ATOM 2445 N N . LEU A 1 296 ? 17.688 -0.772 19.131 1.00 98.19 296 LEU A N 1
ATOM 2446 C CA . LEU A 1 296 ? 17.889 -1.594 17.940 1.00 98.19 296 LEU A CA 1
ATOM 2447 C C . LEU A 1 296 ? 18.067 -0.720 16.691 1.00 98.19 296 LEU A C 1
ATOM 2449 O O . LEU A 1 296 ? 17.268 -0.802 15.767 1.00 98.19 296 LEU A O 1
ATOM 2453 N N . ARG A 1 297 ? 19.106 0.127 16.649 1.00 96.81 297 ARG A N 1
ATOM 2454 C CA . ARG A 1 297 ? 19.273 1.220 15.658 1.00 96.81 297 ARG A CA 1
ATOM 2455 C C . ARG A 1 297 ? 18.861 0.870 14.220 1.00 96.81 297 ARG A C 1
ATOM 2457 O O . ARG A 1 297 ? 17.993 1.533 13.664 1.00 96.81 297 ARG A O 1
ATOM 2464 N N . ALA A 1 298 ? 19.442 -0.178 13.631 1.00 97.88 298 ALA A N 1
ATOM 2465 C CA . ALA A 1 298 ? 19.162 -0.556 12.242 1.00 97.88 298 ALA A CA 1
ATOM 2466 C C . ALA A 1 298 ? 17.721 -1.051 12.030 1.00 97.88 298 ALA A C 1
ATOM 2468 O O . ALA A 1 298 ? 17.120 -0.792 10.993 1.00 97.88 298 ALA A O 1
ATOM 2469 N N . TYR A 1 299 ? 17.161 -1.763 13.007 1.00 98.44 299 TYR A N 1
ATOM 2470 C CA . TYR A 1 299 ? 15.772 -2.212 12.957 1.00 98.44 299 TYR A CA 1
ATOM 2471 C C . TYR A 1 299 ? 14.807 -1.043 13.187 1.00 98.44 299 TYR A C 1
ATOM 2473 O O . TYR A 1 299 ? 13.877 -0.868 12.411 1.00 98.44 299 TYR A O 1
ATOM 2481 N N . SER A 1 300 ? 15.083 -0.189 14.176 1.00 98.44 300 SER A N 1
ATOM 2482 C CA . SER A 1 300 ? 14.339 1.046 14.432 1.00 98.44 300 SER A CA 1
ATOM 2483 C C . SER A 1 300 ? 14.238 1.904 13.178 1.00 98.44 300 SER A C 1
ATOM 2485 O O . SER A 1 300 ? 13.149 2.377 12.881 1.00 98.44 300 SER A O 1
ATOM 2487 N N . GLN A 1 301 ? 15.338 2.074 12.435 1.00 98.31 301 GLN A N 1
ATOM 2488 C CA . GLN A 1 301 ? 15.317 2.850 11.198 1.00 98.31 301 GLN A CA 1
ATOM 2489 C C . GLN A 1 301 ? 14.374 2.230 10.163 1.00 98.31 301 GLN A C 1
ATOM 2491 O O . GLN A 1 301 ? 13.504 2.923 9.662 1.00 98.31 301 GLN A O 1
ATOM 2496 N N . LYS A 1 302 ? 14.442 0.910 9.936 1.00 98.12 302 LYS A N 1
ATOM 2497 C CA . LYS A 1 302 ? 13.535 0.220 8.998 1.00 98.12 302 LYS A CA 1
ATOM 2498 C C . LYS A 1 302 ? 12.056 0.417 9.337 1.00 98.12 302 LYS A C 1
ATOM 2500 O O . LYS A 1 302 ? 11.228 0.529 8.440 1.00 98.12 302 LYS A O 1
ATOM 2505 N N . ILE A 1 303 ? 11.715 0.420 10.626 1.00 98.62 303 ILE A N 1
ATOM 2506 C CA . ILE A 1 303 ? 10.333 0.623 11.075 1.00 98.62 303 ILE A CA 1
ATOM 2507 C C . ILE A 1 303 ? 9.907 2.087 10.912 1.00 98.62 303 ILE A C 1
ATOM 2509 O O . ILE A 1 303 ? 8.760 2.340 10.548 1.00 98.62 303 ILE A O 1
ATOM 2513 N N . LEU A 1 304 ? 10.816 3.038 11.141 1.00 98.62 304 LEU A N 1
ATOM 2514 C CA . LEU A 1 304 ? 10.566 4.458 10.887 1.00 98.62 304 LEU A CA 1
ATOM 2515 C C . LEU A 1 304 ? 10.384 4.736 9.392 1.00 98.62 304 LEU A C 1
ATOM 2517 O O . LEU A 1 304 ? 9.432 5.423 9.047 1.00 98.62 304 LEU A O 1
ATOM 2521 N N . ASP A 1 305 ? 11.193 4.129 8.521 1.00 98.31 305 ASP A N 1
ATOM 2522 C CA . ASP A 1 305 ? 11.040 4.236 7.064 1.00 98.31 305 ASP A CA 1
ATOM 2523 C C . ASP A 1 305 ? 9.668 3.691 6.616 1.00 98.31 305 ASP A C 1
ATOM 2525 O O . ASP A 1 305 ? 8.975 4.302 5.801 1.00 98.31 305 ASP A O 1
ATOM 2529 N N . LEU A 1 306 ? 9.224 2.566 7.196 1.00 98.69 306 LEU A N 1
ATOM 2530 C CA . LEU A 1 306 ? 7.903 1.993 6.916 1.00 98.69 306 LEU A CA 1
ATOM 2531 C C . LEU A 1 306 ? 6.764 2.902 7.402 1.00 98.69 306 LEU A C 1
ATOM 2533 O O . LEU A 1 306 ? 5.745 3.034 6.720 1.00 98.69 306 LEU A O 1
ATOM 2537 N N . LEU A 1 307 ? 6.916 3.505 8.585 1.00 98.75 307 LEU A N 1
ATOM 2538 C CA . LEU A 1 307 ? 5.953 4.461 9.129 1.00 98.75 307 LEU A CA 1
ATOM 2539 C C . LEU A 1 307 ? 5.884 5.720 8.258 1.00 98.75 307 LEU A C 1
ATOM 2541 O O . LEU A 1 307 ? 4.786 6.120 7.879 1.00 98.75 307 LEU A O 1
ATOM 2545 N N . GLU A 1 308 ? 7.032 6.301 7.904 1.00 98.56 308 GLU A N 1
ATOM 2546 C CA . GLU A 1 308 ? 7.125 7.466 7.023 1.00 98.56 308 GLU A CA 1
ATOM 2547 C C . GLU A 1 308 ? 6.451 7.190 5.681 1.00 98.56 308 GLU A C 1
ATOM 2549 O O . GLU A 1 308 ? 5.617 7.981 5.250 1.00 98.56 308 GLU A O 1
ATOM 2554 N N . TYR A 1 309 ? 6.726 6.039 5.064 1.00 98.00 309 TYR A N 1
ATOM 2555 C CA . TYR A 1 309 ? 6.078 5.636 3.821 1.00 98.00 309 TYR A CA 1
ATOM 2556 C C . TYR A 1 309 ? 4.551 5.542 3.957 1.00 98.00 309 TYR A C 1
ATOM 2558 O O . TYR A 1 309 ? 3.819 6.077 3.126 1.00 98.00 309 TYR A O 1
ATOM 2566 N N . LYS A 1 310 ? 4.036 4.901 5.014 1.00 97.81 310 LYS A N 1
ATOM 2567 C CA . LYS A 1 310 ? 2.581 4.789 5.212 1.00 97.81 310 LYS A CA 1
ATOM 2568 C C . LYS A 1 310 ? 1.921 6.146 5.482 1.00 97.81 310 LYS A C 1
ATOM 2570 O O . LYS A 1 310 ? 0.818 6.374 4.991 1.00 97.81 310 LYS A O 1
ATOM 2575 N N . LEU A 1 311 ? 2.577 7.041 6.223 1.00 97.88 311 LEU A N 1
ATOM 2576 C CA . LEU A 1 311 ? 2.101 8.414 6.439 1.00 97.88 311 LEU A CA 1
ATOM 2577 C C . LEU A 1 311 ? 2.167 9.249 5.155 1.00 97.88 311 LEU A C 1
ATOM 2579 O O . LEU A 1 311 ? 1.241 10.007 4.882 1.00 97.88 311 LEU A O 1
ATOM 2583 N N . TYR A 1 312 ? 3.197 9.053 4.332 1.00 96.00 312 TYR A N 1
ATOM 2584 C CA . TYR A 1 312 ? 3.305 9.665 3.010 1.00 96.00 312 TYR A CA 1
ATOM 2585 C C . TYR A 1 312 ? 2.140 9.261 2.096 1.00 96.00 312 TYR A C 1
ATOM 2587 O O . TYR A 1 312 ? 1.541 10.124 1.465 1.00 96.00 312 TYR A O 1
ATOM 2595 N N . LEU A 1 313 ? 1.747 7.980 2.068 1.00 94.00 313 LEU A N 1
ATOM 2596 C CA . LEU A 1 313 ? 0.562 7.558 1.307 1.00 94.00 313 LEU A CA 1
ATOM 2597 C C . LEU A 1 313 ? -0.707 8.285 1.777 1.00 94.00 313 LEU A C 1
ATOM 2599 O O . LEU A 1 313 ? -1.531 8.686 0.961 1.00 94.00 313 LEU A O 1
ATOM 2603 N N . ILE A 1 314 ? -0.870 8.474 3.087 1.00 95.44 314 ILE A N 1
ATOM 2604 C CA . ILE A 1 314 ? -2.016 9.209 3.632 1.00 95.44 314 ILE A CA 1
ATOM 2605 C C . ILE A 1 314 ? -1.973 10.675 3.182 1.00 95.44 314 ILE A C 1
ATOM 2607 O O . ILE A 1 314 ? -2.984 11.176 2.698 1.00 95.44 314 ILE A O 1
ATOM 2611 N N . ASP A 1 315 ? -0.817 11.336 3.290 1.00 93.56 315 ASP A N 1
ATOM 2612 C CA . ASP A 1 315 ? -0.601 12.716 2.824 1.00 93.56 315 ASP A CA 1
ATOM 2613 C C . ASP A 1 315 ? -0.907 12.882 1.325 1.00 93.56 315 ASP A C 1
ATOM 2615 O O . ASP A 1 315 ? -1.528 13.853 0.897 1.00 93.56 315 ASP A O 1
ATOM 2619 N N . LEU A 1 316 ? -0.556 11.872 0.532 1.00 90.50 316 LEU A N 1
ATOM 2620 C CA . LEU A 1 316 ? -0.765 11.858 -0.906 1.00 90.50 316 LEU A CA 1
ATOM 2621 C C . LEU A 1 316 ? -2.256 11.775 -1.295 1.00 90.50 316 LEU A C 1
ATOM 2623 O O . LEU A 1 316 ? -2.727 12.555 -2.136 1.00 90.50 316 LEU A O 1
ATOM 2627 N N . TYR A 1 317 ? -2.999 10.833 -0.705 1.00 90.06 317 TYR A N 1
ATOM 2628 C CA . TYR A 1 317 ? -4.369 10.508 -1.128 1.00 90.06 317 TYR A CA 1
ATOM 2629 C C . TYR A 1 317 ? -5.460 11.297 -0.398 1.00 90.06 317 TYR A C 1
ATOM 2631 O O . TYR A 1 317 ? -6.543 11.491 -0.955 1.00 90.06 317 TYR A O 1
ATOM 2639 N N . MET A 1 318 ? -5.203 11.773 0.823 1.00 92.06 318 MET A N 1
ATOM 2640 C CA . MET A 1 318 ? -6.220 12.476 1.603 1.00 92.06 318 MET A CA 1
ATOM 2641 C C . MET A 1 318 ? -6.363 13.954 1.196 1.00 92.06 318 MET A C 1
ATOM 2643 O O . MET A 1 318 ? -5.412 14.583 0.726 1.00 92.06 318 MET A O 1
ATOM 2647 N N . PRO A 1 319 ? -7.543 14.561 1.415 1.00 91.44 319 PRO A N 1
ATOM 2648 C CA . PRO A 1 319 ? -7.745 15.990 1.192 1.00 91.44 319 PRO A CA 1
ATOM 2649 C C . PRO A 1 319 ? -6.971 16.823 2.222 1.00 91.44 319 PRO A C 1
ATOM 2651 O O . PRO A 1 319 ? -6.955 16.478 3.404 1.00 91.44 319 PRO A O 1
ATOM 2654 N N . VAL A 1 320 ? -6.402 17.960 1.805 1.00 89.75 320 VAL A N 1
ATOM 2655 C CA . VAL A 1 320 ? -5.568 18.830 2.665 1.00 89.75 320 VAL A CA 1
ATOM 2656 C C . VAL A 1 320 ? -6.285 19.238 3.959 1.00 89.75 320 VAL A C 1
ATOM 2658 O O . VAL A 1 320 ? -5.730 19.088 5.043 1.00 89.75 320 VAL A O 1
ATOM 2661 N N . SER A 1 321 ? -7.552 19.654 3.875 1.00 87.88 321 SER A N 1
ATOM 2662 C CA . SER A 1 321 ? -8.356 20.048 5.046 1.00 87.88 321 SER A CA 1
ATOM 2663 C C . SER A 1 321 ? -8.600 18.906 6.042 1.00 87.88 321 SER A C 1
ATOM 2665 O O . SER A 1 321 ? -8.767 19.128 7.242 1.00 87.88 321 SER A O 1
ATOM 2667 N N . SER A 1 322 ? -8.624 17.667 5.553 1.00 91.94 322 SER A N 1
ATOM 2668 C CA . SER A 1 322 ? -8.737 16.472 6.385 1.00 91.94 322 SER A CA 1
ATOM 2669 C C . SER A 1 322 ? -7.383 16.082 6.978 1.00 91.94 322 SER A C 1
ATOM 2671 O O . SER A 1 322 ? -7.322 15.674 8.137 1.00 91.94 322 SER A O 1
ATOM 2673 N N . LEU A 1 323 ? -6.289 16.258 6.232 1.00 93.25 323 LEU A N 1
ATOM 2674 C CA . LEU A 1 323 ? -4.929 15.982 6.699 1.00 93.25 323 LEU A CA 1
ATOM 2675 C C . LEU A 1 323 ? -4.536 16.823 7.908 1.00 93.25 323 LEU A C 1
ATOM 2677 O O . LEU A 1 323 ? -3.961 16.278 8.846 1.00 93.25 323 LEU A O 1
ATOM 2681 N N . GLU A 1 324 ? -4.891 18.107 7.931 1.00 92.50 324 GLU A N 1
ATOM 2682 C CA . GLU A 1 324 ? -4.629 18.983 9.080 1.00 92.50 324 GLU A CA 1
ATOM 2683 C C . GLU A 1 324 ? -5.221 18.408 10.373 1.00 92.50 324 GLU A C 1
ATOM 2685 O O . GLU A 1 324 ? -4.540 18.334 11.395 1.00 92.50 324 GLU A O 1
ATOM 2690 N N . LYS A 1 325 ? -6.459 17.898 10.310 1.00 93.38 325 LYS A N 1
ATOM 2691 C CA . LYS A 1 325 ? -7.125 17.226 11.435 1.00 93.38 325 LYS A CA 1
ATOM 2692 C C . LYS A 1 325 ? -6.413 15.931 11.820 1.00 93.38 325 LYS A C 1
ATOM 2694 O O . LYS A 1 325 ? -6.191 15.679 13.004 1.00 93.38 325 LYS A O 1
ATOM 2699 N N . LEU A 1 326 ? -6.038 15.111 10.837 1.00 96.06 326 LEU A N 1
ATOM 2700 C CA . LEU A 1 326 ? -5.373 13.828 11.079 1.00 96.06 326 LEU A CA 1
ATOM 2701 C C . LEU A 1 326 ? -3.977 13.989 11.695 1.00 96.06 326 LEU A C 1
ATOM 2703 O O . LEU A 1 326 ? -3.622 13.211 12.582 1.00 96.06 326 LEU A O 1
ATOM 2707 N N . LYS A 1 327 ? -3.213 15.011 11.289 1.00 97.19 327 LYS A N 1
ATOM 2708 C CA . LYS A 1 327 ? -1.862 15.308 11.802 1.00 97.19 327 LYS A CA 1
ATOM 2709 C C . LYS A 1 327 ? -1.840 15.692 13.284 1.00 97.19 327 LYS A C 1
ATOM 2711 O O . LYS A 1 327 ? -0.817 15.529 13.944 1.00 97.19 327 LYS A O 1
ATOM 2716 N N . THR A 1 328 ? -2.979 16.099 13.851 1.00 97.00 328 THR A N 1
ATOM 2717 C CA . THR A 1 328 ? -3.104 16.348 15.300 1.00 97.00 328 THR A CA 1
ATOM 2718 C C . THR A 1 328 ? -3.087 15.077 16.152 1.00 97.00 328 THR A C 1
ATOM 2720 O O . THR A 1 328 ? -2.940 15.165 17.370 1.00 97.00 328 THR A O 1
ATOM 2723 N N . THR A 1 329 ? -3.285 13.899 15.552 1.00 98.12 329 THR A N 1
ATOM 2724 C CA . THR A 1 329 ? -3.330 12.626 16.280 1.00 98.12 329 THR A CA 1
ATOM 2725 C C . THR A 1 329 ? -1.913 12.075 16.423 1.00 98.12 329 THR A C 1
ATOM 2727 O O . THR A 1 329 ? -1.317 11.696 15.412 1.00 98.12 329 THR A O 1
ATOM 2730 N N . PRO A 1 330 ? -1.355 12.002 17.649 1.00 98.50 330 PRO A N 1
ATOM 2731 C CA . PRO A 1 330 ? -0.004 11.491 17.837 1.00 98.50 330 PRO A CA 1
ATOM 2732 C C . PRO A 1 330 ? 0.085 10.001 17.506 1.00 98.50 330 PRO A C 1
ATOM 2734 O O . PRO A 1 330 ? -0.874 9.251 17.710 1.00 98.50 330 PRO A O 1
ATOM 2737 N N . VAL A 1 331 ? 1.262 9.566 17.061 1.00 98.88 331 VAL A N 1
ATOM 2738 C CA . VAL A 1 331 ? 1.571 8.151 16.821 1.00 98.88 331 VAL A CA 1
ATOM 2739 C C . VAL A 1 331 ? 2.642 7.692 17.804 1.00 98.88 331 VAL A C 1
ATOM 2741 O O . VAL A 1 331 ? 3.703 8.296 17.912 1.00 98.88 331 VAL A O 1
ATOM 2744 N N . TRP A 1 332 ? 2.381 6.605 18.516 1.00 98.81 332 TRP A N 1
ATOM 2745 C CA . TRP A 1 332 ? 3.317 5.955 19.424 1.00 98.81 332 TRP A CA 1
ATOM 2746 C C . TRP A 1 332 ? 3.812 4.669 18.786 1.00 98.81 332 TRP A C 1
ATOM 2748 O O . TRP A 1 332 ? 3.013 3.838 18.360 1.00 98.81 332 TRP A O 1
ATOM 2758 N N . LEU A 1 333 ? 5.127 4.516 18.708 1.00 98.62 333 LEU A N 1
ATOM 2759 C CA . LEU A 1 333 ? 5.778 3.388 18.067 1.00 98.62 333 LEU A CA 1
ATOM 2760 C C . LEU A 1 333 ? 6.562 2.581 19.101 1.00 98.62 333 LEU A C 1
ATOM 2762 O O . LEU A 1 333 ? 7.622 3.005 19.577 1.00 98.62 333 LEU A O 1
ATOM 2766 N N . GLU A 1 334 ? 6.036 1.403 19.424 1.00 98.25 334 GLU A N 1
ATOM 2767 C CA . GLU A 1 334 ? 6.625 0.469 20.378 1.00 98.25 334 GLU A CA 1
ATOM 2768 C C . GLU A 1 334 ? 7.503 -0.582 19.703 1.00 98.25 334 GLU A C 1
ATOM 2770 O O . GLU A 1 334 ? 7.332 -0.922 18.531 1.00 98.25 334 GLU A O 1
ATOM 2775 N N . LEU A 1 335 ? 8.436 -1.147 20.475 1.00 97.75 335 LEU A N 1
ATOM 2776 C CA . LEU A 1 335 ? 9.096 -2.387 20.069 1.00 97.75 335 LEU A CA 1
ATOM 2777 C C . LEU A 1 335 ? 8.086 -3.541 20.103 1.00 97.75 335 LEU A C 1
ATOM 2779 O O . LEU A 1 335 ? 7.835 -4.150 19.062 1.00 97.75 335 LEU A O 1
ATOM 2783 N N . GLU A 1 336 ? 7.523 -3.786 21.288 1.00 95.50 336 GLU A N 1
ATOM 2784 C CA . GLU A 1 336 ? 6.502 -4.791 21.584 1.00 95.50 336 GLU A CA 1
ATOM 2785 C C . GLU A 1 336 ? 5.722 -4.369 22.844 1.00 95.50 336 GLU A C 1
ATOM 2787 O O . GLU A 1 336 ? 6.324 -3.976 23.846 1.00 95.50 336 GLU A O 1
ATOM 2792 N N . ASN A 1 337 ? 4.396 -4.475 22.799 1.00 92.94 337 ASN A N 1
ATOM 2793 C CA . ASN A 1 337 ? 3.478 -4.243 23.904 1.00 92.94 337 ASN A CA 1
ATOM 2794 C C . ASN A 1 337 ? 2.350 -5.279 23.830 1.00 92.94 337 ASN A C 1
ATOM 2796 O O . ASN A 1 337 ? 1.440 -5.167 23.013 1.00 92.94 337 ASN A O 1
ATOM 2800 N N . ASN A 1 338 ? 2.370 -6.267 24.724 1.00 89.38 338 ASN A N 1
ATOM 2801 C CA . ASN A 1 338 ? 1.423 -7.387 24.697 1.00 89.38 338 ASN A CA 1
ATOM 2802 C C . ASN A 1 338 ? -0.050 -6.968 24.871 1.00 89.38 338 ASN A C 1
ATOM 2804 O O . ASN A 1 338 ? -0.944 -7.694 24.437 1.00 89.38 338 ASN A O 1
ATOM 2808 N N . ALA A 1 339 ? -0.321 -5.813 25.490 1.00 90.62 339 ALA A N 1
ATOM 2809 C CA . ALA A 1 339 ? -1.679 -5.275 25.611 1.00 90.62 339 ALA A CA 1
ATOM 2810 C C . ALA A 1 339 ? -2.188 -4.641 24.298 1.00 90.62 339 ALA A C 1
ATOM 2812 O O . ALA A 1 339 ? -3.395 -4.459 24.120 1.00 90.62 339 ALA A O 1
ATOM 2813 N N . VAL A 1 340 ? -1.277 -4.332 23.367 1.00 93.25 340 VAL A N 1
ATOM 2814 C CA . VAL A 1 340 ? -1.553 -3.826 22.017 1.00 93.25 340 VAL A CA 1
ATOM 2815 C C . VAL A 1 340 ? -0.740 -4.655 21.010 1.00 93.25 340 VAL A C 1
ATOM 2817 O O . VAL A 1 340 ? 0.254 -4.185 20.463 1.00 93.25 340 VAL A O 1
ATOM 2820 N N . PRO A 1 341 ? -1.151 -5.900 20.709 1.00 93.25 341 PRO A N 1
ATOM 2821 C CA . PRO A 1 341 ? -0.355 -6.827 19.894 1.00 93.25 341 PRO A CA 1
ATOM 2822 C C . PRO A 1 341 ? -0.189 -6.397 18.425 1.00 93.25 341 PRO A C 1
ATOM 2824 O O . PRO A 1 341 ? 0.514 -7.053 17.659 1.00 93.25 341 PRO A O 1
ATOM 2827 N N . TYR A 1 342 ? -0.852 -5.320 17.997 1.00 95.31 342 TYR A N 1
ATOM 2828 C CA . TYR A 1 342 ? -0.698 -4.767 16.657 1.00 95.31 342 TYR A CA 1
ATOM 2829 C C . TYR A 1 342 ? -0.791 -3.241 16.654 1.00 95.31 342 TYR A C 1
ATOM 2831 O O . TYR A 1 342 ? 0.216 -2.570 16.863 1.00 95.31 342 TYR A O 1
ATOM 2839 N N . ILE A 1 343 ? -1.985 -2.694 16.421 1.00 96.50 343 ILE A N 1
ATOM 2840 C CA . ILE A 1 343 ? -2.257 -1.259 16.423 1.00 96.50 343 ILE A CA 1
ATOM 2841 C C . ILE A 1 343 ? -3.548 -1.021 17.211 1.00 96.50 343 ILE A C 1
ATOM 2843 O O . ILE A 1 343 ? -4.467 -1.841 17.151 1.00 96.50 343 ILE A O 1
ATOM 2847 N N . ALA A 1 344 ? -3.614 0.077 17.956 1.00 96.12 344 ALA A N 1
ATOM 2848 C CA . ALA A 1 344 ? -4.818 0.546 18.628 1.00 96.12 344 ALA A CA 1
ATOM 2849 C C . ALA A 1 344 ? -4.955 2.065 18.493 1.00 96.12 344 ALA A C 1
ATOM 2851 O O . ALA A 1 344 ? -3.962 2.779 18.396 1.00 96.12 344 ALA A O 1
ATOM 2852 N N . TYR A 1 345 ? -6.193 2.554 18.529 1.00 97.56 345 TYR A N 1
ATOM 2853 C CA . TYR A 1 345 ? -6.480 3.955 18.814 1.00 97.56 345 TYR A CA 1
ATOM 2854 C C . TYR A 1 345 ? -7.102 4.038 20.209 1.00 97.56 345 TYR A C 1
ATOM 2856 O O . TYR A 1 345 ? -8.088 3.357 20.500 1.00 97.56 345 TYR A O 1
ATOM 2864 N N . HIS A 1 346 ? -6.507 4.847 21.082 1.00 96.69 346 HIS A N 1
ATOM 2865 C CA . HIS A 1 346 ? -6.878 4.906 22.493 1.00 96.69 346 HIS A CA 1
ATOM 2866 C C . HIS A 1 346 ? -7.837 6.054 22.751 1.00 96.69 346 HIS A C 1
ATOM 2868 O O . HIS A 1 346 ? -7.420 7.198 22.822 1.00 96.69 346 HIS A O 1
ATOM 2874 N N . HIS A 1 347 ? -9.120 5.768 22.937 1.00 94.31 347 HIS A N 1
ATOM 2875 C CA . HIS A 1 347 ? -10.144 6.805 23.138 1.00 94.31 347 HIS A CA 1
ATOM 2876 C C . HIS A 1 347 ? -10.770 6.803 24.539 1.00 94.31 347 HIS A C 1
ATOM 2878 O O . HIS A 1 347 ? -11.647 7.612 24.828 1.00 94.31 347 HIS A O 1
ATOM 2884 N N . CYS A 1 348 ? -10.358 5.878 25.410 1.00 93.94 348 CYS A N 1
ATOM 2885 C CA . CYS A 1 348 ? -10.931 5.713 26.741 1.00 93.94 348 CYS A CA 1
ATOM 2886 C C . CYS A 1 348 ? -9.832 5.614 27.802 1.00 93.94 348 CYS A C 1
ATOM 2888 O O . CYS A 1 348 ? -9.061 4.653 27.835 1.00 93.94 348 CYS A O 1
ATOM 2890 N N . GLU A 1 349 ? -9.796 6.592 28.707 1.00 94.12 349 GLU A N 1
ATOM 2891 C CA . GLU A 1 349 ? -8.835 6.640 29.813 1.00 94.12 349 GLU A CA 1
ATOM 2892 C C . GLU A 1 349 ? -8.974 5.430 30.753 1.00 94.12 349 GLU A C 1
ATOM 2894 O O . GLU A 1 349 ? -7.977 4.867 31.202 1.00 94.12 349 GLU A O 1
ATOM 2899 N N . ASN A 1 350 ? -10.204 4.970 31.001 1.00 93.00 350 ASN A N 1
ATOM 2900 C CA . ASN A 1 350 ? -10.454 3.796 31.841 1.00 93.00 350 ASN A CA 1
ATOM 2901 C C . ASN A 1 350 ? -9.874 2.519 31.223 1.00 93.00 350 ASN A C 1
ATOM 2903 O O . ASN A 1 350 ? -9.305 1.704 31.945 1.00 93.00 350 ASN A O 1
ATOM 2907 N N . THR A 1 351 ? -9.955 2.361 29.897 1.00 91.00 351 THR A N 1
ATOM 2908 C CA . THR A 1 351 ? -9.334 1.229 29.193 1.00 91.00 351 THR A CA 1
ATOM 2909 C C . THR A 1 351 ? -7.810 1.281 29.287 1.00 91.00 351 THR A C 1
ATOM 2911 O O . THR A 1 351 ? -7.189 0.249 29.530 1.00 91.00 351 THR A O 1
ATOM 2914 N N . LEU A 1 352 ? -7.201 2.467 29.152 1.00 93.06 352 LEU A N 1
ATOM 2915 C CA . LEU A 1 352 ? -5.754 2.640 29.341 1.00 93.06 352 LEU A CA 1
ATOM 2916 C C . LEU A 1 352 ? -5.331 2.230 30.759 1.00 93.06 352 LEU A C 1
ATOM 2918 O O . LEU A 1 352 ? -4.434 1.402 30.912 1.00 93.06 352 LEU A O 1
ATOM 2922 N N . LYS A 1 353 ? -6.030 2.737 31.785 1.00 90.94 353 LYS A N 1
ATOM 2923 C CA . LYS A 1 353 ? -5.782 2.401 33.197 1.00 90.94 353 LYS A CA 1
ATOM 2924 C C . LYS A 1 353 ? -5.935 0.904 33.466 1.00 90.94 353 LYS A C 1
ATOM 2926 O O . LYS A 1 353 ? -5.032 0.300 34.036 1.00 90.94 353 LYS A O 1
ATOM 2931 N N . ALA A 1 354 ? -7.035 0.297 33.017 1.00 89.38 354 ALA A N 1
ATOM 2932 C CA . ALA A 1 354 ? -7.308 -1.128 33.213 1.00 89.38 354 ALA A CA 1
ATOM 2933 C C . ALA A 1 354 ? -6.246 -2.031 32.565 1.00 89.38 354 ALA A C 1
ATOM 2935 O O . ALA A 1 354 ? -5.948 -3.106 33.079 1.00 89.38 354 ALA A O 1
ATOM 2936 N N . LYS A 1 355 ? -5.645 -1.585 31.455 1.00 89.69 355 LYS A N 1
ATOM 2937 C CA . LYS A 1 355 ? -4.577 -2.309 30.756 1.00 89.69 355 LYS A CA 1
ATOM 2938 C C . LYS A 1 355 ? -3.168 -1.970 31.241 1.00 89.69 355 LYS A C 1
ATOM 2940 O O . LYS A 1 355 ? -2.226 -2.555 30.715 1.00 89.69 355 LYS A O 1
ATOM 2945 N N . GLY A 1 356 ? -3.006 -1.052 32.197 1.00 91.06 356 GLY A N 1
ATOM 2946 C CA . GLY A 1 356 ? -1.690 -0.591 32.653 1.00 91.06 356 GLY A CA 1
ATOM 2947 C C . GLY A 1 356 ? -0.911 0.187 31.585 1.00 91.06 356 GLY A C 1
ATOM 2948 O O . GLY A 1 356 ? 0.317 0.178 31.583 1.00 91.06 356 GLY A O 1
ATOM 2949 N N . LEU A 1 357 ? -1.608 0.821 30.640 1.00 94.06 357 LEU A N 1
ATOM 2950 C CA . LEU A 1 357 ? -1.004 1.594 29.557 1.00 94.06 357 LEU A CA 1
ATOM 2951 C C . LEU A 1 357 ? -0.727 3.037 29.993 1.00 94.06 357 LEU A C 1
ATOM 2953 O O . LEU A 1 357 ? -1.392 3.570 30.880 1.00 94.06 357 LEU A O 1
ATOM 2957 N N . ASN A 1 358 ? 0.245 3.678 29.336 1.00 95.81 358 ASN A N 1
ATOM 2958 C CA . ASN A 1 358 ? 0.577 5.080 29.594 1.00 95.81 358 ASN A CA 1
ATOM 2959 C C . ASN A 1 358 ? -0.660 5.971 29.314 1.00 95.81 358 ASN A C 1
ATOM 2961 O O . ASN A 1 358 ? -1.154 5.953 28.182 1.00 95.81 358 ASN A O 1
ATOM 2965 N N . PRO A 1 359 ? -1.164 6.740 30.301 1.00 95.94 359 PRO A N 1
ATOM 2966 C CA . PRO A 1 359 ? -2.360 7.569 30.142 1.00 95.94 359 PRO A CA 1
ATOM 2967 C C . PRO A 1 359 ? -2.199 8.686 29.099 1.00 95.94 359 PRO A C 1
ATOM 2969 O O . PRO A 1 359 ? -3.189 9.068 28.476 1.00 95.94 359 PRO A O 1
ATOM 2972 N N . ASP A 1 360 ? -0.972 9.142 28.821 1.00 97.62 360 ASP A N 1
ATOM 2973 C CA . ASP A 1 360 ? -0.687 10.164 27.800 1.00 97.62 360 ASP A CA 1
ATOM 2974 C C . ASP A 1 360 ? -0.912 9.653 26.365 1.00 97.62 360 ASP A C 1
ATOM 2976 O O . ASP A 1 360 ? -0.884 10.426 25.407 1.00 97.62 360 ASP A O 1
ATOM 2980 N N . LYS A 1 361 ? -1.160 8.347 26.196 1.00 97.81 361 LYS A N 1
ATOM 2981 C CA . LYS A 1 361 ? -1.592 7.758 24.922 1.00 97.81 361 LYS A CA 1
ATOM 2982 C C . LYS A 1 361 ? -3.064 8.031 24.611 1.00 97.81 361 LYS A C 1
ATOM 2984 O O . LYS A 1 361 ? -3.507 7.679 23.519 1.00 97.81 361 LYS A O 1
ATOM 2989 N N . LEU A 1 362 ? -3.833 8.634 25.525 1.00 97.69 362 LEU A N 1
ATOM 2990 C CA . LEU A 1 362 ? -5.213 9.024 25.247 1.00 97.69 362 LEU A CA 1
ATOM 2991 C C . LEU A 1 362 ? -5.266 9.892 23.984 1.00 97.69 362 LEU A C 1
ATOM 2993 O O . LEU A 1 362 ? -4.501 10.837 23.815 1.00 97.69 362 LEU A O 1
ATOM 2997 N N . ASN A 1 363 ? -6.203 9.568 23.101 1.00 96.75 363 ASN A N 1
ATOM 2998 C CA . ASN A 1 363 ? -6.419 10.198 21.808 1.00 96.75 363 ASN A CA 1
ATOM 2999 C C . ASN A 1 363 ? -5.244 10.068 20.818 1.00 96.75 363 ASN A C 1
ATOM 3001 O O . ASN A 1 363 ? -5.144 10.879 19.887 1.00 96.75 363 ASN A O 1
ATOM 3005 N N . ALA A 1 364 ? -4.405 9.040 20.983 1.00 98.31 364 ALA A N 1
ATOM 3006 C CA . ALA A 1 364 ? -3.293 8.699 20.101 1.00 98.31 364 ALA A CA 1
ATOM 3007 C C . ALA A 1 364 ? -3.448 7.305 19.469 1.00 98.31 364 ALA A C 1
ATOM 3009 O O . ALA A 1 364 ? -4.191 6.444 19.952 1.00 98.31 364 ALA A O 1
ATOM 3010 N N . ILE A 1 365 ? -2.717 7.087 18.376 1.00 98.56 365 ILE A N 1
ATOM 3011 C CA . ILE A 1 365 ? -2.537 5.769 17.764 1.00 98.56 365 ILE A CA 1
ATOM 3012 C C . ILE A 1 365 ? -1.298 5.132 18.381 1.00 98.56 365 ILE A C 1
ATOM 3014 O O . ILE A 1 365 ? -0.241 5.752 18.417 1.00 98.56 365 ILE A O 1
ATOM 3018 N N . GLU A 1 366 ? -1.402 3.887 18.825 1.00 98.50 366 GLU A N 1
ATOM 3019 C CA . GLU A 1 366 ? -0.269 3.080 19.263 1.00 98.50 366 GLU A CA 1
ATOM 3020 C C . GLU A 1 366 ? -0.044 1.931 18.287 1.00 98.50 366 GLU A C 1
ATOM 3022 O O . GLU A 1 366 ? -0.907 1.071 18.132 1.00 98.50 366 GLU A O 1
ATOM 3027 N N . ILE A 1 367 ? 1.134 1.892 17.669 1.00 98.69 367 ILE A N 1
ATOM 3028 C CA . ILE A 1 367 ? 1.689 0.712 17.009 1.00 98.69 367 ILE A CA 1
ATOM 3029 C C . ILE A 1 367 ? 2.425 -0.073 18.095 1.00 98.69 367 ILE A C 1
ATOM 3031 O O . ILE A 1 367 ? 3.585 0.203 18.400 1.00 98.69 367 ILE A O 1
ATOM 3035 N N . GLY A 1 368 ? 1.717 -1.012 18.718 1.00 97.12 368 GLY A N 1
ATOM 3036 C CA . GLY A 1 368 ? 2.201 -1.739 19.889 1.00 97.12 368 GLY A CA 1
ATOM 3037 C C . GLY A 1 368 ? 3.168 -2.876 19.559 1.00 97.12 368 GLY A C 1
ATOM 3038 O O . GLY A 1 368 ? 3.974 -3.238 20.403 1.00 97.12 368 GLY A O 1
ATOM 3039 N N . SER A 1 369 ? 3.175 -3.394 18.326 1.00 97.62 369 SER A N 1
ATOM 3040 C CA . SER A 1 369 ? 4.196 -4.349 17.868 1.00 97.62 369 SER A CA 1
ATOM 3041 C C . SER A 1 369 ? 4.806 -3.907 16.544 1.00 97.62 369 SER A C 1
ATOM 3043 O O . SER A 1 369 ? 4.195 -4.038 15.479 1.00 97.62 369 SER A O 1
ATOM 3045 N N . SER A 1 370 ? 6.053 -3.428 16.594 1.00 98.31 370 SER A N 1
ATOM 3046 C CA . SER A 1 370 ? 6.836 -3.116 15.388 1.00 98.31 370 SER A CA 1
ATOM 3047 C C . SER A 1 370 ? 7.027 -4.343 14.486 1.00 98.31 370 SER A C 1
ATOM 3049 O O . SER A 1 370 ? 7.049 -4.219 13.260 1.00 98.31 370 SER A O 1
ATOM 3051 N N . GLY A 1 371 ? 7.113 -5.537 15.085 1.00 98.06 371 GLY A N 1
ATOM 3052 C CA . GLY A 1 371 ? 7.266 -6.798 14.366 1.00 98.06 371 GLY A CA 1
ATOM 3053 C C . GLY A 1 371 ? 6.031 -7.135 13.536 1.00 98.06 371 GLY A C 1
ATOM 3054 O O . GLY A 1 371 ? 6.155 -7.414 12.344 1.00 98.06 371 GLY A O 1
ATOM 3055 N N . ASN A 1 372 ? 4.838 -7.055 14.131 1.00 97.94 372 ASN A N 1
ATOM 3056 C CA . ASN A 1 372 ? 3.587 -7.281 13.403 1.00 97.94 372 ASN A CA 1
ATOM 3057 C C . ASN A 1 372 ? 3.284 -6.146 12.412 1.00 97.94 372 ASN A C 1
ATOM 3059 O O . ASN A 1 372 ? 2.787 -6.409 11.316 1.00 97.94 372 ASN A O 1
ATOM 3063 N N . PHE A 1 373 ? 3.660 -4.902 12.734 1.00 98.31 373 PHE A N 1
ATOM 3064 C CA . PHE A 1 373 ? 3.588 -3.769 11.806 1.00 98.31 373 PHE A CA 1
ATOM 3065 C C . PHE A 1 373 ? 4.378 -4.008 10.519 1.00 98.31 373 PHE A C 1
ATOM 3067 O O . PHE A 1 373 ? 3.831 -3.824 9.432 1.00 98.31 373 PHE A O 1
ATOM 3074 N N . ALA A 1 374 ? 5.618 -4.489 10.630 1.00 97.69 374 ALA A N 1
ATOM 3075 C CA . ALA A 1 374 ? 6.431 -4.848 9.474 1.00 97.69 374 ALA A CA 1
ATOM 3076 C C . ALA A 1 374 ? 5.927 -6.113 8.767 1.00 97.69 374 ALA A C 1
ATOM 3078 O O . ALA A 1 374 ? 5.790 -6.127 7.546 1.00 97.69 374 ALA A O 1
ATOM 3079 N N . ARG A 1 375 ? 5.620 -7.175 9.522 1.00 96.69 375 ARG A N 1
ATOM 3080 C CA . ARG A 1 375 ? 5.237 -8.487 8.975 1.00 96.69 375 ARG A CA 1
ATOM 3081 C C . ARG A 1 375 ? 3.970 -8.432 8.127 1.00 96.69 375 ARG A C 1
ATOM 3083 O O . ARG A 1 375 ? 3.883 -9.130 7.124 1.00 96.69 375 ARG A O 1
ATOM 3090 N N . TRP A 1 376 ? 2.982 -7.640 8.535 1.00 97.44 376 TRP A N 1
ATOM 3091 C CA . TRP A 1 376 ? 1.663 -7.610 7.896 1.00 97.44 376 TRP A CA 1
ATOM 3092 C C . TRP A 1 376 ? 1.476 -6.449 6.919 1.00 97.44 376 TRP A C 1
ATOM 3094 O O . TRP A 1 376 ? 0.382 -6.268 6.384 1.00 97.44 376 TRP A O 1
ATOM 3104 N N . GLN A 1 377 ? 2.529 -5.664 6.664 1.00 95.12 377 GLN A N 1
ATOM 3105 C CA . GLN A 1 377 ? 2.436 -4.426 5.889 1.00 95.12 377 GLN A CA 1
ATOM 3106 C C . GLN A 1 377 ? 1.855 -4.624 4.479 1.00 95.12 377 GLN A C 1
ATOM 3108 O O . GLN A 1 377 ? 1.091 -3.768 4.032 1.00 95.12 377 GLN A O 1
ATOM 3113 N N . GLU A 1 378 ? 2.167 -5.749 3.820 1.00 92.62 378 GLU A N 1
ATOM 3114 C CA . GLU A 1 378 ? 1.753 -6.031 2.436 1.00 92.62 378 GLU A CA 1
ATOM 3115 C C . GLU A 1 378 ? 0.236 -6.228 2.311 1.00 92.62 378 GLU A C 1
ATOM 3117 O O . GLU A 1 378 ? -0.350 -5.834 1.304 1.00 92.62 378 GLU A O 1
ATOM 3122 N N . PHE A 1 379 ? -0.402 -6.774 3.354 1.00 94.75 379 PHE A N 1
ATOM 3123 C CA . PHE A 1 379 ? -1.841 -7.059 3.409 1.00 94.75 379 PHE A CA 1
ATOM 3124 C C . PHE A 1 379 ? -2.651 -5.909 4.007 1.00 94.75 379 PHE A C 1
ATOM 3126 O O . PHE A 1 379 ? -3.875 -5.905 3.927 1.00 94.75 379 PHE A O 1
ATOM 3133 N N . GLN A 1 380 ? -1.978 -4.979 4.685 1.00 93.69 380 GLN A N 1
ATOM 3134 C CA . GLN A 1 380 ? -2.565 -3.905 5.482 1.00 93.69 380 GLN A CA 1
ATOM 3135 C C . GLN A 1 380 ? -1.921 -2.571 5.068 1.00 93.69 380 GLN A C 1
ATOM 3137 O O . GLN A 1 380 ? -1.303 -1.858 5.871 1.00 93.69 380 GLN A O 1
ATOM 3142 N N . LYS A 1 381 ? -2.003 -2.250 3.767 1.00 92.62 381 LYS A N 1
ATOM 3143 C CA . LYS A 1 381 ? -1.291 -1.108 3.170 1.00 92.62 381 LYS A CA 1
ATOM 3144 C C . LYS A 1 381 ? -1.719 0.223 3.807 1.00 92.62 381 LYS A C 1
ATOM 3146 O O . LYS A 1 381 ? -0.841 0.973 4.232 1.00 92.62 381 LYS A O 1
ATOM 3151 N N . PHE A 1 382 ? -3.026 0.424 4.012 1.00 95.75 382 PHE A N 1
ATOM 3152 C CA . PHE A 1 382 ? -3.636 1.643 4.570 1.00 95.75 382 PHE A CA 1
ATOM 3153 C C . PHE A 1 382 ? -4.120 1.517 6.024 1.00 95.75 382 PHE A C 1
ATOM 3155 O O . PHE A 1 382 ? -4.931 2.310 6.487 1.00 95.75 382 PHE A O 1
ATOM 3162 N N . ILE A 1 383 ? -3.577 0.580 6.802 1.00 95.69 383 ILE A N 1
ATOM 3163 C CA . ILE A 1 383 ? -4.051 0.352 8.175 1.00 95.69 383 ILE A CA 1
ATOM 3164 C C . ILE A 1 383 ? -3.960 1.579 9.085 1.00 95.69 383 ILE A C 1
ATOM 3166 O O . ILE A 1 383 ? -4.845 1.793 9.905 1.00 95.69 383 ILE A O 1
ATOM 3170 N N . LEU A 1 384 ? -2.936 2.426 8.930 1.00 98.00 384 LEU A N 1
ATOM 3171 C CA . LEU A 1 384 ? -2.846 3.669 9.704 1.00 98.00 384 LEU A CA 1
ATOM 3172 C C . LEU A 1 384 ? -3.999 4.621 9.385 1.00 98.00 384 LEU A C 1
ATOM 3174 O O . LEU A 1 384 ? -4.482 5.293 10.291 1.00 98.00 384 LEU A O 1
ATOM 3178 N N . LEU A 1 385 ? -4.494 4.625 8.143 1.00 98.12 385 LEU A N 1
ATOM 3179 C CA . LEU A 1 385 ? -5.663 5.411 7.766 1.00 98.12 385 LEU A CA 1
ATOM 3180 C C . LEU A 1 385 ? -6.919 4.928 8.501 1.00 98.12 385 LEU A C 1
ATOM 3182 O O . LEU A 1 385 ? -7.681 5.768 8.969 1.00 98.12 385 LEU A O 1
ATOM 3186 N N . ARG A 1 386 ? -7.099 3.611 8.701 1.00 97.44 386 ARG A N 1
ATOM 3187 C CA . ARG A 1 386 ? -8.198 3.072 9.530 1.00 97.44 386 ARG A CA 1
ATOM 3188 C C . ARG A 1 386 ? -8.170 3.658 10.941 1.00 97.44 386 ARG A C 1
ATOM 3190 O O . ARG A 1 386 ? -9.178 4.156 11.432 1.00 97.44 386 ARG A O 1
ATOM 3197 N N . TYR A 1 387 ? -7.011 3.622 11.599 1.00 98.00 387 TYR A N 1
ATOM 3198 C CA . TYR A 1 387 ? -6.894 4.106 12.978 1.00 98.00 387 TYR A CA 1
ATOM 3199 C C . TYR A 1 387 ? -6.972 5.635 13.080 1.00 98.00 387 TYR A C 1
ATOM 3201 O O . TYR A 1 387 ? -7.548 6.157 14.034 1.00 98.00 387 TYR A O 1
ATOM 3209 N N . LEU A 1 388 ? -6.482 6.361 12.073 1.00 98.19 388 LEU A N 1
ATOM 3210 C CA . LEU A 1 388 ? -6.698 7.803 11.942 1.00 98.19 388 LEU A CA 1
ATOM 3211 C C . LEU A 1 388 ? -8.177 8.139 11.710 1.00 98.19 388 LEU A C 1
ATOM 3213 O O . LEU A 1 388 ? -8.668 9.135 12.238 1.00 98.19 388 LEU A O 1
ATOM 3217 N N . ALA A 1 389 ? -8.915 7.294 10.989 1.00 97.94 389 ALA A N 1
ATOM 3218 C CA . ALA A 1 389 ? -10.353 7.444 10.825 1.00 97.94 389 ALA A CA 1
ATOM 3219 C C . ALA A 1 389 ? -11.100 7.238 12.153 1.00 97.94 389 ALA A C 1
ATOM 3221 O O . ALA A 1 389 ? -12.020 7.999 12.436 1.00 97.94 389 ALA A O 1
ATOM 3222 N N . TYR A 1 390 ? -10.677 6.318 13.029 1.00 97.75 390 TYR A N 1
ATOM 3223 C CA . TYR A 1 390 ? -11.241 6.249 14.388 1.00 97.75 390 TYR A CA 1
ATOM 3224 C C . TYR A 1 390 ? -11.013 7.534 15.186 1.00 97.75 390 TYR A C 1
ATOM 3226 O O . TYR A 1 390 ? -11.925 7.985 15.878 1.00 97.75 390 TYR A O 1
ATOM 3234 N N . ALA A 1 391 ? -9.821 8.129 15.086 1.00 96.94 391 ALA A N 1
ATOM 3235 C CA . ALA A 1 391 ? -9.537 9.407 15.729 1.00 96.94 391 ALA A CA 1
ATOM 3236 C C . ALA A 1 391 ? -10.405 10.534 15.150 1.00 96.94 391 ALA A C 1
ATOM 3238 O O . ALA A 1 391 ? -10.918 11.364 15.898 1.00 96.94 391 ALA A O 1
ATOM 3239 N N . CYS A 1 392 ? -10.615 10.536 13.832 1.00 96.56 392 CYS A N 1
ATOM 3240 C CA . CYS A 1 392 ? -11.481 11.496 13.156 1.00 96.56 392 CYS A CA 1
ATOM 3241 C C . CYS A 1 392 ? -12.949 11.359 13.576 1.00 96.56 392 CYS A C 1
ATOM 3243 O O . CYS A 1 392 ? -13.582 12.355 13.922 1.00 96.56 392 CYS A O 1
ATOM 3245 N N . TYR A 1 393 ? -13.459 10.127 13.615 1.00 96.88 393 TYR A N 1
ATOM 3246 C CA . TYR A 1 393 ? -14.817 9.811 14.051 1.00 96.88 393 TYR A CA 1
ATOM 3247 C C . TYR A 1 393 ? -15.107 10.355 15.455 1.00 96.88 393 TYR A C 1
ATOM 3249 O O . TYR A 1 393 ? -16.129 11.006 15.673 1.00 96.88 393 TYR A O 1
ATOM 3257 N N . ASP A 1 394 ? -14.186 10.121 16.393 1.00 94.75 394 ASP A N 1
ATOM 3258 C CA . ASP A 1 394 ? -14.360 10.510 17.793 1.00 94.75 394 ASP A CA 1
ATOM 3259 C C . ASP A 1 394 ? -14.195 12.021 18.007 1.00 94.75 394 ASP A C 1
ATOM 3261 O O . ASP A 1 394 ? -14.939 12.613 18.785 1.00 94.75 394 ASP A O 1
ATOM 3265 N N . LYS A 1 395 ? -13.217 12.653 17.342 1.00 94.25 395 LYS A N 1
ATOM 3266 C CA . LYS A 1 395 ? -12.845 14.055 17.608 1.00 94.25 395 LYS A CA 1
ATOM 3267 C C . LYS A 1 395 ? -13.570 15.072 16.733 1.00 94.25 395 LYS A C 1
ATOM 3269 O O . LYS A 1 395 ? -13.814 16.187 17.182 1.00 94.25 395 LYS A O 1
ATOM 3274 N N . TYR A 1 396 ? -13.844 14.731 15.475 1.00 94.25 396 TYR A N 1
ATOM 3275 C CA . TYR A 1 396 ? -14.191 15.715 14.442 1.00 94.25 396 TYR A CA 1
ATOM 3276 C C . TYR A 1 396 ? -15.532 15.477 13.764 1.00 94.25 396 TYR A C 1
ATOM 3278 O O . TYR A 1 396 ? -15.950 16.336 12.990 1.00 94.25 396 TYR A O 1
ATOM 3286 N N . LEU A 1 397 ? -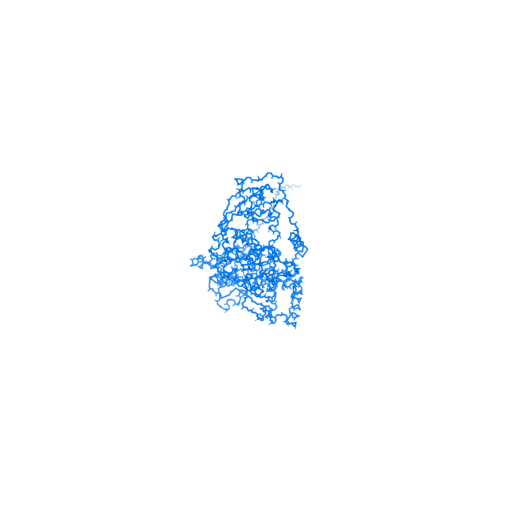16.199 14.354 14.039 1.00 94.50 397 LEU A N 1
ATOM 3287 C CA . LEU A 1 397 ? -17.491 14.027 13.441 1.00 94.50 397 LEU A CA 1
ATOM 3288 C C . LEU A 1 397 ? -18.666 13.868 14.431 1.00 94.50 397 LEU A C 1
ATOM 3290 O O . LEU A 1 397 ? -19.597 13.145 14.079 1.00 94.50 397 LEU A O 1
ATOM 3294 N N . PRO A 1 398 ? -18.705 14.499 15.630 1.00 93.38 398 PRO A N 1
ATOM 3295 C CA . PRO A 1 398 ? -19.792 14.270 16.591 1.00 93.38 398 PRO A CA 1
ATOM 3296 C C . PRO A 1 398 ? -21.177 14.603 16.013 1.00 93.38 398 PRO A C 1
ATOM 3298 O O . PRO A 1 398 ? -22.132 13.858 16.231 1.00 93.38 398 PRO A O 1
ATOM 3301 N N . ASP A 1 399 ? -21.280 15.653 15.195 1.00 94.12 399 ASP A N 1
ATOM 3302 C CA . ASP A 1 399 ? -22.544 16.060 14.568 1.00 94.12 399 ASP A CA 1
ATOM 3303 C C . ASP A 1 399 ? -22.973 15.117 13.433 1.00 94.12 399 ASP A C 1
ATOM 3305 O O . ASP A 1 399 ? -24.161 14.970 13.138 1.00 94.12 399 ASP A O 1
ATOM 3309 N N . GLN A 1 400 ? -22.011 14.444 12.796 1.00 96.25 400 GLN A N 1
ATOM 3310 C CA . GLN A 1 400 ? -22.239 13.532 11.677 1.00 96.25 400 GLN A CA 1
ATOM 3311 C C . GLN A 1 400 ? -22.467 12.082 12.127 1.00 96.25 400 GLN A C 1
ATOM 3313 O O . GLN A 1 400 ? -22.891 11.268 11.305 1.00 96.25 400 GLN A O 1
ATOM 3318 N N . GLN A 1 401 ? -22.262 11.739 13.407 1.00 95.31 401 GLN A N 1
ATOM 3319 C CA . GLN A 1 401 ? -22.439 10.362 13.899 1.00 95.31 401 GLN A CA 1
ATOM 3320 C C . GLN A 1 401 ? -23.836 9.815 13.594 1.00 95.31 401 GLN A C 1
ATOM 3322 O O . GLN A 1 401 ? -23.947 8.712 13.074 1.00 95.31 401 GLN A O 1
ATOM 3327 N N . LYS A 1 402 ? -24.897 10.621 13.744 1.00 96.81 402 LYS A N 1
ATOM 3328 C CA . LYS A 1 402 ? -26.271 10.208 13.384 1.00 96.81 402 LYS A CA 1
ATOM 3329 C C . LYS A 1 402 ? -26.417 9.805 11.912 1.00 96.81 402 LYS A C 1
ATOM 3331 O O . LYS A 1 402 ? -27.172 8.887 11.582 1.00 96.81 402 LYS A O 1
ATOM 3336 N N . GLN A 1 403 ? -25.720 10.501 11.014 1.00 97.31 403 GLN A N 1
ATOM 3337 C CA . GLN A 1 403 ? -25.722 10.178 9.589 1.00 97.31 403 GLN A CA 1
ATOM 3338 C C . GLN A 1 403 ? -24.976 8.864 9.329 1.00 97.31 403 GLN A C 1
ATOM 3340 O O . GLN A 1 403 ? -25.443 8.042 8.539 1.00 97.31 403 GLN A O 1
ATOM 3345 N N . ILE A 1 404 ? -23.850 8.651 10.016 1.00 98.19 404 ILE A N 1
ATOM 3346 C CA . ILE A 1 404 ? -23.071 7.412 9.932 1.00 98.19 404 ILE A CA 1
ATOM 3347 C C . ILE A 1 404 ? -23.878 6.235 10.496 1.00 98.19 404 ILE A C 1
ATOM 3349 O O . ILE A 1 404 ? -23.980 5.210 9.829 1.00 98.19 404 ILE A O 1
ATOM 3353 N N . ASP A 1 405 ? -24.529 6.400 11.649 1.00 98.12 405 ASP A N 1
ATOM 3354 C CA . ASP A 1 405 ? -25.402 5.397 12.270 1.00 98.12 405 ASP A CA 1
ATOM 3355 C C . ASP A 1 405 ? -26.546 4.992 11.340 1.00 98.12 405 ASP A C 1
ATOM 3357 O O . ASP A 1 405 ? -26.860 3.810 11.199 1.00 98.12 405 ASP A O 1
ATOM 3361 N N . SER A 1 406 ? -27.145 5.966 10.651 1.00 97.88 406 SER A N 1
ATOM 3362 C CA . SER A 1 406 ? -28.211 5.711 9.680 1.00 97.88 406 SER A CA 1
ATOM 3363 C C . SER A 1 406 ? -27.705 4.896 8.486 1.00 97.88 406 SER A C 1
ATOM 3365 O O . SER A 1 406 ? -28.354 3.936 8.064 1.00 97.88 406 SER A O 1
ATOM 3367 N N . ALA A 1 407 ? -26.533 5.241 7.947 1.00 97.81 407 ALA A N 1
ATOM 3368 C CA . ALA A 1 407 ? -25.920 4.506 6.842 1.00 97.81 407 ALA A CA 1
ATOM 3369 C C . ALA A 1 407 ? -25.496 3.087 7.255 1.00 97.81 407 ALA A C 1
ATOM 3371 O O . ALA A 1 407 ? -25.746 2.125 6.527 1.00 97.81 407 ALA A O 1
ATOM 3372 N N . TYR A 1 408 ? -24.943 2.942 8.457 1.00 98.25 408 TYR A N 1
ATOM 3373 C CA . TYR A 1 408 ? -24.619 1.658 9.063 1.00 98.25 408 TYR A CA 1
ATOM 3374 C C . TYR A 1 408 ? -25.871 0.786 9.258 1.00 98.25 408 TYR A C 1
ATOM 3376 O O . TYR A 1 408 ? -25.896 -0.370 8.837 1.00 98.25 408 TYR A O 1
ATOM 3384 N N . ALA A 1 409 ? -26.958 1.341 9.803 1.00 98.00 409 ALA A N 1
ATOM 3385 C CA . ALA A 1 409 ? -28.221 0.623 9.970 1.00 98.00 409 ALA A CA 1
ATOM 3386 C C . ALA A 1 409 ? -28.822 0.175 8.628 1.00 98.00 409 ALA A C 1
ATOM 3388 O O . ALA A 1 409 ? -29.338 -0.939 8.515 1.00 98.00 409 ALA A O 1
ATOM 3389 N N . ASN A 1 410 ? -28.735 1.012 7.592 1.00 96.88 410 ASN A N 1
ATOM 3390 C CA . ASN A 1 410 ? -29.154 0.639 6.240 1.00 96.88 410 ASN A CA 1
ATOM 3391 C C . ASN A 1 410 ? -28.271 -0.467 5.653 1.00 96.88 410 ASN A C 1
ATOM 3393 O O . ASN A 1 410 ? -28.782 -1.390 5.020 1.00 96.88 410 ASN A O 1
ATOM 3397 N N . THR A 1 411 ? -26.967 -0.415 5.920 1.00 96.06 411 THR A N 1
ATOM 3398 C CA . THR A 1 411 ? -26.017 -1.455 5.522 1.00 96.06 411 THR A CA 1
ATOM 3399 C C . THR A 1 411 ? -26.387 -2.801 6.145 1.00 96.06 411 THR A C 1
ATOM 3401 O O . THR A 1 411 ? -26.523 -3.783 5.415 1.00 96.06 411 THR A O 1
ATOM 3404 N N . LEU A 1 412 ? -26.672 -2.840 7.453 1.00 97.06 412 LEU A N 1
ATOM 3405 C CA . LEU A 1 412 ? -27.149 -4.048 8.139 1.00 97.06 412 LEU A CA 1
ATOM 3406 C C . LEU A 1 412 ? -28.432 -4.607 7.504 1.00 97.06 412 LEU A C 1
ATOM 3408 O O . LEU A 1 412 ? -28.520 -5.806 7.253 1.00 97.06 412 LEU A O 1
ATOM 3412 N N . LYS A 1 413 ? -29.409 -3.741 7.200 1.00 97.19 413 LYS A N 1
ATOM 3413 C CA . LYS A 1 413 ? -30.677 -4.140 6.561 1.00 97.19 413 LYS A CA 1
ATOM 3414 C C . LYS A 1 413 ? -30.492 -4.676 5.143 1.00 97.19 413 LYS A C 1
ATOM 3416 O O . LYS A 1 413 ? -31.251 -5.538 4.719 1.00 97.19 413 LYS A O 1
ATOM 3421 N N . SER A 1 414 ? -29.510 -4.161 4.406 1.00 96.25 414 SER A N 1
ATOM 3422 C CA . SER A 1 414 ? -29.273 -4.546 3.012 1.00 96.25 414 SER A CA 1
ATOM 3423 C C . SER A 1 414 ? -28.682 -5.949 2.844 1.00 96.25 414 SER A C 1
ATOM 3425 O O . SER A 1 414 ? -28.708 -6.486 1.742 1.00 96.25 414 SER A O 1
ATOM 3427 N N . GLY A 1 415 ? -28.093 -6.524 3.900 1.00 95.75 415 GLY A N 1
ATOM 3428 C CA . GLY A 1 415 ? -27.355 -7.788 3.819 1.00 95.75 415 GLY A CA 1
ATOM 3429 C C . GLY A 1 415 ? -26.006 -7.693 3.091 1.00 95.75 415 GLY A C 1
ATOM 3430 O O . GLY A 1 415 ? -25.294 -8.699 3.008 1.00 95.75 415 GLY A O 1
ATOM 3431 N N . LYS A 1 416 ? -25.616 -6.504 2.601 1.00 95.62 416 LYS A N 1
ATOM 3432 C CA . LYS A 1 416 ? -24.275 -6.257 2.056 1.00 95.62 416 LYS A CA 1
ATOM 3433 C C . LYS A 1 416 ? -23.210 -6.565 3.102 1.00 95.62 416 LYS A C 1
ATOM 3435 O O . LYS A 1 416 ? -23.442 -6.463 4.306 1.00 95.62 416 LYS A O 1
ATOM 3440 N N . TYR A 1 417 ? -22.023 -6.924 2.626 1.00 97.56 417 TYR A N 1
ATOM 3441 C CA . TYR A 1 417 ? -20.843 -7.188 3.450 1.00 97.56 417 TYR A CA 1
ATOM 3442 C C . TYR A 1 417 ? -20.915 -8.405 4.395 1.00 97.56 417 TYR A C 1
ATOM 3444 O O . TYR A 1 417 ? -19.982 -8.652 5.163 1.00 97.56 417 TYR A O 1
ATOM 3452 N N . THR A 1 418 ? -21.996 -9.189 4.356 1.00 97.88 418 THR A N 1
ATOM 3453 C CA . THR A 1 418 ? -22.159 -10.399 5.183 1.00 97.88 418 THR A CA 1
ATOM 3454 C C . THR A 1 418 ? -21.180 -11.510 4.801 1.00 97.88 418 THR A C 1
ATOM 3456 O O . THR A 1 418 ? -20.771 -12.287 5.661 1.00 97.88 418 THR A O 1
ATOM 3459 N N . SER A 1 419 ? -20.772 -11.553 3.532 1.00 97.75 419 SER A N 1
ATOM 3460 C CA . SER A 1 419 ? -19.758 -12.462 3.003 1.00 97.75 419 SER A CA 1
ATOM 3461 C C . SER A 1 419 ? -19.021 -11.785 1.846 1.00 97.75 419 SER A C 1
ATOM 3463 O O . SER A 1 419 ? -19.589 -11.581 0.775 1.00 97.75 419 SER A O 1
ATOM 3465 N N . VAL A 1 420 ? -17.772 -11.388 2.075 1.00 98.12 420 VAL A N 1
ATOM 3466 C CA . VAL A 1 420 ? -16.936 -10.647 1.119 1.00 98.12 420 VAL A CA 1
ATOM 3467 C C . VAL A 1 420 ? -15.528 -11.208 1.085 1.00 98.12 420 VAL A C 1
ATOM 3469 O O . VAL A 1 420 ? -15.055 -11.758 2.081 1.00 98.12 420 VAL A O 1
ATOM 3472 N N . LEU A 1 421 ? -14.858 -11.061 -0.055 1.00 98.25 421 LEU A N 1
ATOM 3473 C CA . LEU A 1 421 ? -13.483 -11.509 -0.220 1.00 98.25 421 LEU A CA 1
ATOM 3474 C C . LEU A 1 421 ? -12.550 -10.742 0.731 1.00 98.25 421 LEU A C 1
ATOM 3476 O O . LEU A 1 421 ? -12.656 -9.527 0.875 1.00 98.25 421 LEU A O 1
ATOM 3480 N N . ARG A 1 422 ? -11.628 -11.447 1.379 1.00 97.88 422 ARG A N 1
ATOM 3481 C CA . ARG A 1 422 ? -10.534 -10.887 2.180 1.00 97.88 422 ARG A CA 1
ATOM 3482 C C . ARG A 1 422 ? -9.203 -11.114 1.465 1.00 97.88 422 ARG A C 1
ATOM 3484 O O . ARG A 1 422 ? -9.102 -11.984 0.607 1.00 97.88 422 ARG A O 1
ATOM 3491 N N . PHE A 1 423 ? -8.165 -10.357 1.820 1.00 96.88 423 PHE A N 1
ATOM 3492 C CA . PHE A 1 423 ? -6.806 -10.433 1.247 1.00 96.88 423 PHE A CA 1
ATOM 3493 C C . PHE A 1 423 ? -6.183 -11.850 1.168 1.00 96.88 423 PHE A C 1
ATOM 3495 O O . PHE A 1 423 ? -5.201 -12.052 0.446 1.00 96.88 423 PHE A O 1
ATOM 3502 N N . ASP A 1 424 ? -6.701 -12.816 1.935 1.00 96.44 424 ASP A N 1
ATOM 3503 C CA . ASP A 1 424 ? -6.297 -14.228 1.955 1.00 96.44 424 ASP A CA 1
ATOM 3504 C C . ASP A 1 424 ? -7.074 -15.109 0.953 1.00 96.44 424 ASP A C 1
ATOM 3506 O O . ASP A 1 424 ? -6.811 -16.310 0.848 1.00 96.44 424 ASP A O 1
ATOM 3510 N N . GLY A 1 425 ? -8.009 -14.525 0.201 1.00 95.75 425 GLY A N 1
ATOM 3511 C CA . GLY A 1 425 ? -8.873 -15.206 -0.762 1.00 95.75 425 GLY A CA 1
ATOM 3512 C C . GLY A 1 425 ? -10.075 -15.912 -0.129 1.00 95.75 425 GLY A C 1
ATOM 3513 O O . GLY A 1 425 ? -10.737 -16.699 -0.797 1.00 95.75 425 GLY A O 1
ATOM 3514 N N . ARG A 1 426 ? -10.357 -15.695 1.163 1.00 96.75 426 ARG A N 1
ATOM 3515 C CA . ARG A 1 426 ? -11.536 -16.271 1.825 1.00 96.75 426 ARG A CA 1
ATOM 3516 C C . ARG A 1 426 ? -12.692 -15.287 1.827 1.00 96.75 426 ARG A C 1
ATOM 3518 O O . ARG A 1 426 ? -12.485 -14.084 1.965 1.00 96.75 426 ARG A O 1
ATOM 3525 N N . LYS A 1 427 ? -13.916 -15.811 1.756 1.00 97.75 427 LYS A N 1
ATOM 3526 C CA . LYS A 1 427 ? -15.124 -15.020 1.997 1.00 97.75 427 LYS A CA 1
ATOM 3527 C C . LYS A 1 427 ? -15.449 -14.997 3.487 1.00 97.75 427 LYS A C 1
ATOM 3529 O O . LYS A 1 427 ? -15.648 -16.048 4.092 1.00 97.75 427 LYS A O 1
ATOM 3534 N N . VAL A 1 428 ? -15.491 -13.805 4.073 1.00 97.50 428 VAL A N 1
ATOM 3535 C CA . VAL A 1 428 ? -15.722 -13.582 5.509 1.00 97.50 428 VAL A CA 1
ATOM 3536 C C . VAL A 1 428 ? -16.724 -12.452 5.729 1.00 97.50 428 VAL A C 1
ATOM 3538 O O . VAL A 1 428 ? -17.027 -11.686 4.815 1.00 97.50 428 VAL A O 1
ATOM 3541 N N . ARG A 1 429 ? -17.229 -12.318 6.955 1.00 97.50 429 ARG A N 1
ATOM 3542 C CA . ARG A 1 429 ? -18.050 -11.170 7.346 1.00 97.50 429 ARG A CA 1
ATOM 3543 C C . ARG A 1 429 ? -17.175 -9.921 7.454 1.00 97.50 429 ARG A C 1
ATOM 3545 O O . ARG A 1 429 ? -16.186 -9.927 8.182 1.00 97.50 429 ARG A O 1
ATOM 3552 N N . HIS A 1 430 ? -17.545 -8.842 6.770 1.00 97.75 430 HIS A N 1
ATOM 3553 C CA . HIS A 1 430 ? -16.748 -7.615 6.779 1.00 97.75 430 HIS A CA 1
ATOM 3554 C C . HIS A 1 430 ? -16.774 -6.926 8.162 1.00 97.75 430 HIS A C 1
ATOM 3556 O O . HIS A 1 430 ? -17.848 -6.830 8.773 1.00 97.75 430 HIS A O 1
ATOM 3562 N N . PRO A 1 431 ? -15.651 -6.350 8.640 1.00 95.75 431 PRO A N 1
ATOM 3563 C CA . PRO A 1 431 ? -15.600 -5.640 9.925 1.00 95.75 431 PRO A CA 1
ATOM 3564 C C . PRO A 1 431 ? -16.523 -4.414 10.016 1.00 95.75 431 PRO A C 1
ATOM 3566 O O . PRO A 1 431 ? -16.985 -4.071 11.099 1.00 95.75 431 PRO A O 1
ATOM 3569 N N . ALA A 1 432 ? -16.866 -3.795 8.882 1.00 97.06 432 ALA A N 1
ATOM 3570 C CA . ALA A 1 432 ? -17.846 -2.699 8.801 1.00 97.06 432 ALA A CA 1
ATOM 3571 C C . ALA A 1 432 ? -19.209 -3.032 9.424 1.00 97.06 432 ALA A C 1
ATOM 3573 O O . ALA A 1 432 ? -19.957 -2.132 9.779 1.00 97.06 432 ALA A O 1
ATOM 3574 N N . LEU A 1 433 ? -19.550 -4.312 9.572 1.00 97.62 433 LEU A N 1
ATOM 3575 C CA . LEU A 1 433 ? -20.797 -4.725 10.202 1.00 97.62 433 LEU A CA 1
ATOM 3576 C C . LEU A 1 433 ? -20.697 -4.799 11.744 1.00 97.62 433 LEU A C 1
ATOM 3578 O O . LEU A 1 433 ? -21.650 -5.229 12.388 1.00 97.62 433 LEU A O 1
ATOM 3582 N N . ASN A 1 434 ? -19.557 -4.459 12.356 1.00 95.94 434 ASN A N 1
ATOM 3583 C CA . ASN A 1 434 ? -19.355 -4.556 13.810 1.00 95.94 434 ASN A CA 1
ATOM 3584 C C . ASN A 1 434 ? -19.886 -3.336 14.575 1.00 95.94 434 ASN A C 1
ATOM 3586 O O . ASN A 1 434 ? -20.395 -3.478 15.682 1.00 95.94 434 ASN A O 1
ATOM 3590 N N . SER A 1 435 ? -19.733 -2.135 14.016 1.00 97.19 435 SER A N 1
ATOM 3591 C CA . SER A 1 435 ? -20.232 -0.882 14.593 1.00 97.19 435 SER A CA 1
ATOM 3592 C C . SER A 1 435 ? -20.223 0.234 13.546 1.00 97.19 435 SER A C 1
ATOM 3594 O O . SER A 1 435 ? -19.494 0.144 12.559 1.00 97.19 435 SER A O 1
ATOM 3596 N N . ALA A 1 436 ? -20.951 1.327 13.790 1.00 97.88 436 ALA A N 1
ATOM 3597 C CA . ALA A 1 436 ? -20.918 2.521 12.936 1.00 97.88 436 ALA A CA 1
ATOM 3598 C C . ALA A 1 436 ? -19.506 3.130 12.809 1.00 97.88 436 ALA A C 1
ATOM 3600 O O . ALA A 1 436 ? -19.114 3.628 11.752 1.00 97.88 436 ALA A O 1
ATOM 3601 N N . ARG A 1 437 ? -18.705 3.022 13.871 1.00 96.88 437 ARG A N 1
ATOM 3602 C CA . ARG A 1 437 ? -17.308 3.459 13.892 1.00 96.88 437 ARG A CA 1
ATOM 3603 C C . ARG A 1 437 ? -16.407 2.583 13.016 1.00 96.88 437 ARG A C 1
ATOM 3605 O O . ARG A 1 437 ? -15.602 3.108 12.251 1.00 96.88 437 ARG A O 1
ATOM 3612 N N . GLU A 1 438 ? -16.558 1.260 13.098 1.00 96.88 438 GLU A N 1
ATOM 3613 C CA . GLU A 1 438 ? -15.855 0.304 12.225 1.00 96.88 438 GLU A CA 1
ATOM 3614 C C . GLU A 1 438 ? -16.267 0.460 10.764 1.00 96.88 438 GLU A C 1
ATOM 3616 O O . GLU A 1 438 ? -15.427 0.440 9.864 1.00 96.88 438 GLU A O 1
ATOM 3621 N N . TYR A 1 439 ? -17.559 0.680 10.530 1.00 98.44 439 TYR A N 1
ATOM 3622 C CA . TYR A 1 439 ? -18.102 1.014 9.225 1.00 98.44 439 TYR A CA 1
ATOM 3623 C C . TYR A 1 439 ? -17.407 2.244 8.634 1.00 98.44 439 TYR A C 1
ATOM 3625 O O . TYR A 1 439 ? -16.822 2.152 7.560 1.00 98.44 439 TYR A O 1
ATOM 3633 N N . PHE A 1 440 ? -17.375 3.366 9.357 1.00 98.50 440 PHE A N 1
ATOM 3634 C CA . PHE A 1 440 ? -16.705 4.577 8.886 1.00 98.50 440 PHE A CA 1
ATOM 3635 C C . PHE A 1 440 ? -15.213 4.356 8.593 1.00 98.50 440 PHE A C 1
ATOM 3637 O O . PHE A 1 440 ? -14.717 4.758 7.539 1.00 98.50 440 PHE A O 1
ATOM 3644 N N . ALA A 1 441 ? -14.493 3.699 9.503 1.00 97.75 441 ALA A N 1
ATOM 3645 C CA . ALA A 1 441 ? -13.048 3.545 9.381 1.00 97.75 441 ALA A CA 1
ATOM 3646 C C . ALA A 1 441 ? -12.632 2.609 8.240 1.00 97.75 441 ALA A C 1
ATOM 3648 O O . ALA A 1 441 ? -11.717 2.927 7.484 1.00 97.75 441 ALA A O 1
ATOM 3649 N N . THR A 1 442 ? -13.320 1.479 8.084 1.00 96.88 442 THR A N 1
ATOM 3650 C CA . THR A 1 442 ? -13.004 0.508 7.025 1.00 96.88 442 THR A CA 1
ATOM 3651 C C . THR A 1 442 ? -13.452 0.994 5.649 1.00 96.88 442 THR A C 1
ATOM 3653 O O . THR A 1 442 ? -12.729 0.811 4.675 1.00 96.88 442 THR A O 1
ATOM 3656 N N . MET A 1 443 ? -14.584 1.703 5.560 1.00 97.94 443 MET A N 1
ATOM 3657 C CA . MET A 1 443 ? -15.010 2.333 4.304 1.00 97.94 443 MET A CA 1
ATOM 3658 C C . MET A 1 443 ? -14.094 3.495 3.903 1.00 97.94 443 MET A C 1
ATOM 3660 O O . MET A 1 443 ? -13.908 3.735 2.713 1.00 97.94 443 MET A O 1
ATOM 3664 N N . THR A 1 444 ? -13.466 4.178 4.867 1.00 97.81 444 THR A N 1
ATOM 3665 C CA . THR A 1 444 ? -12.432 5.188 4.583 1.00 97.81 444 THR A CA 1
ATOM 3666 C C . THR A 1 444 ? -11.212 4.569 3.893 1.00 97.81 444 THR A C 1
ATOM 3668 O O . THR A 1 444 ? -10.690 5.163 2.951 1.00 97.81 444 THR A O 1
ATOM 3671 N N . GLU A 1 445 ? -10.769 3.377 4.307 1.00 96.25 445 GLU A N 1
ATOM 3672 C CA . GLU A 1 445 ? -9.666 2.682 3.627 1.00 96.25 445 GLU A CA 1
ATOM 3673 C C . GLU A 1 445 ? -10.016 2.303 2.196 1.00 96.25 445 GLU A C 1
ATOM 3675 O O . GLU A 1 445 ? -9.218 2.571 1.304 1.00 96.25 445 GLU A O 1
ATOM 3680 N N . SER A 1 446 ? -11.193 1.712 1.965 1.00 95.94 446 SER A N 1
ATOM 3681 C CA . SER A 1 446 ? -11.648 1.401 0.607 1.00 95.94 446 SER A CA 1
ATOM 3682 C C . SER A 1 446 ? -11.739 2.671 -0.239 1.00 95.94 446 SER A C 1
ATOM 3684 O O . SER A 1 446 ? -11.368 2.663 -1.403 1.00 95.94 446 SER A O 1
ATOM 3686 N N . TYR A 1 447 ? -12.203 3.783 0.336 1.00 96.56 447 TYR A N 1
ATOM 3687 C CA . TYR A 1 447 ? -12.445 5.018 -0.406 1.00 96.56 447 TYR A CA 1
ATOM 3688 C C . TYR A 1 447 ? -11.175 5.812 -0.771 1.00 96.56 447 TYR A C 1
ATOM 3690 O O . TYR A 1 447 ? -11.137 6.406 -1.844 1.00 96.56 447 TYR A O 1
ATOM 3698 N N . TYR A 1 448 ? -10.138 5.838 0.072 1.00 94.50 448 TYR A N 1
ATOM 3699 C CA . TYR A 1 448 ? -8.899 6.595 -0.204 1.00 94.50 448 TYR A CA 1
ATOM 3700 C C . TYR A 1 448 ? -7.668 5.729 -0.483 1.00 94.50 448 TYR A C 1
ATOM 3702 O O . TYR A 1 448 ? -6.620 6.263 -0.840 1.00 94.50 448 TYR A O 1
ATOM 3710 N N . GLY A 1 449 ? -7.752 4.415 -0.299 1.00 92.62 449 GLY A N 1
ATOM 3711 C CA . GLY A 1 449 ? -6.591 3.541 -0.367 1.00 92.62 449 GLY A CA 1
ATOM 3712 C C . GLY A 1 449 ? -6.924 2.130 -0.828 1.00 92.62 449 GLY A C 1
ATOM 3713 O O . GLY A 1 449 ? -7.630 1.930 -1.814 1.00 92.62 449 GLY A O 1
ATOM 3714 N N . LEU A 1 450 ? -6.341 1.158 -0.124 1.00 93.25 450 LEU A N 1
ATOM 3715 C CA . LEU A 1 450 ? -6.484 -0.269 -0.380 1.00 93.25 450 LEU A CA 1
ATOM 3716 C C . LEU A 1 450 ? -6.871 -0.986 0.915 1.00 93.25 450 LEU A C 1
ATOM 3718 O O . LEU A 1 450 ? -6.051 -1.111 1.834 1.00 93.25 450 LEU A O 1
ATOM 3722 N N . SER A 1 451 ? -8.118 -1.445 0.971 1.00 95.44 451 SER A N 1
ATOM 3723 C CA . SER A 1 451 ? -8.675 -2.224 2.076 1.00 95.44 451 SER A CA 1
ATOM 3724 C C . SER A 1 451 ? -8.159 -3.667 2.062 1.00 95.44 451 SER A C 1
ATOM 3726 O O . SER A 1 451 ? -7.728 -4.194 1.042 1.00 95.44 451 SER A O 1
ATOM 3728 N N . GLY A 1 452 ? -8.212 -4.330 3.219 1.00 95.81 452 GLY A N 1
ATOM 3729 C CA . GLY A 1 452 ? -7.949 -5.770 3.335 1.00 95.81 452 GLY A CA 1
ATOM 3730 C C . GLY A 1 452 ? -9.162 -6.653 3.016 1.00 95.81 452 GLY A C 1
ATOM 3731 O O . GLY A 1 452 ? -9.037 -7.876 3.047 1.00 95.81 452 GLY A O 1
ATOM 3732 N N . HIS A 1 453 ? -10.325 -6.053 2.760 1.00 97.38 453 HIS A N 1
ATOM 3733 C CA . HIS A 1 453 ? -11.576 -6.736 2.443 1.00 97.38 453 HIS A CA 1
ATOM 3734 C C . HIS A 1 453 ? -12.285 -6.022 1.294 1.00 97.38 453 HIS A C 1
ATOM 3736 O O . HIS A 1 453 ? -12.221 -4.797 1.205 1.00 97.38 453 HIS A O 1
ATOM 3742 N N . TYR A 1 454 ? -12.998 -6.785 0.470 1.00 98.00 454 TYR A N 1
ATOM 3743 C CA . TYR A 1 454 ? -13.835 -6.252 -0.591 1.00 98.00 454 TYR A CA 1
ATOM 3744 C C . TYR A 1 454 ? -14.977 -5.392 -0.009 1.00 98.00 454 TYR A C 1
ATOM 3746 O O . TYR A 1 454 ? -15.635 -5.833 0.946 1.00 98.00 454 TYR A O 1
ATOM 3754 N N . PRO A 1 455 ? -15.268 -4.211 -0.587 1.00 97.56 455 PRO A N 1
ATOM 3755 C CA . PRO A 1 455 ? -14.599 -3.591 -1.737 1.00 97.56 455 PRO A CA 1
ATOM 3756 C C . PRO A 1 455 ? -13.184 -3.115 -1.386 1.00 97.56 455 PRO A C 1
ATOM 3758 O O . PRO A 1 455 ? -12.996 -2.389 -0.407 1.00 97.56 455 PRO A O 1
ATOM 3761 N N . PHE A 1 456 ? -12.184 -3.522 -2.169 1.00 96.56 456 PHE A N 1
ATOM 3762 C CA . PHE A 1 456 ? -10.777 -3.264 -1.865 1.00 96.56 456 PHE A CA 1
ATOM 3763 C C . PHE A 1 456 ? -10.392 -1.821 -2.177 1.00 96.56 456 PHE A C 1
ATOM 3765 O O . PHE A 1 456 ? -9.607 -1.227 -1.437 1.00 96.56 456 PHE A O 1
ATOM 3772 N N . ILE A 1 457 ? -10.967 -1.257 -3.239 1.00 94.19 457 ILE A N 1
ATOM 3773 C CA . ILE A 1 457 ? -10.691 0.103 -3.716 1.00 94.19 457 ILE A CA 1
ATOM 3774 C C . ILE A 1 457 ? -11.975 0.915 -3.924 1.00 94.19 457 ILE A C 1
ATOM 3776 O O . ILE A 1 457 ? -13.086 0.384 -3.984 1.00 94.19 457 ILE A O 1
ATOM 3780 N N . GLN A 1 458 ? -11.814 2.229 -4.089 1.00 93.56 458 GLN A N 1
ATOM 3781 C CA . GLN A 1 458 ? -12.925 3.179 -4.172 1.00 93.56 458 GLN A CA 1
ATOM 3782 C C . GLN A 1 458 ? -13.863 2.877 -5.334 1.00 93.56 458 GLN A C 1
ATOM 3784 O O . GLN A 1 458 ? -15.079 2.992 -5.192 1.00 93.56 458 GLN A O 1
ATOM 3789 N N . PHE A 1 459 ? -13.298 2.454 -6.464 1.00 92.12 459 PHE A N 1
ATOM 3790 C CA . PHE A 1 459 ? -14.074 2.127 -7.648 1.00 92.12 459 PHE A CA 1
ATOM 3791 C C . PHE A 1 459 ? -15.035 0.962 -7.385 1.00 92.12 459 PHE A C 1
ATOM 3793 O O . PHE A 1 459 ? -16.211 1.035 -7.729 1.00 92.12 459 PHE A O 1
ATOM 3800 N N . GLU A 1 460 ? -14.575 -0.078 -6.693 1.00 94.81 460 GLU A N 1
ATOM 3801 C CA . GLU A 1 460 ? -15.427 -1.196 -6.294 1.00 94.81 460 GLU A CA 1
ATOM 3802 C C . GLU A 1 460 ? -16.460 -0.772 -5.259 1.00 94.81 460 GLU A C 1
ATOM 3804 O O . GLU A 1 460 ? -17.620 -1.161 -5.362 1.00 94.81 460 GLU A O 1
ATOM 3809 N N . LEU A 1 461 ? -16.078 0.083 -4.303 1.00 95.69 461 LEU A N 1
ATOM 3810 C CA . LEU A 1 461 ? -17.017 0.646 -3.335 1.00 95.69 461 LEU A CA 1
ATOM 3811 C C . LEU A 1 461 ? -18.117 1.444 -4.044 1.00 95.69 461 LEU A C 1
ATOM 3813 O O . LEU A 1 461 ? -19.282 1.346 -3.673 1.00 95.69 461 LEU A O 1
ATOM 3817 N N . ARG A 1 462 ? -17.777 2.195 -5.094 1.00 93.81 462 ARG A N 1
ATOM 3818 C CA . ARG A 1 462 ? -18.738 2.949 -5.902 1.00 93.81 462 ARG A CA 1
ATOM 3819 C C . ARG A 1 462 ? -19.746 2.042 -6.608 1.00 93.81 462 ARG A C 1
ATOM 3821 O O . ARG A 1 462 ? -20.908 2.428 -6.695 1.00 93.81 462 ARG A O 1
ATOM 3828 N N . GLN A 1 463 ? -19.326 0.872 -7.091 1.00 92.44 463 GLN A N 1
ATOM 3829 C CA . GLN A 1 463 ? -20.230 -0.088 -7.739 1.00 92.44 463 GLN A CA 1
ATOM 3830 C C . GLN A 1 463 ? -21.055 -0.878 -6.723 1.00 92.44 463 GLN A C 1
ATOM 3832 O O . GLN A 1 463 ? -22.270 -1.010 -6.857 1.00 92.44 463 GLN A O 1
ATOM 3837 N N . TYR A 1 464 ? -20.394 -1.395 -5.690 1.00 95.31 464 TYR A N 1
ATOM 3838 C CA . TYR A 1 464 ? -21.006 -2.269 -4.701 1.00 95.31 464 TYR A CA 1
ATOM 3839 C C . TYR A 1 464 ? -21.921 -1.502 -3.742 1.00 95.31 464 TYR A C 1
ATOM 3841 O O . TYR A 1 464 ? -22.993 -1.980 -3.358 1.00 95.31 464 TYR A O 1
ATOM 3849 N N . ASP A 1 465 ? -21.524 -0.292 -3.351 1.00 96.44 465 ASP A N 1
ATOM 3850 C CA . ASP A 1 465 ? -22.241 0.527 -2.384 1.00 96.44 465 ASP A CA 1
ATOM 3851 C C . ASP A 1 465 ? -22.109 2.043 -2.634 1.00 96.44 465 ASP A C 1
ATOM 3853 O O . ASP A 1 465 ? -21.466 2.770 -1.867 1.00 96.44 465 ASP A O 1
ATOM 3857 N N . PRO A 1 466 ? -22.763 2.558 -3.695 1.00 95.31 466 PRO A N 1
ATOM 3858 C CA . PRO A 1 466 ? -22.642 3.959 -4.103 1.00 95.31 466 PRO A CA 1
ATOM 3859 C C . PRO A 1 466 ? -23.057 4.949 -3.010 1.00 95.31 466 PRO A C 1
ATOM 3861 O O . PRO A 1 466 ? -22.436 6.000 -2.875 1.00 95.31 466 PRO A O 1
ATOM 3864 N N . ASN A 1 467 ? -24.050 4.603 -2.182 1.00 96.06 467 ASN A N 1
ATOM 3865 C CA . ASN A 1 467 ? -24.492 5.445 -1.067 1.00 96.06 467 ASN A CA 1
ATOM 3866 C C . ASN A 1 467 ? -23.372 5.664 -0.041 1.00 96.06 467 ASN A C 1
ATOM 3868 O O . ASN A 1 467 ? -23.192 6.770 0.468 1.00 96.06 467 ASN A O 1
ATOM 3872 N N . THR A 1 468 ? -22.606 4.613 0.243 1.00 96.88 468 THR A N 1
ATOM 3873 C CA . THR A 1 468 ? -21.463 4.649 1.158 1.00 96.88 468 THR A CA 1
ATOM 3874 C C . THR A 1 468 ? -20.302 5.412 0.547 1.00 96.88 468 THR A C 1
ATOM 3876 O O . THR A 1 468 ? -19.706 6.252 1.219 1.00 96.88 468 THR A O 1
ATOM 3879 N N . CYS A 1 469 ? -20.035 5.202 -0.744 1.00 95.50 469 CYS A N 1
ATOM 3880 C CA . CYS A 1 469 ? -19.052 5.981 -1.491 1.00 95.50 469 CYS A CA 1
ATOM 3881 C C . CYS A 1 469 ? -19.359 7.492 -1.440 1.00 95.50 469 CYS A C 1
ATOM 3883 O O . CYS A 1 469 ? -18.486 8.303 -1.125 1.00 95.50 469 CYS A O 1
ATOM 3885 N N . ASP A 1 470 ? -20.610 7.882 -1.697 1.00 95.94 470 ASP A N 1
ATOM 3886 C CA . ASP A 1 470 ? -21.040 9.283 -1.652 1.00 95.94 470 ASP A CA 1
ATOM 3887 C C . ASP A 1 470 ? -21.009 9.846 -0.220 1.00 95.94 470 ASP A C 1
ATOM 3889 O O . ASP A 1 470 ? -20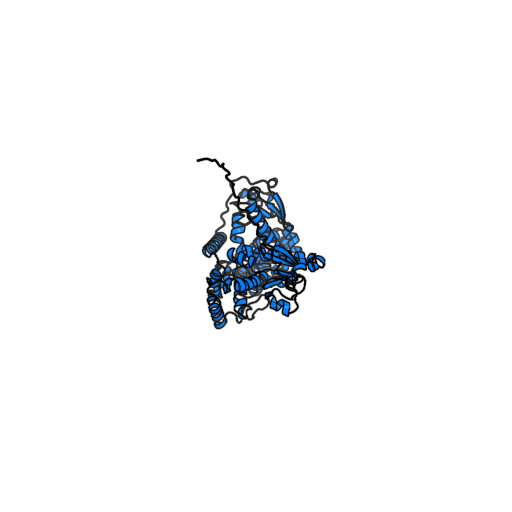.681 11.019 -0.019 1.00 95.94 470 ASP A O 1
ATOM 3893 N N . LEU A 1 471 ? -21.313 9.023 0.792 1.00 97.06 471 LEU A N 1
ATOM 3894 C CA . LEU A 1 471 ? -21.171 9.403 2.197 1.00 97.06 471 LEU A CA 1
ATOM 3895 C C . LEU A 1 471 ? -19.707 9.685 2.555 1.00 97.06 471 LEU A C 1
ATOM 3897 O O . LEU A 1 471 ? -19.437 10.718 3.164 1.00 97.06 471 LEU A O 1
ATOM 3901 N N . MET A 1 472 ? -18.764 8.821 2.160 1.00 97.06 472 MET A N 1
ATOM 3902 C CA . MET A 1 472 ? -17.335 9.032 2.431 1.00 97.06 472 MET A CA 1
ATOM 3903 C C . MET A 1 472 ? -16.837 10.333 1.798 1.00 97.06 472 MET A C 1
ATOM 3905 O O . MET A 1 472 ? -16.143 11.105 2.459 1.00 97.06 472 MET A O 1
ATOM 3909 N N . SER A 1 473 ? -17.263 10.634 0.566 1.00 94.44 473 SER A N 1
ATOM 3910 C CA . SER A 1 473 ? -16.933 11.908 -0.079 1.00 94.44 473 SER A CA 1
ATOM 3911 C C . SER A 1 473 ? -17.416 13.118 0.727 1.00 94.44 473 SER A C 1
ATOM 3913 O O . SER A 1 473 ? -16.673 14.084 0.896 1.00 94.44 473 SER A O 1
ATOM 3915 N N . LYS A 1 474 ? -18.646 13.061 1.254 1.00 94.25 474 LYS A N 1
ATOM 3916 C CA . LYS A 1 474 ? -19.231 14.144 2.059 1.00 94.25 474 LYS A CA 1
ATOM 3917 C C . LYS A 1 474 ? -18.514 14.314 3.397 1.00 94.25 474 LYS A C 1
ATOM 3919 O O . LYS A 1 474 ? -18.174 15.436 3.753 1.00 94.25 474 LYS A O 1
ATOM 3924 N N . LEU A 1 475 ? -18.272 13.219 4.120 1.00 95.19 475 LEU A N 1
ATOM 3925 C CA . LEU A 1 475 ? -17.662 13.258 5.455 1.00 95.19 475 LEU A CA 1
ATOM 3926 C C . LEU A 1 475 ? -16.218 13.769 5.423 1.00 95.19 475 LEU A C 1
ATOM 3928 O O . LEU A 1 475 ? -15.805 14.499 6.320 1.00 95.19 475 LEU A O 1
ATOM 3932 N N . TRP A 1 476 ? -15.467 13.420 4.379 1.00 94.06 476 TRP A N 1
ATOM 3933 C CA . TRP A 1 476 ? -14.071 13.834 4.223 1.00 94.06 476 TRP A CA 1
ATOM 3934 C C . TRP A 1 476 ? -13.887 15.126 3.411 1.00 94.06 476 TRP A C 1
ATOM 3936 O O . TRP A 1 476 ? -12.760 15.593 3.246 1.00 94.06 476 TRP A O 1
ATOM 3946 N N . GLY A 1 477 ? -14.979 15.728 2.931 1.00 84.00 477 GLY A N 1
ATOM 3947 C CA . GLY A 1 477 ? -14.990 17.057 2.317 1.00 84.00 477 GLY A CA 1
ATOM 3948 C C . GLY A 1 477 ? -14.502 17.137 0.867 1.00 84.00 477 GLY A C 1
ATOM 3949 O O . GLY A 1 477 ? -14.466 18.235 0.316 1.00 84.00 477 GLY A O 1
ATOM 3950 N N . SER A 1 478 ? -14.146 16.022 0.222 1.00 82.62 478 SER A N 1
ATOM 3951 C CA . SER A 1 478 ? -13.856 15.994 -1.218 1.00 82.62 478 SER A CA 1
ATOM 3952 C C . SER A 1 478 ? -13.980 14.594 -1.825 1.00 82.62 478 SER A C 1
ATOM 3954 O O . SER A 1 478 ? -14.227 13.592 -1.147 1.00 82.62 478 SER A O 1
ATOM 3956 N N . LYS A 1 479 ? -13.830 14.516 -3.151 1.00 79.75 479 LYS A N 1
ATOM 3957 C CA . LYS A 1 479 ? -13.646 13.236 -3.840 1.00 79.75 479 LYS A CA 1
ATOM 3958 C C . LYS A 1 479 ? -12.233 12.699 -3.591 1.00 79.75 479 LYS A C 1
ATOM 3960 O O . LYS A 1 479 ? -11.309 13.500 -3.430 1.00 79.75 479 LYS A O 1
ATOM 3965 N N . ALA A 1 480 ? -12.089 11.375 -3.542 1.00 76.31 480 ALA A N 1
ATOM 3966 C CA . ALA A 1 480 ? -10.778 10.737 -3.637 1.00 76.31 480 ALA A CA 1
ATOM 3967 C C . ALA A 1 480 ? -10.136 11.083 -4.991 1.00 76.31 480 ALA A C 1
ATOM 3969 O O . ALA A 1 480 ? -10.864 11.246 -5.977 1.00 76.31 480 ALA A O 1
ATOM 3970 N N . LYS A 1 481 ? -8.811 11.264 -4.991 1.00 71.12 481 LYS A N 1
ATOM 3971 C CA . LYS A 1 481 ? -8.025 11.600 -6.186 1.00 71.12 481 LYS A CA 1
ATOM 3972 C C . LYS A 1 481 ? -7.919 10.420 -7.146 1.00 71.12 481 LYS A C 1
ATOM 3974 O O . LYS A 1 481 ? -7.842 9.270 -6.655 1.00 71.12 481 LYS A O 1
#

Foldseek 3Di:
DDDDDDDDDDDDDDDDPPPPPPPPPPPPDPQALLVQFDWDQQLLATETEGPVQCVVPVVLQVVLVVLVSLLLVLCCQQFDPVLNNQLRVFEHEYEAAADDPDFAKAAPVVCVVVVHRTHPHGIYTYNHHSVCNLVVCLLVVNSVQLRSLLRSCVVPQVVDPVHPNCLLVVLLVVCVVVCLQQWWDFLPDNTHRHPLNVDSSNVRSQLVCQDRHAHRTPVGHLLRCCVRRVSSSVSCCVSRVPPPVLVLVLLVVVVCVVVDPPPQAADPDAEDEQVQWDWDAQPLATETEHPVLVVVVVLSVVLSVLVSSLVVLCVSWADPVLVVQLSPAHEYEAQADPSCRAKAAAQDQVSCVRRNHHSVSHLHMYGRHSPNCSSCCSLCVNVVQLSSLLSCCVPPCPVCLVVLQVVLVVCVVVCPQCWWQFNSNGTHRQQLNVDSSSVRSQLLCQQRHAHRIPVGHLSRCCVRPVVSSVVNCVSSVHHTD

Radius of gyration: 27.94 Å; chains: 1; bounding box: 133×51×69 Å

Sequence (481 aa):
MNKCGFYITVLVAPFFVSAISLHAQAKSEPNSYNHLFEVRNICGWTVYINKQDLLDHPDQMNAALEYLHAQFYQVTLNVPRAAVTQTQQRGPIWFEYDTLSSIAYHGRGWLIANKYRPPDVKTVIGLTSAKTFMQKSYHQPWVVFHELTHCYDHRFLRSDKSYDKYKLDEVYDNAMEKGIYDAVLCRYSLSTKHYGANNRGEYFAESSEAYFGANDFYPFVRAELKEYDPDMYYLLQNLWGVDVADQQKRTKDLANFLDSDKKDTTCNQSFIPTEKYYKTDIKGWTVYVSPLLRRLRAYSQKILDLLEYKLYLIDLYMPVSSLEKLKTTPVWLELENNAVPYIAYHHCENTLKAKGLNPDKLNAIEIGSSGNFARWQEFQKFILLRYLAYACYDKYLPDQQKQIDSAYANTLKSGKYTSVLRFDGRKVRHPALNSAREYFATMTESYYGLSGHYPFIQFELRQYDPNTCDLMSKLWGSKAK